Protein AF-A0A8T0HFS7-F1 (afdb_monomer_lite)

Secondary structure (DSSP, 8-state):
-------------------PPP---------------------------------------------PPPPP--------------------------TT-EEEEE-TTS-EEEEEEEEEETTTEEEEEETTS-EEEE-GGGEEEE-TT--S--GGGHHHHHHHHHHH--HHHHHHHHHHHHHHT--EEHHHHHHHHT-SSHHHHHHHHHHHHH-TTTEEEEE-STT-EEEEPPHHHHHHHHHHHHHHHHHHHHHHHHHHHHHHHHHS-GGGSPPGGGGGSSHHHHHHHHHHHHHHHTS---HHHHHHHHHHHHHTT----HHHHHHHHHHTTSS-TT--HHHHHTT---S--HHHHHHHHHHHHSPPP-GGGS--------------

Radius of gyration: 38.26 Å; chains: 1; bounding box: 89×78×138 Å

pLDDT: mean 74.81, std 26.59, range [25.39, 97.38]

Structure (mmCIF, N/CA/C/O backbone):
data_AF-A0A8T0HFS7-F1
#
_entry.id   AF-A0A8T0HFS7-F1
#
loop_
_atom_site.group_PDB
_atom_site.id
_atom_site.type_symbol
_atom_site.label_atom_id
_atom_site.label_alt_id
_atom_site.label_comp_id
_atom_site.label_asym_id
_atom_site.label_entity_id
_atom_site.label_seq_id
_atom_site.pdbx_PDB_ins_code
_atom_site.Cartn_x
_atom_site.Cartn_y
_atom_site.Cartn_z
_atom_site.occupancy
_atom_site.B_iso_or_equiv
_atom_site.auth_seq_id
_atom_site.auth_comp_id
_atom_site.auth_asym_id
_atom_site.auth_atom_id
_atom_site.pdbx_PDB_model_num
ATOM 1 N N . MET A 1 1 ? 55.815 36.347 40.666 1.00 41.88 1 MET A N 1
ATOM 2 C CA . MET A 1 1 ? 55.289 34.967 40.592 1.00 41.88 1 MET A CA 1
ATOM 3 C C . MET A 1 1 ? 53.894 35.017 39.979 1.00 41.88 1 MET A C 1
ATOM 5 O O . MET A 1 1 ? 52.922 35.093 40.711 1.00 41.88 1 MET A O 1
ATOM 9 N N . SER A 1 2 ? 53.799 35.035 38.648 1.00 31.12 2 SER A N 1
ATOM 10 C CA . SER A 1 2 ? 52.518 35.014 37.926 1.00 31.12 2 SER A CA 1
ATOM 11 C C . SER A 1 2 ? 52.603 33.951 36.844 1.00 31.12 2 SER A C 1
ATOM 13 O O . SER A 1 2 ? 53.534 33.951 36.042 1.00 31.12 2 SER A O 1
ATOM 15 N N . LYS A 1 3 ? 51.681 32.991 36.906 1.00 39.03 3 LYS A N 1
ATOM 16 C CA . LYS A 1 3 ? 51.671 31.776 36.092 1.00 39.03 3 LYS A CA 1
ATOM 17 C C . LYS A 1 3 ? 50.988 32.073 34.756 1.00 39.03 3 LYS A C 1
ATOM 19 O O . LYS A 1 3 ? 49.847 32.518 34.721 1.00 39.03 3 LYS A O 1
ATOM 24 N N . MET A 1 4 ? 51.728 31.827 33.684 1.00 32.09 4 MET A N 1
ATOM 25 C CA . MET A 1 4 ? 51.332 31.969 32.289 1.00 32.09 4 MET A CA 1
ATOM 26 C C . MET A 1 4 ? 50.552 30.717 31.867 1.00 32.09 4 MET A C 1
ATOM 28 O O . MET A 1 4 ? 51.024 29.597 32.058 1.00 32.09 4 MET A O 1
ATOM 32 N N . MET A 1 5 ? 49.342 30.907 31.343 1.00 31.33 5 MET A N 1
ATOM 33 C CA . MET A 1 5 ? 48.466 29.842 30.858 1.00 31.33 5 MET A CA 1
ATOM 34 C C . MET A 1 5 ? 48.664 29.733 29.340 1.00 31.33 5 MET A C 1
ATOM 36 O O . MET A 1 5 ? 48.272 30.630 28.599 1.00 31.33 5 MET A O 1
ATOM 40 N N . MET A 1 6 ? 49.324 28.666 28.883 1.00 38.03 6 MET A N 1
ATOM 41 C CA . MET A 1 6 ? 49.387 28.311 27.464 1.00 38.03 6 MET A CA 1
ATOM 42 C C . MET A 1 6 ? 48.258 27.338 27.132 1.00 38.03 6 MET A C 1
ATOM 44 O O . MET A 1 6 ? 48.111 26.294 27.763 1.00 38.03 6 MET A O 1
ATOM 48 N N . ILE A 1 7 ? 47.484 27.703 26.115 1.00 36.59 7 ILE A N 1
ATOM 49 C CA . ILE A 1 7 ? 46.553 26.839 25.396 1.00 36.59 7 ILE A CA 1
ATOM 50 C C . ILE A 1 7 ? 47.329 26.230 24.227 1.00 36.59 7 ILE A C 1
ATOM 52 O O . ILE A 1 7 ? 47.972 26.955 23.468 1.00 36.59 7 ILE A O 1
ATOM 56 N N . THR A 1 8 ? 47.235 24.917 24.028 1.00 34.94 8 THR A N 1
ATOM 57 C CA . THR A 1 8 ? 47.566 24.308 22.734 1.00 34.94 8 THR A CA 1
ATOM 58 C C . THR A 1 8 ? 46.649 23.125 22.441 1.00 34.94 8 THR A C 1
ATOM 60 O O . THR A 1 8 ? 46.293 22.343 23.318 1.00 34.94 8 THR A O 1
ATOM 63 N N . ARG A 1 9 ? 46.209 23.102 21.182 1.00 32.06 9 ARG A N 1
ATOM 64 C CA . ARG A 1 9 ? 45.253 22.209 20.518 1.00 32.06 9 ARG A CA 1
ATOM 65 C C . ARG A 1 9 ? 45.888 20.885 20.064 1.00 32.06 9 ARG A C 1
ATOM 67 O O . ARG A 1 9 ? 47.104 20.791 19.967 1.00 32.06 9 ARG A O 1
ATOM 74 N N . ALA A 1 10 ? 44.985 20.026 19.569 1.00 32.06 10 ALA A N 1
ATOM 75 C CA . ALA A 1 10 ? 45.139 18.878 18.657 1.00 32.06 10 ALA A CA 1
ATOM 76 C C . ALA A 1 10 ? 45.194 17.524 19.380 1.00 32.06 10 ALA A C 1
ATOM 78 O O . ALA A 1 10 ? 45.906 17.379 20.359 1.00 32.06 10 ALA A O 1
ATOM 79 N N . GLY A 1 11 ? 44.465 16.484 18.980 1.00 28.30 11 GLY A N 1
ATOM 80 C CA . GLY A 1 11 ? 43.656 16.225 17.787 1.00 28.30 11 GLY A CA 1
ATOM 81 C C . GLY A 1 11 ? 43.655 14.708 17.536 1.00 28.30 11 GLY A C 1
ATOM 82 O O . GLY A 1 11 ? 44.592 14.048 17.972 1.00 28.30 11 GLY A O 1
ATOM 83 N N . HIS A 1 12 ? 42.657 14.207 16.790 1.00 31.61 12 HIS A N 1
ATOM 84 C CA . HIS A 1 12 ? 42.556 12.839 16.231 1.00 31.61 12 HIS A CA 1
ATOM 85 C C . HIS A 1 12 ? 42.291 11.708 17.253 1.00 31.61 12 HIS A C 1
ATOM 87 O O . HIS A 1 12 ? 42.790 11.743 18.364 1.00 31.61 12 HIS A O 1
ATOM 93 N N . ASN A 1 13 ? 41.572 10.619 16.976 1.00 30.91 13 ASN A N 1
ATOM 94 C CA . ASN A 1 13 ? 40.630 10.187 15.938 1.00 30.91 13 ASN A CA 1
ATOM 95 C C . ASN A 1 13 ? 40.079 8.820 16.413 1.00 30.91 13 ASN A C 1
ATOM 97 O O . ASN A 1 13 ? 40.773 8.123 17.144 1.00 30.91 13 ASN A O 1
ATOM 101 N N . MET A 1 14 ? 38.927 8.410 15.870 1.00 29.58 14 MET A N 1
ATOM 102 C CA . MET A 1 14 ? 38.524 7.011 15.606 1.00 29.58 14 MET A CA 1
ATOM 103 C C . MET A 1 14 ? 38.353 6.030 16.786 1.00 29.58 14 MET A C 1
ATOM 105 O O . MET A 1 14 ? 39.319 5.598 17.399 1.00 29.58 14 MET A O 1
ATOM 109 N N . ALA A 1 15 ? 37.131 5.512 16.958 1.00 30.83 15 ALA A N 1
ATOM 110 C CA . ALA A 1 15 ? 36.836 4.095 16.684 1.00 30.83 15 ALA A CA 1
ATOM 111 C C . ALA A 1 15 ? 35.343 3.794 16.907 1.00 30.83 15 ALA A C 1
ATOM 113 O O . ALA A 1 15 ? 34.818 3.891 18.015 1.00 30.83 15 ALA A O 1
ATOM 114 N N . ALA A 1 16 ? 34.673 3.413 15.821 1.00 31.75 16 ALA A N 1
ATOM 115 C CA . ALA A 1 16 ? 33.330 2.860 15.816 1.00 31.75 16 ALA A CA 1
ATOM 116 C C . ALA A 1 16 ? 33.361 1.401 16.302 1.00 31.75 16 ALA A C 1
ATOM 118 O O . ALA A 1 16 ? 34.167 0.599 15.833 1.00 31.75 16 ALA A O 1
ATOM 119 N N . ALA A 1 17 ? 32.461 1.051 17.220 1.00 31.52 17 ALA A N 1
ATOM 120 C CA . ALA A 1 17 ? 32.261 -0.316 17.678 1.00 31.52 17 ALA A CA 1
ATOM 121 C C . ALA A 1 17 ? 31.287 -1.052 16.738 1.00 31.52 17 ALA A C 1
ATOM 123 O O . ALA A 1 17 ? 30.083 -0.805 16.752 1.00 31.52 17 ALA A O 1
ATOM 124 N N . CYS A 1 18 ? 31.821 -1.968 15.928 1.00 30.02 18 CYS A N 1
ATOM 125 C CA . CYS A 1 18 ? 31.069 -3.042 15.278 1.00 30.02 18 CYS A CA 1
ATOM 126 C C . CYS A 1 18 ? 31.014 -4.248 16.227 1.00 30.02 18 CYS A C 1
ATOM 128 O O . CYS A 1 18 ? 32.054 -4.792 16.591 1.00 30.02 18 CYS A O 1
ATOM 130 N N . LEU A 1 19 ? 29.813 -4.690 16.608 1.00 33.41 19 LEU A N 1
ATOM 131 C CA . LEU A 1 19 ? 29.600 -5.950 17.323 1.00 33.41 19 LEU A CA 1
ATOM 132 C C . LEU A 1 19 ? 29.190 -7.041 16.327 1.00 33.41 19 LEU A C 1
ATOM 134 O O . LEU A 1 19 ? 28.028 -7.145 15.942 1.00 33.41 19 LEU A O 1
ATOM 138 N N . LEU A 1 20 ? 30.162 -7.867 15.937 1.00 30.39 20 LEU A N 1
ATOM 139 C CA . LEU A 1 20 ? 29.952 -9.188 15.344 1.00 30.39 20 LEU A CA 1
ATOM 140 C C . LEU A 1 20 ? 29.848 -10.226 16.471 1.00 30.39 20 LEU A C 1
ATOM 142 O O . LEU A 1 20 ? 30.667 -10.236 17.390 1.00 30.39 20 LEU A O 1
ATOM 146 N N . ARG A 1 21 ? 28.853 -11.116 16.393 1.00 32.84 21 ARG A N 1
ATOM 147 C CA . ARG A 1 21 ? 28.798 -12.356 17.184 1.00 32.84 21 ARG A CA 1
ATOM 148 C C . ARG A 1 21 ? 29.393 -13.520 16.376 1.00 32.84 21 ARG A C 1
ATOM 150 O O . ARG A 1 21 ? 29.156 -13.568 15.170 1.00 32.84 21 ARG A O 1
ATOM 157 N N . PRO A 1 22 ? 30.100 -14.469 17.018 1.00 37.72 22 PRO A N 1
ATOM 158 C CA . PRO A 1 22 ? 30.689 -15.630 16.360 1.00 37.72 22 PRO A CA 1
ATOM 159 C C . PRO A 1 22 ? 29.775 -16.864 16.445 1.00 37.72 22 PRO A C 1
ATOM 161 O O . PRO A 1 22 ? 29.030 -17.033 17.411 1.00 37.72 22 PRO A O 1
ATOM 164 N N . VAL A 1 23 ? 29.901 -17.770 15.473 1.00 36.84 23 VAL A N 1
ATOM 165 C CA . VAL A 1 23 ? 29.532 -19.185 15.623 1.00 36.84 23 VAL A CA 1
ATOM 166 C C . VAL A 1 23 ? 30.742 -20.011 15.197 1.00 36.84 23 VAL A C 1
ATOM 168 O O . VAL A 1 23 ? 31.215 -19.899 14.068 1.00 36.84 23 VAL A O 1
ATOM 171 N N . CYS A 1 24 ? 31.270 -20.787 16.143 1.00 30.44 24 CYS A N 1
ATOM 172 C CA . CYS A 1 24 ? 32.396 -21.691 15.957 1.00 30.44 24 CYS A CA 1
ATOM 173 C C . CYS A 1 24 ? 31.986 -22.965 15.210 1.00 30.44 24 CYS A C 1
ATOM 175 O O . CYS A 1 24 ? 30.903 -23.510 15.419 1.00 30.44 24 CYS A O 1
ATOM 177 N N . ALA A 1 25 ? 32.921 -23.443 14.394 1.00 30.39 25 ALA A N 1
ATOM 178 C CA . ALA A 1 25 ? 32.944 -24.744 13.745 1.00 30.39 25 ALA A CA 1
ATOM 179 C C . ALA A 1 25 ? 33.712 -25.782 14.587 1.00 30.39 25 ALA A C 1
ATOM 181 O O . ALA A 1 25 ? 34.575 -25.408 15.377 1.00 30.39 25 ALA A O 1
ATOM 182 N N . LEU A 1 26 ? 33.422 -27.065 14.347 1.00 32.84 26 LEU A N 1
ATOM 183 C CA . LEU A 1 26 ? 34.237 -28.283 14.536 1.00 32.84 26 LEU A CA 1
ATOM 184 C C . LEU A 1 26 ? 33.360 -29.433 13.988 1.00 32.84 26 LEU A C 1
ATOM 186 O O . LEU A 1 26 ? 32.196 -29.503 14.357 1.00 32.84 26 LEU A O 1
ATOM 190 N N . GLY A 1 27 ? 33.752 -30.356 13.111 1.00 27.33 27 GLY A N 1
ATOM 191 C CA . GLY A 1 27 ? 35.015 -30.704 12.466 1.00 27.33 27 GLY A CA 1
ATOM 192 C C . GLY A 1 27 ? 34.963 -32.195 12.060 1.00 27.33 27 GLY A C 1
ATOM 193 O O . GLY A 1 27 ? 34.206 -32.952 12.660 1.00 27.33 27 GLY A O 1
ATOM 194 N N . ALA A 1 28 ? 35.811 -32.585 11.095 1.00 28.73 28 ALA A N 1
ATOM 195 C CA . ALA A 1 28 ? 36.288 -33.947 10.760 1.00 28.73 28 ALA A CA 1
ATOM 196 C C . ALA A 1 28 ? 35.754 -34.665 9.488 1.00 28.73 28 ALA A C 1
ATOM 198 O O . ALA A 1 28 ? 34.815 -35.452 9.501 1.00 28.73 28 ALA A O 1
ATOM 199 N N . CYS A 1 29 ? 36.466 -34.369 8.395 1.00 28.70 29 CYS A N 1
ATOM 200 C CA . CYS A 1 29 ? 37.101 -35.213 7.367 1.00 28.70 29 CYS A CA 1
ATOM 201 C C . CYS A 1 29 ? 36.909 -36.748 7.345 1.00 28.70 29 CYS A C 1
ATOM 203 O O . CYS A 1 29 ? 37.189 -37.411 8.335 1.00 28.70 29 CYS A O 1
ATOM 205 N N . PHE A 1 30 ? 36.715 -37.299 6.135 1.00 27.98 30 PHE A N 1
ATOM 206 C CA . PHE A 1 30 ? 37.470 -38.452 5.600 1.00 27.98 30 PHE A CA 1
ATOM 207 C C . PHE A 1 30 ? 37.582 -38.364 4.059 1.00 27.98 30 PHE A C 1
ATOM 209 O O . PHE A 1 30 ? 36.701 -37.828 3.389 1.00 27.98 30 PHE A O 1
ATOM 216 N N . HIS A 1 31 ? 38.715 -38.830 3.522 1.00 27.70 31 HIS A N 1
ATOM 217 C CA . HIS A 1 31 ? 39.214 -38.658 2.149 1.00 27.70 31 HIS A CA 1
ATOM 218 C C . HIS A 1 31 ? 39.007 -39.899 1.248 1.00 27.70 31 HIS A C 1
ATOM 220 O O . HIS A 1 31 ? 39.151 -41.020 1.724 1.00 27.70 31 HIS A O 1
ATOM 226 N N . HIS A 1 32 ? 38.873 -39.615 -0.063 1.00 28.05 32 HIS A N 1
ATOM 227 C CA . HIS A 1 32 ? 39.264 -40.375 -1.280 1.00 28.05 32 HIS A CA 1
ATOM 228 C C . HIS A 1 32 ? 38.555 -41.688 -1.705 1.00 28.05 32 HIS A C 1
ATOM 230 O O . HIS A 1 32 ? 38.039 -42.396 -0.850 1.00 28.05 32 HIS A O 1
ATOM 236 N N . PRO A 1 33 ? 38.621 -42.102 -3.005 1.00 39.34 33 PRO A N 1
ATOM 237 C CA . PRO A 1 33 ? 39.016 -41.400 -4.247 1.00 39.34 33 PRO A CA 1
ATOM 238 C C . PRO A 1 33 ? 38.028 -41.547 -5.445 1.00 39.34 33 PRO A C 1
ATOM 240 O O . PRO A 1 33 ? 37.032 -42.262 -5.406 1.00 39.34 33 PRO A O 1
ATOM 243 N N . VAL A 1 34 ? 38.367 -40.835 -6.527 1.00 32.78 34 VAL A N 1
ATOM 244 C CA . VAL A 1 34 ? 37.755 -40.775 -7.873 1.00 32.78 34 VAL A CA 1
ATOM 245 C C . VAL A 1 34 ? 37.950 -42.089 -8.658 1.00 32.78 34 VAL A C 1
ATOM 247 O O . VAL A 1 34 ? 38.977 -42.745 -8.481 1.00 32.78 34 VAL A O 1
ATOM 250 N N . PRO A 1 35 ? 37.059 -42.410 -9.618 1.00 33.84 35 PRO A N 1
ATOM 251 C CA . PRO A 1 35 ? 37.575 -42.668 -10.963 1.00 33.84 35 PRO A CA 1
ATOM 252 C C . PRO A 1 35 ? 36.801 -41.946 -12.078 1.00 33.84 35 PRO A C 1
ATOM 254 O O . PRO A 1 35 ? 35.593 -41.728 -12.039 1.00 33.84 35 PRO A O 1
ATOM 257 N N . VAL A 1 36 ? 37.580 -41.585 -13.092 1.00 32.19 36 VAL A N 1
ATOM 258 C CA . VAL A 1 36 ? 37.213 -40.988 -14.376 1.00 32.19 36 VAL A CA 1
ATOM 259 C C . VAL A 1 36 ? 36.510 -42.027 -15.252 1.00 32.19 36 VAL A C 1
ATOM 261 O O . VAL A 1 36 ? 37.031 -43.135 -15.371 1.00 32.19 36 VAL A O 1
ATOM 264 N N . SER A 1 37 ? 35.416 -41.661 -15.940 1.00 28.30 37 SER A N 1
ATOM 265 C CA . SER A 1 37 ? 35.254 -41.834 -17.405 1.00 28.30 37 SER A CA 1
ATOM 266 C C . SER A 1 37 ? 33.809 -41.715 -17.919 1.00 28.30 37 SER A C 1
ATOM 268 O O . SER A 1 37 ? 32.891 -42.312 -17.371 1.00 28.30 37 SER A O 1
ATOM 270 N N . ARG A 1 38 ? 33.722 -41.091 -19.108 1.00 28.59 38 ARG A N 1
ATOM 271 C CA . ARG A 1 38 ? 32.741 -41.244 -20.209 1.00 28.59 38 ARG A CA 1
ATOM 272 C C . ARG A 1 38 ? 31.437 -40.428 -20.193 1.00 28.59 38 ARG A C 1
ATOM 274 O O . ARG A 1 38 ? 30.407 -40.833 -19.675 1.00 28.59 38 ARG A O 1
ATOM 281 N N . LEU A 1 39 ? 31.516 -39.321 -20.943 1.00 31.23 39 LEU A N 1
ATOM 282 C CA . LEU A 1 39 ? 30.587 -38.899 -22.006 1.00 31.23 39 LEU A CA 1
ATOM 283 C C . LEU A 1 39 ? 29.568 -39.968 -22.439 1.00 31.23 39 LEU A C 1
ATOM 285 O O . LEU A 1 39 ? 29.992 -40.957 -23.029 1.00 31.23 39 LEU A O 1
ATOM 289 N N . VAL A 1 40 ? 28.268 -39.677 -22.294 1.00 30.33 40 VAL A N 1
ATOM 290 C CA . VAL A 1 40 ? 27.229 -39.895 -23.324 1.00 30.33 40 VAL A CA 1
ATOM 291 C C . VAL A 1 40 ? 26.113 -38.858 -23.123 1.00 30.33 40 VAL A C 1
ATOM 293 O O . VAL A 1 40 ? 25.692 -38.578 -22.003 1.00 30.33 40 VAL A O 1
ATOM 296 N N . ALA A 1 41 ? 25.672 -38.274 -24.235 1.00 28.45 41 ALA A N 1
ATOM 297 C CA . ALA A 1 41 ? 24.576 -37.325 -24.370 1.00 28.45 41 ALA A CA 1
ATOM 298 C C . ALA A 1 41 ? 23.245 -37.820 -23.769 1.00 28.45 41 ALA A C 1
ATOM 300 O O . ALA A 1 41 ? 22.935 -39.008 -23.816 1.00 28.45 41 ALA A O 1
ATOM 301 N N . SER A 1 42 ? 22.423 -36.892 -23.274 1.00 31.00 42 SER A N 1
ATOM 302 C CA . SER A 1 42 ? 21.009 -37.136 -22.958 1.00 31.00 42 SER A CA 1
ATOM 303 C C . SER A 1 42 ? 20.119 -36.163 -23.743 1.00 31.00 42 SER A C 1
ATOM 305 O O . SER A 1 42 ? 20.410 -34.964 -23.748 1.00 31.00 42 SER A O 1
ATOM 307 N N . PRO A 1 43 ? 19.066 -36.654 -24.422 1.00 34.56 43 PRO A N 1
ATOM 308 C CA . PRO A 1 43 ? 18.178 -35.848 -25.248 1.00 34.56 43 PRO A CA 1
ATOM 309 C C . PRO A 1 43 ? 16.932 -35.355 -24.491 1.00 34.56 43 PRO A C 1
ATOM 311 O O . PRO A 1 43 ? 16.464 -35.983 -23.546 1.00 34.56 43 PRO A O 1
ATOM 314 N N . LEU A 1 44 ? 16.414 -34.222 -24.978 1.00 32.72 44 LEU A N 1
ATOM 315 C CA . LEU A 1 44 ? 15.004 -33.827 -25.124 1.00 32.72 44 LEU A CA 1
ATOM 316 C C . LEU A 1 44 ? 13.945 -34.603 -24.319 1.00 32.72 44 LEU A C 1
ATOM 318 O O . LEU A 1 44 ? 13.654 -35.750 -24.645 1.00 32.72 44 LEU A O 1
ATOM 322 N N . LEU A 1 45 ? 13.209 -33.894 -23.453 1.00 30.34 45 LEU A N 1
ATOM 323 C CA . LEU A 1 45 ? 11.773 -34.132 -23.268 1.00 30.34 45 LEU A CA 1
ATOM 324 C C . LEU A 1 45 ? 10.993 -32.805 -23.115 1.00 30.34 45 LEU A C 1
ATOM 326 O O . LEU A 1 45 ? 11.501 -31.871 -22.491 1.00 30.34 45 LEU A O 1
ATOM 330 N N . PRO A 1 46 ? 9.778 -32.714 -23.693 1.00 32.50 46 PRO A N 1
ATOM 331 C CA . PRO A 1 46 ? 8.975 -31.499 -23.793 1.00 32.50 46 PRO A CA 1
ATOM 332 C C . PRO A 1 46 ? 7.998 -31.357 -22.617 1.00 32.50 46 PRO A C 1
ATOM 334 O O . PRO A 1 46 ? 7.449 -32.343 -22.124 1.00 32.50 46 PRO A O 1
ATOM 337 N N . TRP A 1 47 ? 7.706 -30.121 -22.211 1.00 30.55 47 TRP A N 1
ATOM 338 C CA . TRP A 1 47 ? 6.586 -29.831 -21.315 1.00 30.55 47 TRP A CA 1
ATOM 339 C C . TRP A 1 47 ? 5.323 -29.532 -22.124 1.00 30.55 47 TRP A C 1
ATOM 341 O O . TRP A 1 47 ? 5.181 -28.474 -22.733 1.00 30.55 47 TRP A O 1
ATOM 351 N N . PHE A 1 48 ? 4.418 -30.512 -22.127 1.00 29.08 48 PHE A N 1
ATOM 352 C CA . PHE A 1 48 ? 3.030 -30.362 -22.544 1.00 29.08 48 PHE A CA 1
ATOM 353 C C . PHE A 1 48 ? 2.252 -29.484 -21.559 1.00 29.08 48 PHE A C 1
ATOM 355 O O . PHE A 1 48 ? 2.467 -29.527 -20.348 1.00 29.08 48 PHE A O 1
ATOM 362 N N . GLY A 1 49 ? 1.332 -28.703 -22.122 1.00 27.23 49 GLY A N 1
ATOM 363 C CA . GLY A 1 49 ? 0.479 -27.758 -21.422 1.00 27.23 49 GLY A CA 1
ATOM 364 C C . GLY A 1 49 ? -0.570 -28.384 -20.504 1.00 27.23 49 GLY A C 1
ATOM 365 O O . GLY A 1 49 ? -1.073 -29.483 -20.728 1.00 27.23 49 GLY A O 1
ATOM 366 N N . ALA A 1 50 ? -0.958 -27.590 -19.510 1.00 28.89 50 ALA A N 1
ATOM 367 C CA . ALA A 1 50 ? -2.202 -27.737 -18.776 1.00 28.89 50 ALA A CA 1
ATOM 368 C C . ALA A 1 50 ? -3.010 -26.450 -18.966 1.00 28.89 50 ALA A C 1
ATOM 370 O O . ALA A 1 50 ? -2.690 -25.392 -18.428 1.00 28.89 50 ALA A O 1
ATOM 371 N N . SER A 1 51 ? -4.040 -26.571 -19.795 1.00 28.34 51 SER A N 1
ATOM 372 C CA . SER A 1 51 ? -5.094 -25.591 -20.002 1.00 28.34 51 SER A CA 1
ATOM 373 C C . SER A 1 51 ? -5.963 -25.513 -18.744 1.00 28.34 51 SER A C 1
ATOM 375 O O . SER A 1 51 ? -6.597 -26.502 -18.384 1.00 28.34 51 SER A O 1
ATOM 377 N N . PHE A 1 52 ? -6.028 -24.350 -18.096 1.00 28.45 52 PHE A N 1
ATOM 378 C CA . PHE A 1 52 ? -7.119 -24.016 -17.180 1.00 28.45 52 PHE A CA 1
ATOM 379 C C . PHE A 1 52 ? -7.911 -22.861 -17.779 1.00 28.45 52 PHE A C 1
ATOM 381 O O . PHE A 1 52 ? -7.457 -21.721 -17.838 1.00 28.45 52 PHE A O 1
ATOM 388 N N . ALA A 1 53 ? -9.101 -23.204 -18.261 1.00 28.73 53 ALA A N 1
ATOM 389 C CA . ALA A 1 53 ? -10.119 -22.266 -18.676 1.00 28.73 53 ALA A CA 1
ATOM 390 C C . ALA A 1 53 ? -10.803 -21.679 -17.434 1.00 28.73 53 ALA A C 1
ATOM 392 O O . ALA A 1 53 ? -11.405 -22.409 -16.648 1.00 28.73 53 ALA A O 1
ATOM 393 N N . THR A 1 54 ? -10.784 -20.358 -17.305 1.00 30.33 54 THR A N 1
ATOM 394 C CA . THR A 1 54 ? -11.759 -19.614 -16.503 1.00 30.33 54 THR A CA 1
ATOM 395 C C . THR A 1 54 ? -12.266 -18.461 -17.351 1.00 30.33 54 THR A C 1
ATOM 397 O O . THR A 1 54 ? -11.549 -17.514 -17.662 1.00 30.33 54 THR A O 1
ATOM 400 N N . GLY A 1 55 ? -13.514 -18.606 -17.801 1.00 25.39 55 GLY A N 1
ATOM 401 C CA . GLY A 1 55 ? -14.193 -17.652 -18.660 1.00 25.39 55 GLY A CA 1
ATOM 402 C C . GLY A 1 55 ? -14.442 -16.332 -17.943 1.00 25.39 55 GLY A C 1
ATOM 403 O O . GLY A 1 55 ? -15.147 -16.277 -16.937 1.00 25.39 55 GLY A O 1
ATOM 404 N N . VAL A 1 56 ? -13.905 -15.259 -18.512 1.00 27.84 56 VAL A N 1
ATOM 405 C CA . VAL A 1 56 ? -14.334 -13.894 -18.226 1.00 27.84 56 VAL A CA 1
ATOM 406 C C . VAL A 1 56 ? -15.554 -13.625 -19.102 1.00 27.84 56 VAL A C 1
ATOM 408 O O . VAL A 1 56 ? -15.450 -13.515 -20.322 1.00 27.84 56 VAL A O 1
ATOM 411 N N . ARG A 1 57 ? -16.738 -13.562 -18.484 1.00 27.56 57 ARG A N 1
ATOM 412 C CA . ARG A 1 57 ? -17.932 -13.011 -19.132 1.00 27.56 57 ARG A CA 1
ATOM 413 C C . ARG A 1 57 ? -17.751 -11.503 -19.263 1.00 27.56 57 ARG A C 1
ATOM 415 O O . ARG A 1 57 ? -17.756 -10.788 -18.266 1.00 27.56 57 ARG A O 1
ATOM 422 N N . ILE A 1 58 ? -17.619 -11.044 -20.501 1.00 28.67 58 ILE A N 1
ATOM 423 C CA . ILE A 1 58 ? -17.767 -9.642 -20.879 1.00 28.67 58 ILE A CA 1
ATOM 424 C C . ILE A 1 58 ? -19.262 -9.319 -20.792 1.00 28.67 58 ILE A C 1
ATOM 426 O O . ILE A 1 58 ? -20.067 -9.901 -21.517 1.00 28.67 58 ILE A O 1
ATOM 430 N N . ALA A 1 59 ? -19.636 -8.427 -19.876 1.00 28.61 59 ALA A N 1
ATOM 431 C CA . ALA A 1 59 ? -20.926 -7.758 -19.917 1.00 28.61 59 ALA A CA 1
ATOM 432 C C . ALA A 1 59 ? -20.745 -6.445 -20.684 1.00 28.61 59 ALA A C 1
ATOM 434 O O . ALA A 1 59 ? -20.159 -5.485 -20.190 1.00 28.61 59 ALA A O 1
ATOM 435 N N . GLU A 1 60 ? -21.229 -6.450 -21.917 1.00 29.78 60 GLU A N 1
ATOM 436 C CA . GLU A 1 60 ? -21.481 -5.273 -22.734 1.00 29.78 60 GLU A CA 1
ATOM 437 C C . GLU A 1 60 ? -22.755 -4.590 -22.210 1.00 29.78 60 GLU A C 1
ATOM 439 O O . GLU A 1 60 ? -23.802 -5.234 -22.128 1.00 29.78 60 GLU A O 1
ATOM 444 N N . VAL A 1 61 ? -22.700 -3.303 -21.843 1.00 28.81 61 VAL A N 1
ATOM 445 C CA . VAL A 1 61 ? -23.917 -2.493 -21.668 1.00 28.81 61 VAL A CA 1
ATOM 446 C C . VAL A 1 61 ? -23.738 -1.115 -22.289 1.00 28.81 61 VAL A C 1
ATOM 448 O O . VAL A 1 61 ? -22.836 -0.346 -21.964 1.00 28.81 61 VAL A O 1
ATOM 451 N N . ALA A 1 62 ? -24.672 -0.859 -23.196 1.00 29.08 62 ALA A N 1
ATOM 452 C CA . ALA A 1 62 ? -24.863 0.306 -24.026 1.00 29.08 62 ALA A CA 1
ATOM 453 C C . ALA A 1 62 ? -25.094 1.622 -23.266 1.00 29.08 62 ALA A C 1
ATOM 455 O O . ALA A 1 62 ? -25.697 1.690 -22.196 1.00 29.08 62 ALA A O 1
ATOM 456 N N . THR A 1 63 ? -24.706 2.698 -23.941 1.00 35.41 63 THR A N 1
ATOM 457 C CA . THR A 1 63 ? -24.990 4.101 -23.652 1.00 35.41 63 THR A CA 1
ATOM 458 C C . THR A 1 63 ? -26.495 4.367 -23.510 1.00 35.41 63 THR A C 1
ATOM 460 O O . THR A 1 63 ? -27.262 4.141 -24.449 1.00 35.41 63 THR A O 1
ATOM 463 N N . ARG A 1 64 ? -26.931 4.967 -22.391 1.00 30.83 64 ARG A N 1
ATOM 464 C CA . ARG A 1 64 ? -28.176 5.754 -22.329 1.00 30.83 64 ARG A CA 1
ATOM 465 C C . ARG A 1 64 ? -28.015 7.031 -21.506 1.00 30.83 64 ARG A C 1
ATOM 467 O O . ARG A 1 64 ? -27.246 7.120 -20.559 1.00 30.83 64 ARG A O 1
ATOM 474 N N . ARG A 1 65 ? -28.752 8.028 -21.987 1.00 28.80 65 ARG A N 1
ATOM 475 C CA . ARG A 1 65 ? -28.754 9.459 -21.687 1.00 28.80 65 ARG A CA 1
ATOM 476 C C . ARG A 1 65 ? -29.129 9.795 -20.236 1.00 28.80 65 ARG A C 1
ATOM 478 O O . ARG A 1 65 ? -30.096 9.258 -19.717 1.00 28.80 65 ARG A O 1
ATOM 485 N N . GLY A 1 66 ? -28.419 10.787 -19.695 1.00 34.41 66 GLY A N 1
ATOM 486 C CA . GLY A 1 66 ? -28.948 11.935 -18.949 1.00 34.41 66 GLY A CA 1
ATOM 487 C C . GLY A 1 66 ? -29.914 11.687 -17.791 1.00 34.41 66 GLY A C 1
ATOM 488 O O . GLY A 1 66 ? -31.121 11.703 -18.000 1.00 34.41 66 GLY A O 1
ATOM 489 N N . VAL A 1 67 ? -29.383 11.665 -16.566 1.00 29.67 67 VAL A N 1
ATOM 490 C CA . VAL A 1 67 ? -30.062 12.176 -15.363 1.00 29.67 67 VAL A CA 1
ATOM 491 C C . VAL A 1 67 ? -29.004 12.876 -14.504 1.00 29.67 67 VAL A C 1
ATOM 493 O O . VAL A 1 67 ? -27.926 12.333 -14.275 1.00 29.67 67 VAL A O 1
ATOM 496 N N . ALA A 1 68 ? -29.283 14.117 -14.103 1.00 30.39 68 ALA A N 1
ATOM 497 C CA . ALA A 1 68 ? -28.390 14.963 -13.313 1.00 30.39 68 ALA A CA 1
ATOM 498 C C . ALA A 1 68 ? -28.075 14.345 -11.934 1.00 30.39 68 ALA A C 1
ATOM 500 O O . ALA A 1 68 ? -28.964 13.731 -11.339 1.00 30.39 68 ALA A O 1
ATOM 501 N N . PRO A 1 69 ? -26.866 14.537 -11.374 1.00 33.25 69 PRO A N 1
ATOM 502 C CA . PRO A 1 69 ? -26.580 14.079 -10.021 1.00 33.25 69 PRO A CA 1
ATOM 503 C C . PRO A 1 69 ? -27.383 14.904 -9.007 1.00 33.25 69 PRO A C 1
ATOM 505 O O . PRO A 1 69 ? -27.266 16.131 -8.927 1.00 33.25 69 PRO A O 1
ATOM 508 N N . ALA A 1 70 ? -28.222 14.210 -8.238 1.00 32.72 70 ALA A N 1
ATOM 509 C CA . ALA A 1 70 ? -28.927 14.764 -7.096 1.00 32.72 70 ALA A CA 1
ATOM 510 C C . ALA A 1 70 ? -27.915 15.275 -6.057 1.00 32.72 70 ALA A C 1
ATOM 512 O O . ALA A 1 70 ? -26.963 14.584 -5.697 1.00 32.72 70 ALA A O 1
ATOM 513 N N . ARG A 1 71 ? -28.124 16.511 -5.592 1.00 33.47 71 ARG A N 1
ATOM 514 C CA . ARG A 1 71 ? -27.340 17.138 -4.519 1.00 33.47 71 ARG A CA 1
ATOM 515 C C . ARG A 1 71 ? -27.417 16.285 -3.242 1.00 33.47 71 ARG A C 1
ATOM 517 O O . ARG A 1 71 ? -28.518 15.845 -2.909 1.00 33.47 71 ARG A O 1
ATOM 524 N N . PRO A 1 72 ? -26.323 16.118 -2.479 1.00 32.66 72 PRO A N 1
ATOM 525 C CA . PRO A 1 72 ? -26.404 15.475 -1.177 1.00 32.66 72 PRO A CA 1
ATOM 526 C C . PRO A 1 72 ? -27.246 16.329 -0.218 1.00 32.66 72 PRO A C 1
ATOM 528 O O . PRO A 1 72 ? -27.059 17.545 -0.093 1.00 32.66 72 PRO A O 1
ATOM 531 N N . LEU A 1 73 ? -28.211 15.673 0.430 1.00 31.22 73 LEU A N 1
ATOM 532 C CA . LEU A 1 73 ? -29.039 16.236 1.490 1.00 31.22 73 LEU A CA 1
ATOM 533 C C . LEU A 1 73 ? -28.136 16.656 2.650 1.00 31.22 73 LEU A C 1
ATOM 535 O O . LEU A 1 73 ? -27.500 15.838 3.306 1.00 31.22 73 LEU A O 1
ATOM 539 N N . ARG A 1 74 ? -28.093 17.965 2.888 1.00 30.86 74 ARG A N 1
ATOM 540 C CA . ARG A 1 74 ? -27.401 18.596 4.008 1.00 30.86 74 ARG A CA 1
ATOM 541 C C . ARG A 1 74 ? -28.131 18.207 5.298 1.00 30.86 74 ARG A C 1
ATOM 543 O O . ARG A 1 74 ? -29.118 18.849 5.658 1.00 30.86 74 ARG A O 1
ATOM 550 N N . VAL A 1 75 ? -27.682 17.148 5.969 1.00 29.09 75 VAL A N 1
ATOM 551 C CA . VAL A 1 75 ? -28.176 16.792 7.304 1.00 29.09 75 VAL A CA 1
ATOM 552 C C . VAL A 1 75 ? -27.666 17.856 8.271 1.00 29.09 75 VAL A C 1
ATOM 554 O O . VAL A 1 75 ? -26.479 17.948 8.563 1.00 29.09 75 VAL A O 1
ATOM 557 N N . ARG A 1 76 ? -28.567 18.735 8.714 1.00 28.06 76 ARG A N 1
ATOM 558 C CA . ARG A 1 76 ? -28.295 19.666 9.811 1.00 28.06 76 ARG A CA 1
ATOM 559 C C . ARG A 1 76 ? -28.413 18.885 11.114 1.00 28.06 76 ARG A C 1
ATOM 561 O O . ARG A 1 76 ? -29.521 18.514 11.492 1.00 28.06 76 ARG A O 1
ATOM 568 N N . ILE A 1 77 ? -27.297 18.671 11.802 1.00 32.41 77 ILE A N 1
ATOM 569 C CA . ILE A 1 77 ? -27.312 18.203 13.189 1.00 32.41 77 ILE A CA 1
ATOM 570 C C . ILE A 1 77 ? -27.884 19.346 14.038 1.00 32.41 77 ILE A C 1
ATOM 572 O O . ILE A 1 77 ? -27.323 20.441 14.110 1.00 32.41 77 ILE A O 1
ATOM 576 N N . ALA A 1 78 ? -29.069 19.125 14.606 1.00 29.52 78 ALA A N 1
ATOM 577 C CA . ALA A 1 78 ? -29.721 20.083 15.484 1.00 29.52 78 ALA A CA 1
ATOM 578 C C . ALA A 1 78 ? -29.004 20.113 16.840 1.00 29.52 78 ALA A C 1
ATOM 580 O O . ALA A 1 78 ? -28.854 19.096 17.512 1.00 29.52 78 ALA A O 1
ATOM 581 N N . LYS A 1 79 ? -28.580 21.310 17.248 1.00 31.08 79 LYS A N 1
ATOM 582 C CA . LYS A 1 79 ? -27.974 21.593 18.549 1.00 31.08 79 LYS A CA 1
ATOM 583 C C . LYS A 1 79 ? -29.068 21.578 19.621 1.00 31.08 79 LYS A C 1
ATOM 585 O O . LYS A 1 79 ? -29.825 22.539 19.727 1.00 31.08 79 LYS A O 1
ATOM 590 N N . ALA A 1 80 ? -29.155 20.508 20.407 1.00 29.12 80 ALA A N 1
ATOM 591 C CA . ALA A 1 80 ? -30.001 20.458 21.597 1.00 29.12 80 ALA A CA 1
ATOM 592 C C . ALA A 1 80 ? -29.131 20.580 22.856 1.00 29.12 80 ALA A C 1
ATOM 594 O O . ALA A 1 80 ? -28.382 19.673 23.207 1.00 29.12 80 ALA A O 1
ATOM 595 N N . VAL A 1 81 ? -29.237 21.728 23.528 1.00 29.12 81 VAL A N 1
ATOM 596 C CA . VAL A 1 81 ? -28.766 21.951 24.899 1.00 29.12 81 VAL A CA 1
ATOM 597 C C . VAL A 1 81 ? -30.006 22.155 25.757 1.00 29.12 81 VAL A C 1
ATOM 599 O O . VAL A 1 81 ? -30.734 23.115 25.524 1.00 29.12 81 VAL A O 1
ATOM 602 N N . THR A 1 82 ? -30.244 21.276 26.732 1.00 27.02 82 THR A N 1
ATOM 603 C CA . THR A 1 82 ? -30.463 21.621 28.155 1.00 27.02 82 THR A CA 1
ATOM 604 C C . THR A 1 82 ? -30.715 20.361 28.996 1.00 27.02 82 THR A C 1
ATOM 606 O O . THR A 1 82 ? -31.666 19.622 28.778 1.00 27.02 82 THR A O 1
ATOM 609 N N . THR A 1 83 ? -29.784 20.133 29.929 1.00 26.95 83 THR A N 1
ATOM 610 C CA . THR A 1 83 ? -29.961 19.718 31.336 1.00 26.95 83 THR A CA 1
ATOM 611 C C . THR A 1 83 ? -31.175 18.871 31.730 1.00 26.95 83 THR A C 1
ATOM 613 O O . THR A 1 83 ? -32.297 19.364 31.733 1.00 26.95 83 THR A O 1
ATOM 616 N N . ASN A 1 84 ? -30.896 17.675 32.265 1.00 29.11 84 ASN A N 1
ATOM 617 C CA . ASN A 1 84 ? -31.297 17.303 33.626 1.00 29.11 84 ASN A CA 1
ATOM 618 C C . ASN A 1 84 ? -30.327 16.265 34.207 1.00 29.11 84 ASN A C 1
ATOM 620 O O . ASN A 1 84 ? -29.971 15.280 33.562 1.00 29.11 84 ASN A O 1
ATOM 624 N N . GLU A 1 85 ? -29.884 16.545 35.429 1.00 33.50 85 GLU A N 1
ATOM 625 C CA . GLU A 1 85 ? -29.043 15.698 36.262 1.00 33.50 85 GLU A CA 1
ATOM 626 C C . GLU A 1 85 ? -29.788 14.413 36.644 1.00 33.50 85 GLU A C 1
ATOM 628 O O . GLU A 1 85 ? -30.862 14.448 37.240 1.00 33.50 85 GLU A O 1
ATOM 633 N N . ALA A 1 86 ? -29.179 13.269 36.349 1.00 26.55 86 ALA A N 1
ATOM 634 C CA . ALA A 1 86 ? -29.424 12.024 37.060 1.00 26.55 86 ALA A CA 1
ATOM 635 C C . ALA A 1 86 ? -28.111 11.242 37.082 1.00 26.55 86 ALA A C 1
ATOM 637 O O . ALA A 1 86 ? -27.773 10.484 36.172 1.00 26.55 86 ALA A O 1
ATOM 638 N N . THR A 1 87 ? -27.341 11.493 38.136 1.00 33.47 87 THR A N 1
ATOM 639 C CA . THR A 1 87 ? -26.127 10.779 38.512 1.00 33.47 87 THR A CA 1
ATOM 640 C C . THR A 1 87 ? -26.408 9.281 38.586 1.00 33.47 87 THR A C 1
ATOM 642 O O . THR A 1 87 ? -26.878 8.766 39.596 1.00 33.47 87 THR A O 1
ATOM 645 N N . THR A 1 88 ? -26.086 8.559 37.518 1.00 27.97 88 THR A N 1
ATOM 646 C CA . THR A 1 88 ? -25.873 7.115 37.563 1.00 27.97 88 THR A CA 1
ATOM 647 C C . THR A 1 88 ? -24.465 6.852 37.062 1.00 27.97 88 THR A C 1
ATOM 649 O O . THR A 1 88 ? -24.148 6.955 35.880 1.00 27.97 88 THR A O 1
ATOM 652 N N . ASN A 1 89 ? -23.586 6.570 38.022 1.00 26.83 89 ASN A N 1
ATOM 653 C CA . ASN A 1 89 ? -22.244 6.059 37.796 1.00 26.83 89 ASN A CA 1
ATOM 654 C C . ASN A 1 89 ? -22.326 4.742 37.007 1.00 26.83 89 ASN A C 1
ATOM 656 O O . ASN A 1 89 ? -22.332 3.665 37.599 1.00 26.83 89 ASN 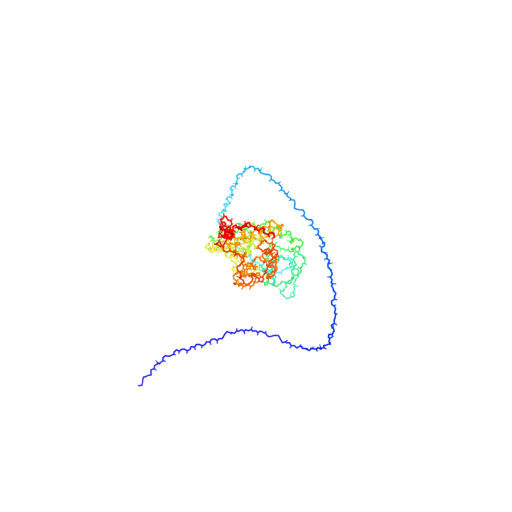A O 1
ATOM 660 N N . SER A 1 90 ? -22.346 4.806 35.676 1.00 29.89 90 SER A N 1
ATOM 661 C CA . SER A 1 90 ? -21.925 3.682 34.845 1.00 29.89 90 SER A CA 1
ATOM 662 C C . SER A 1 90 ? -20.418 3.801 34.645 1.00 29.89 90 SER A C 1
ATOM 664 O O . SER A 1 90 ? -19.909 4.374 33.685 1.00 29.89 90 SER A O 1
ATOM 666 N N . LYS A 1 91 ? -19.669 3.276 35.619 1.00 32.12 91 LYS A N 1
ATOM 667 C CA . LYS A 1 91 ? -18.274 2.903 35.388 1.00 32.12 91 LYS A CA 1
ATOM 668 C C . LYS A 1 91 ? -18.283 1.907 34.230 1.00 32.12 91 LYS A C 1
ATOM 670 O O . LYS A 1 91 ? -18.655 0.754 34.428 1.00 32.12 91 LYS A O 1
ATOM 675 N N . GLN A 1 92 ? -17.921 2.365 33.033 1.00 32.53 92 GLN A N 1
ATOM 676 C CA . GLN A 1 92 ? -17.566 1.499 31.916 1.00 32.53 92 GLN A CA 1
ATOM 677 C C . GLN A 1 92 ? -16.502 0.528 32.430 1.00 32.53 92 GLN A C 1
ATOM 679 O O . GLN A 1 92 ? -15.391 0.927 32.776 1.00 32.53 92 GLN A O 1
ATOM 684 N N . SER A 1 93 ? -16.889 -0.731 32.604 1.00 34.78 93 SER A N 1
ATOM 685 C CA . SER A 1 93 ? -16.018 -1.777 33.113 1.00 34.78 93 SER A CA 1
ATOM 686 C C . SER A 1 93 ? -14.869 -1.981 32.134 1.00 34.78 93 SER A C 1
ATOM 688 O O . SER A 1 93 ? -15.110 -2.343 30.981 1.00 34.78 93 SER A O 1
ATOM 690 N N . GLU A 1 94 ? -13.636 -1.778 32.600 1.00 43.06 94 GLU A N 1
ATOM 691 C CA . GLU A 1 94 ? -12.439 -2.342 31.978 1.00 43.06 94 GLU A CA 1
ATOM 692 C C . GLU A 1 94 ? -12.741 -3.786 31.559 1.00 43.06 94 GLU A C 1
ATOM 694 O O . GLU A 1 94 ? -13.133 -4.611 32.387 1.00 43.06 94 GLU A O 1
ATOM 699 N N . GLY A 1 95 ? -12.647 -4.056 30.255 1.00 54.84 95 GLY A N 1
ATOM 700 C CA . GLY A 1 95 ? -13.078 -5.310 29.648 1.00 54.84 95 GLY A CA 1
ATOM 701 C C . GLY A 1 95 ? -12.356 -6.507 30.254 1.00 54.84 95 GLY A C 1
ATOM 702 O O . GLY A 1 95 ? -11.229 -6.830 29.882 1.00 54.84 95 GLY A O 1
ATOM 703 N N . VAL A 1 96 ? -13.013 -7.190 31.189 1.00 66.94 96 VAL A N 1
ATOM 704 C CA . VAL A 1 96 ? -12.554 -8.481 31.694 1.00 66.94 96 VAL A CA 1
ATOM 705 C C . VAL A 1 96 ? -12.700 -9.472 30.546 1.00 66.94 96 VAL A C 1
ATOM 707 O O . VAL A 1 96 ? -13.816 -9.776 30.132 1.00 66.94 96 VAL A O 1
ATOM 710 N N . LEU A 1 97 ? -11.577 -9.971 30.026 1.00 80.56 97 LEU A N 1
ATOM 711 C CA . LEU A 1 97 ? -11.584 -11.041 29.032 1.00 80.56 97 LEU A CA 1
ATOM 712 C C . LEU A 1 97 ? -12.346 -12.244 29.603 1.00 80.56 97 LEU A C 1
ATOM 714 O O . LEU A 1 97 ? -12.045 -12.731 30.694 1.00 80.56 97 LEU A O 1
ATOM 718 N N . ARG A 1 98 ? -13.363 -12.691 28.871 1.00 86.44 98 ARG A N 1
ATOM 719 C CA . ARG A 1 98 ? -14.215 -13.833 29.210 1.00 86.44 98 ARG A CA 1
ATOM 720 C C . ARG A 1 98 ? -14.428 -14.675 27.960 1.00 86.44 98 ARG A C 1
ATOM 722 O O . ARG A 1 98 ? -14.253 -14.200 26.839 1.00 86.44 98 ARG A O 1
ATOM 729 N N . LYS A 1 99 ? -14.802 -15.938 28.159 1.00 88.50 99 LYS A N 1
ATOM 730 C CA . LYS A 1 99 ? -15.229 -16.812 27.062 1.00 88.50 99 LYS A CA 1
ATOM 731 C C . LYS A 1 99 ? -16.388 -16.157 26.299 1.00 88.50 99 LYS A C 1
ATOM 733 O O . LYS A 1 99 ? -17.245 -15.549 26.924 1.00 88.50 99 LYS A O 1
ATOM 738 N N . GLY A 1 100 ? -16.386 -16.280 24.974 1.00 89.00 100 GLY A N 1
ATOM 739 C CA . GLY A 1 100 ? -17.439 -15.759 24.101 1.00 89.00 100 GLY A CA 1
ATOM 740 C C . GLY A 1 100 ? -17.244 -14.313 23.637 1.00 89.00 100 GLY A C 1
ATOM 741 O O . GLY A 1 100 ? -17.970 -13.866 22.756 1.00 89.00 100 GLY A O 1
ATOM 742 N N . VAL A 1 101 ? -16.256 -13.587 24.170 1.00 92.38 101 VAL A N 1
ATOM 743 C CA . VAL A 1 101 ? -15.967 -12.205 23.756 1.00 92.38 101 VAL A CA 1
ATOM 744 C C . VAL A 1 101 ? -15.319 -12.177 22.370 1.00 92.38 101 VAL A C 1
ATOM 746 O O . VAL A 1 101 ? -14.364 -12.918 22.112 1.00 92.38 101 VAL A O 1
ATOM 749 N N . LEU A 1 102 ? -15.814 -11.289 21.505 1.00 94.31 102 LEU A N 1
ATOM 750 C CA . LEU A 1 102 ? -15.242 -10.982 20.194 1.00 94.31 102 LEU A CA 1
ATOM 751 C C . LEU A 1 102 ? -14.180 -9.881 20.324 1.00 94.31 102 LEU A C 1
ATOM 753 O O . LEU A 1 102 ? -14.448 -8.808 20.869 1.00 94.31 102 LEU A O 1
ATOM 757 N N . LEU A 1 103 ? -12.971 -10.131 19.824 1.00 94.19 103 LEU A N 1
ATOM 758 C CA . LEU A 1 103 ? -11.873 -9.169 19.900 1.00 94.19 103 LEU A CA 1
ATOM 759 C C . LEU A 1 103 ? -10.920 -9.247 18.710 1.00 94.19 103 LEU A C 1
ATOM 761 O O . LEU A 1 103 ? -10.819 -10.266 18.028 1.00 94.19 103 LEU A O 1
ATOM 765 N N . GLU A 1 104 ? -10.190 -8.162 18.493 1.00 94.38 104 GLU A N 1
ATOM 766 C CA . GLU A 1 104 ? -9.076 -8.086 17.559 1.00 94.38 104 GLU A CA 1
ATOM 767 C C . GLU A 1 104 ? -7.751 -8.169 18.319 1.00 94.38 104 GLU A C 1
ATOM 769 O O . GLU A 1 104 ? -7.568 -7.546 19.371 1.00 94.38 104 GLU A O 1
ATOM 774 N N . PHE A 1 105 ? -6.808 -8.938 17.783 1.00 93.38 105 PHE A N 1
ATOM 775 C CA . PHE A 1 105 ? -5.456 -9.033 18.316 1.00 93.38 105 PHE A CA 1
ATOM 776 C C . PHE A 1 105 ? -4.404 -9.023 17.209 1.00 93.38 105 PHE A C 1
ATOM 778 O O . PHE A 1 105 ? -4.628 -9.453 16.077 1.00 93.38 105 PHE A O 1
ATOM 785 N N . SER A 1 106 ? -3.218 -8.538 17.559 1.00 92.75 106 SER A N 1
ATOM 786 C CA . SER A 1 106 ? -2.044 -8.522 16.693 1.00 92.75 106 SER A CA 1
ATOM 787 C C . SER A 1 106 ? -1.242 -9.819 16.817 1.00 92.75 106 SER A C 1
ATOM 789 O O . SER A 1 106 ? -0.902 -10.278 17.911 1.00 92.75 106 SER A O 1
ATOM 791 N N . LYS A 1 107 ? -0.909 -10.413 15.671 1.00 90.44 107 LYS A N 1
ATOM 792 C CA . LYS A 1 107 ? 0.057 -11.512 15.572 1.00 90.44 107 LYS A CA 1
ATOM 793 C C . LYS A 1 107 ? 1.481 -10.968 15.612 1.00 90.44 107 LYS A C 1
ATOM 795 O O . LYS A 1 107 ? 1.729 -9.820 15.250 1.00 90.44 107 LYS A O 1
ATOM 800 N N . GLU A 1 108 ? 2.441 -11.826 15.953 1.00 85.12 108 GLU A N 1
ATOM 801 C CA . GLU A 1 108 ? 3.875 -11.490 15.890 1.00 85.12 108 GLU A CA 1
ATOM 802 C C . GLU A 1 108 ? 4.321 -11.094 14.473 1.00 85.12 108 GLU A C 1
ATOM 804 O O . GLU A 1 108 ? 5.243 -10.304 14.309 1.00 85.12 108 GLU A O 1
ATOM 809 N N . SER A 1 109 ? 3.602 -11.552 13.441 1.00 84.75 109 SER A N 1
ATOM 810 C CA . SER A 1 109 ? 3.805 -11.131 12.052 1.00 84.75 109 SER A CA 1
ATOM 811 C 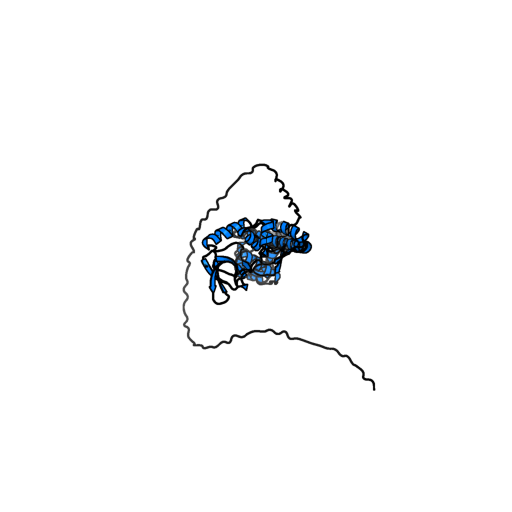C . SER A 1 109 ? 3.329 -9.700 11.746 1.00 84.75 109 SER A C 1
ATOM 813 O O . SER A 1 109 ? 3.352 -9.300 10.586 1.00 84.75 109 SER A O 1
ATOM 815 N N . GLY A 1 110 ? 2.780 -8.973 12.725 1.00 83.56 110 GLY A N 1
ATOM 816 C CA . GLY A 1 110 ? 2.198 -7.637 12.553 1.00 83.56 110 GLY A CA 1
ATOM 817 C C . GLY A 1 110 ? 0.803 -7.609 11.915 1.00 83.56 110 GLY A C 1
ATOM 818 O O . GLY A 1 110 ? 0.270 -6.532 11.672 1.00 83.56 110 GLY A O 1
ATOM 819 N N . LYS A 1 111 ? 0.192 -8.770 11.642 1.00 88.62 111 LYS A N 1
ATOM 820 C CA . LYS A 1 111 ? -1.172 -8.855 11.094 1.00 88.62 111 LYS A CA 1
ATOM 821 C C . LYS A 1 111 ? -2.202 -8.809 12.220 1.00 88.62 111 LYS A C 1
ATOM 823 O O . LYS A 1 111 ? -2.022 -9.494 13.226 1.00 88.62 111 LYS A O 1
ATOM 828 N N . TYR A 1 112 ? -3.283 -8.065 12.022 1.00 91.75 112 TYR A N 1
ATOM 829 C CA . TYR A 1 112 ? -4.434 -8.051 12.925 1.00 91.75 112 TYR A CA 1
ATOM 830 C C . TYR A 1 112 ? -5.414 -9.156 12.547 1.00 91.75 112 TYR A C 1
ATOM 832 O O . TYR A 1 112 ? -5.627 -9.423 11.363 1.00 91.75 112 TYR A O 1
ATOM 840 N N . VAL A 1 113 ? -5.964 -9.832 13.550 1.00 93.31 113 VAL A N 1
ATOM 841 C CA . VAL A 1 113 ? -6.914 -10.929 13.371 1.00 93.31 113 VAL A CA 1
ATOM 842 C C . VAL A 1 113 ? -8.067 -10.755 14.343 1.00 93.31 113 VAL A C 1
ATOM 844 O O . VAL A 1 113 ? -7.852 -10.531 15.534 1.00 93.31 113 VAL A O 1
ATOM 847 N N . LEU A 1 114 ? -9.283 -10.881 13.817 1.00 94.69 114 LEU A N 1
ATOM 848 C CA . LEU A 1 114 ? -10.508 -10.936 14.599 1.00 94.69 114 LEU A CA 1
ATOM 849 C C . LEU A 1 114 ? -10.738 -12.379 15.073 1.00 94.69 114 LEU A C 1
ATOM 851 O O . LEU A 1 114 ? -10.604 -13.329 14.298 1.00 94.69 114 LEU A O 1
ATOM 855 N N . GLY A 1 115 ? -11.068 -12.556 16.348 1.00 94.62 115 GLY A N 1
ATOM 856 C CA . GLY A 1 115 ? -11.287 -13.874 16.930 1.00 94.62 115 GLY A CA 1
ATOM 857 C C . GLY A 1 115 ? -12.161 -13.852 18.176 1.00 94.62 115 GLY A C 1
ATOM 858 O O . GLY A 1 115 ? -12.371 -12.815 18.803 1.00 94.62 115 GLY A O 1
ATOM 859 N N . VAL A 1 116 ? -12.663 -15.031 18.538 1.00 95.06 116 VAL A N 1
ATOM 860 C CA . VAL A 1 116 ? -13.515 -15.233 19.719 1.00 95.06 116 VAL A CA 1
ATOM 861 C C . VAL A 1 116 ? -12.731 -15.931 20.812 1.00 95.06 116 VAL A C 1
ATOM 863 O O . VAL A 1 116 ? -12.128 -16.981 20.573 1.00 95.06 116 VAL A O 1
ATOM 866 N N . ILE A 1 117 ? -12.788 -15.398 22.028 1.00 94.25 117 ILE A N 1
ATOM 867 C CA . ILE A 1 117 ? -12.145 -16.002 23.195 1.00 94.25 117 ILE A CA 1
ATOM 868 C C . ILE A 1 117 ? -12.842 -17.307 23.591 1.00 94.25 117 ILE A C 1
ATOM 870 O O . ILE A 1 117 ? -14.050 -17.349 23.812 1.00 94.25 117 ILE A O 1
ATOM 874 N N . GLN A 1 118 ? -12.064 -18.377 23.738 1.00 93.19 118 GLN A N 1
ATOM 875 C CA . GLN A 1 118 ? -12.557 -19.709 24.094 1.00 93.19 118 GLN A CA 1
ATOM 876 C C . GLN A 1 118 ? -12.287 -20.070 25.551 1.00 93.19 118 GLN A C 1
ATOM 878 O O . GLN A 1 118 ? -13.195 -20.458 26.285 1.00 93.19 118 GLN A O 1
ATOM 883 N N . LYS A 1 119 ? -11.023 -19.994 25.973 1.00 91.50 119 LYS A N 1
ATOM 884 C CA . LYS A 1 119 ? -10.590 -20.433 27.305 1.00 91.50 119 LYS A CA 1
ATOM 885 C C . LYS A 1 119 ? -9.310 -19.719 27.739 1.00 91.50 119 LYS A C 1
ATOM 887 O O . LYS A 1 119 ? -8.536 -19.322 26.868 1.00 91.50 119 LYS A O 1
ATOM 892 N N . PRO A 1 120 ? -9.059 -19.575 29.049 1.00 90.69 120 PRO A N 1
ATOM 893 C CA . PRO A 1 120 ? -7.773 -19.093 29.531 1.00 90.69 120 PRO A CA 1
ATOM 894 C C . PRO A 1 120 ? -6.669 -20.121 29.245 1.00 90.69 120 PRO A C 1
ATOM 896 O O . PRO A 1 120 ? -6.891 -21.333 29.287 1.00 90.69 120 PRO A O 1
ATOM 899 N N . GLU A 1 121 ? -5.468 -19.622 28.974 1.00 88.88 121 GLU A N 1
ATOM 900 C CA . GLU A 1 121 ? -4.241 -20.397 28.822 1.00 88.88 121 GLU A CA 1
ATOM 901 C C . GLU A 1 121 ? -3.233 -19.959 29.892 1.00 88.88 121 GLU A C 1
ATOM 903 O O . GLU A 1 121 ? -2.597 -18.903 29.824 1.00 88.88 121 GLU A O 1
ATOM 908 N N . GLY A 1 122 ? -3.110 -20.771 30.941 1.00 85.06 122 GLY A N 1
ATOM 909 C CA . GLY A 1 122 ? -2.286 -20.436 32.098 1.00 85.06 122 GLY A CA 1
ATOM 910 C C . GLY A 1 122 ? -2.843 -19.248 32.891 1.00 85.06 122 GLY A C 1
ATOM 911 O O . GLY A 1 122 ? -4.049 -19.121 33.079 1.00 85.06 122 GLY A O 1
ATOM 912 N N . LYS A 1 123 ? -1.953 -18.392 33.413 1.00 79.50 123 LYS A N 1
ATOM 913 C CA . LYS A 1 123 ? -2.331 -17.312 34.349 1.00 79.50 123 LYS A CA 1
ATOM 914 C C . LYS A 1 123 ? -2.799 -16.017 33.681 1.00 79.50 123 LYS A C 1
ATOM 916 O O . LYS A 1 123 ? -3.516 -15.251 34.312 1.00 79.50 123 LYS A O 1
ATOM 921 N N . LYS A 1 124 ? -2.317 -15.715 32.472 1.00 83.88 124 LYS A N 1
ATOM 922 C CA . LYS A 1 124 ? -2.500 -14.395 31.835 1.00 83.88 124 LYS A CA 1
ATOM 923 C C . LYS A 1 124 ? -2.941 -14.457 30.377 1.00 83.88 124 LYS A C 1
ATOM 925 O O . LYS A 1 124 ? -3.466 -13.462 29.890 1.00 83.88 124 LYS A O 1
ATOM 930 N N . ASN A 1 125 ? -2.709 -15.570 29.688 1.00 90.31 125 ASN A N 1
ATOM 931 C CA . ASN A 1 125 ? -2.987 -15.672 28.261 1.00 90.31 125 ASN A CA 1
ATOM 932 C C . ASN A 1 125 ? -4.381 -16.256 28.043 1.00 90.31 125 ASN A C 1
ATOM 934 O O . ASN A 1 125 ? -4.966 -16.870 28.937 1.00 90.31 125 ASN A O 1
ATOM 938 N N . TRP A 1 126 ? -4.899 -16.068 26.838 1.00 93.50 126 TRP A N 1
ATOM 939 C CA . TRP A 1 126 ? -6.188 -16.587 26.411 1.00 93.50 126 TRP A CA 1
ATOM 940 C C . TRP A 1 126 ? -6.048 -17.290 25.075 1.00 93.50 126 TRP A C 1
ATOM 942 O O . TRP A 1 126 ? -5.272 -16.861 24.231 1.00 93.50 126 TRP A O 1
ATOM 952 N N . ILE A 1 127 ? -6.832 -18.339 24.860 1.00 93.69 127 ILE A N 1
ATOM 953 C CA . ILE A 1 127 ? -6.996 -18.915 23.534 1.00 93.69 127 ILE A CA 1
ATOM 954 C C . ILE A 1 127 ? -8.148 -18.214 22.829 1.00 93.69 127 ILE A C 1
ATOM 956 O O . ILE A 1 127 ? -9.279 -18.250 23.323 1.00 93.69 127 ILE A O 1
ATOM 960 N N . ALA A 1 128 ? -7.867 -17.638 21.664 1.00 94.56 128 ALA A N 1
ATOM 961 C CA . ALA A 1 128 ? -8.867 -17.127 20.734 1.00 94.56 128 ALA A CA 1
ATOM 962 C C . ALA A 1 128 ? -8.921 -17.995 19.471 1.00 94.56 128 ALA A C 1
ATOM 964 O O . ALA A 1 128 ? -7.894 -18.502 19.024 1.00 94.56 128 ALA A O 1
ATOM 965 N N . THR A 1 129 ? -10.104 -18.151 18.883 1.00 95.25 129 THR A N 1
ATOM 966 C CA . THR A 1 129 ? -10.288 -18.859 17.609 1.00 95.25 129 THR A CA 1
ATOM 967 C C . THR A 1 129 ? -10.657 -17.875 16.505 1.00 95.25 129 THR A C 1
ATOM 969 O O . THR A 1 129 ? -11.536 -17.038 16.710 1.00 95.25 129 THR A O 1
ATOM 972 N N . ASP A 1 130 ? -9.975 -17.960 15.361 1.00 93.81 130 ASP A N 1
ATOM 973 C CA . ASP A 1 130 ? -10.224 -17.109 14.188 1.00 93.81 130 ASP A CA 1
ATOM 974 C C . ASP A 1 130 ? -11.330 -17.657 13.263 1.00 93.81 130 ASP A C 1
ATOM 976 O O . ASP A 1 130 ? -11.874 -18.741 13.484 1.00 93.81 130 ASP A O 1
ATOM 980 N N . GLN A 1 131 ? -11.654 -16.911 12.199 1.00 89.94 131 GLN A N 1
ATOM 981 C CA . GLN A 1 131 ? -12.647 -17.294 11.179 1.00 89.94 131 GLN A CA 1
ATOM 982 C C . GLN A 1 131 ? -12.367 -18.625 10.462 1.00 89.94 131 GLN A C 1
ATOM 984 O O . GLN A 1 131 ? -13.277 -19.204 9.878 1.00 89.94 131 GLN A O 1
ATOM 989 N N . PHE A 1 132 ? -11.122 -19.104 10.475 1.00 89.62 132 PHE A N 1
ATOM 990 C CA . PHE A 1 132 ? -10.721 -20.357 9.835 1.00 89.62 132 PHE A CA 1
ATOM 991 C C . PHE A 1 132 ? -10.678 -21.520 10.835 1.00 89.62 132 PHE A C 1
ATOM 993 O O . PHE A 1 132 ? -10.279 -22.625 10.477 1.00 89.62 132 PHE A O 1
ATOM 1000 N N . GLY A 1 133 ? -11.066 -21.284 12.093 1.00 89.00 133 GLY A N 1
ATOM 1001 C CA . GLY A 1 133 ? -11.014 -22.279 13.158 1.00 89.00 133 GLY A CA 1
ATOM 1002 C C . GLY A 1 133 ? -9.630 -22.450 13.787 1.00 89.00 133 GLY A C 1
ATOM 1003 O O . GLY A 1 133 ? -9.465 -23.319 14.644 1.00 89.00 133 GLY A O 1
ATOM 1004 N N . ASN A 1 134 ? -8.634 -21.633 13.427 1.00 92.62 134 ASN A N 1
ATOM 1005 C CA . ASN A 1 134 ? -7.310 -21.743 14.034 1.00 92.62 134 ASN A CA 1
ATOM 1006 C C . ASN A 1 134 ? -7.321 -21.148 15.441 1.00 92.62 134 ASN A C 1
ATOM 1008 O O . ASN A 1 134 ? -7.848 -20.057 15.670 1.00 92.62 134 ASN A O 1
ATOM 1012 N N . MET A 1 135 ? -6.687 -21.853 16.373 1.00 93.88 135 MET A N 1
ATOM 1013 C CA . MET A 1 135 ? -6.536 -21.423 17.760 1.00 93.88 135 MET A CA 1
ATOM 1014 C C . MET A 1 135 ? -5.233 -20.637 17.925 1.00 93.88 135 MET A C 1
ATOM 1016 O O . MET A 1 135 ? -4.169 -21.098 17.518 1.00 93.88 135 MET A O 1
ATOM 1020 N N . HIS A 1 136 ? -5.313 -19.468 18.555 1.00 93.69 136 HIS A N 1
ATOM 1021 C CA . HIS A 1 136 ? -4.182 -18.577 18.811 1.00 93.69 136 HIS A CA 1
ATOM 1022 C C . HIS A 1 136 ? -4.052 -18.310 20.308 1.00 93.69 136 HIS A C 1
ATOM 1024 O O . HIS A 1 136 ? -5.043 -17.995 20.967 1.00 93.69 136 HIS A O 1
ATOM 1030 N N . SER A 1 137 ? -2.828 -18.400 20.830 1.00 93.50 137 SER A N 1
ATOM 1031 C CA . SER A 1 137 ? -2.493 -17.891 22.163 1.00 93.50 137 SER A CA 1
ATOM 1032 C C . SER A 1 137 ? -2.372 -16.372 22.101 1.00 93.50 137 SER A C 1
ATOM 1034 O O . SER A 1 137 ? -1.542 -15.839 21.364 1.00 93.50 137 SER A O 1
ATOM 1036 N N . VAL A 1 138 ? -3.210 -15.674 22.859 1.00 92.44 138 VAL A N 1
ATOM 1037 C CA . VAL A 1 138 ? -3.311 -14.216 22.883 1.00 92.44 138 VAL A CA 1
ATOM 1038 C C . VAL A 1 138 ? -2.888 -13.708 24.254 1.00 92.44 138 VAL A C 1
ATOM 1040 O O . VAL A 1 138 ? -3.513 -13.989 25.281 1.00 92.44 138 VAL A O 1
ATOM 1043 N N . LYS A 1 139 ? -1.809 -12.927 24.275 1.00 90.62 139 LYS A N 1
ATOM 1044 C CA . LYS A 1 139 ? -1.383 -12.163 25.450 1.00 90.62 139 LYS A CA 1
ATOM 1045 C C . LYS A 1 139 ? -2.270 -10.919 25.581 1.00 90.62 139 LYS A C 1
ATOM 1047 O O . LYS A 1 139 ? -2.592 -10.315 24.561 1.00 90.62 139 LYS A O 1
ATOM 1052 N N . PRO A 1 140 ? -2.571 -10.432 26.797 1.00 87.38 140 PRO A N 1
ATOM 1053 C CA . PRO A 1 140 ? -3.383 -9.223 26.976 1.00 87.38 140 PRO A CA 1
ATOM 1054 C C . PRO A 1 140 ? -2.855 -7.997 26.215 1.00 87.38 140 PRO A C 1
ATOM 1056 O O . PRO A 1 140 ? -3.633 -7.190 25.732 1.00 87.38 140 PRO A O 1
ATOM 1059 N N . GLN A 1 141 ? -1.532 -7.889 26.051 1.00 87.81 141 GLN A N 1
ATOM 1060 C CA . GLN A 1 141 ? -0.877 -6.803 25.309 1.00 87.81 141 GLN A CA 1
ATOM 1061 C C . GLN A 1 141 ? -1.052 -6.888 23.784 1.00 87.81 141 GLN A C 1
ATOM 1063 O O . GLN A 1 141 ? -0.819 -5.901 23.096 1.00 87.81 141 GLN A O 1
ATOM 1068 N N . GLN A 1 142 ? -1.405 -8.061 23.248 1.00 90.56 142 GLN A N 1
ATOM 1069 C CA . GLN A 1 142 ? -1.632 -8.248 21.813 1.00 90.56 142 GLN A CA 1
ATOM 1070 C C . GLN A 1 142 ? -3.029 -7.807 21.388 1.00 90.56 142 GLN A C 1
ATOM 1072 O O . GLN A 1 142 ? -3.230 -7.558 20.201 1.00 90.56 142 GLN A O 1
ATOM 1077 N N . VAL A 1 143 ? -3.975 -7.719 22.326 1.00 91.12 143 VAL A N 1
ATOM 1078 C CA . VAL A 1 143 ? -5.350 -7.304 22.047 1.00 91.12 143 VAL A CA 1
ATOM 1079 C C . VAL A 1 143 ? -5.365 -5.820 21.699 1.00 91.12 143 VAL A C 1
ATOM 1081 O O . VAL A 1 143 ? -4.893 -4.982 22.467 1.00 91.12 143 VAL A O 1
ATOM 1084 N N . THR A 1 144 ? -5.907 -5.507 20.530 1.00 90.94 144 THR A N 1
ATOM 1085 C CA . THR A 1 144 ? -6.008 -4.142 20.008 1.00 90.94 144 THR A CA 1
ATOM 1086 C C . THR A 1 144 ? -7.382 -3.542 20.229 1.00 90.94 144 THR A C 1
ATOM 1088 O O . THR A 1 144 ? -7.478 -2.334 20.409 1.00 90.94 144 THR A O 1
ATOM 1091 N N . PHE A 1 145 ? -8.430 -4.367 20.241 1.00 93.06 145 PHE A N 1
ATOM 1092 C CA . PHE A 1 145 ? -9.802 -3.908 20.418 1.00 93.06 145 PHE A CA 1
ATOM 1093 C C . PHE A 1 145 ? -10.697 -5.035 20.918 1.00 93.06 145 PHE A C 1
ATOM 1095 O O . PHE A 1 145 ? -10.582 -6.168 20.457 1.00 93.06 145 PHE A O 1
ATOM 1102 N N . ILE A 1 146 ? -11.602 -4.728 21.843 1.00 93.38 146 ILE A N 1
ATOM 1103 C CA . ILE A 1 146 ? -12.671 -5.636 22.271 1.00 93.38 146 ILE A CA 1
ATOM 1104 C C . ILE A 1 146 ? -13.969 -5.058 21.732 1.00 93.38 146 ILE A C 1
ATOM 1106 O O . ILE A 1 146 ? -14.260 -3.902 22.024 1.00 93.38 146 ILE A O 1
ATOM 1110 N N . VAL A 1 147 ? -14.735 -5.844 20.973 1.00 93.25 147 VAL A N 1
ATOM 1111 C CA . VAL A 1 147 ? -15.990 -5.378 20.371 1.00 93.25 147 VAL A CA 1
ATOM 1112 C C . VAL A 1 147 ? -17.056 -5.255 21.467 1.00 93.25 147 VAL A C 1
ATOM 1114 O O . VAL A 1 147 ? -17.457 -6.274 22.035 1.00 93.25 147 VAL A O 1
ATOM 1117 N N . PRO A 1 148 ? -17.528 -4.038 21.795 1.00 91.25 148 PRO A N 1
ATOM 1118 C CA . PRO A 1 148 ? -18.517 -3.862 22.854 1.00 91.25 148 PRO A CA 1
ATOM 1119 C C . PRO A 1 148 ? -19.888 -4.422 22.466 1.00 91.25 148 PRO A C 1
ATOM 1121 O O . PRO A 1 148 ? -20.259 -4.422 21.295 1.00 91.25 148 PRO A O 1
ATOM 1124 N N . GLY A 1 149 ? -20.663 -4.854 23.464 1.00 85.56 149 GLY A N 1
ATOM 1125 C CA . GLY A 1 149 ? -22.045 -5.315 23.269 1.00 85.56 149 GLY A CA 1
ATOM 1126 C C . GLY A 1 149 ? -22.179 -6.720 22.678 1.00 85.56 149 GLY A C 1
ATOM 1127 O O . GLY A 1 149 ? -23.285 -7.125 22.331 1.00 85.56 149 GLY A O 1
ATOM 1128 N N . VAL A 1 150 ? -21.075 -7.466 22.570 1.00 85.69 150 VAL A N 1
ATOM 1129 C CA . VAL A 1 150 ? -21.065 -8.844 22.077 1.00 85.69 150 VAL A CA 1
ATOM 1130 C C . VAL A 1 150 ? -20.608 -9.789 23.180 1.00 85.69 150 VAL A C 1
ATOM 1132 O O . VAL A 1 150 ? -19.450 -9.768 23.599 1.00 85.69 150 VAL A O 1
ATOM 1135 N N . GLU A 1 151 ? -21.517 -10.661 23.600 1.00 84.62 151 GLU A N 1
ATOM 1136 C CA . GLU A 1 151 ? -21.241 -11.779 24.500 1.00 84.62 151 GLU A CA 1
ATOM 1137 C C . GLU A 1 151 ? -21.616 -13.089 23.793 1.00 84.62 151 GLU A C 1
ATOM 1139 O O . GLU A 1 151 ? -22.497 -13.107 22.933 1.00 84.62 151 GLU A O 1
ATOM 1144 N N . ASP A 1 152 ? -20.911 -14.177 24.112 1.00 86.62 152 ASP A N 1
ATOM 1145 C CA . ASP A 1 152 ? -21.156 -15.516 23.551 1.00 86.62 152 ASP A CA 1
ATOM 1146 C C . ASP A 1 152 ? -21.189 -15.595 22.009 1.00 86.62 152 ASP A C 1
ATOM 1148 O O . ASP A 1 152 ? -21.981 -16.330 21.411 1.00 86.62 152 ASP A O 1
ATOM 1152 N N . PHE A 1 153 ? -20.284 -14.870 21.342 1.00 91.44 153 PHE A N 1
ATOM 1153 C CA . PHE A 1 153 ? -20.205 -14.849 19.883 1.00 91.44 153 PHE A CA 1
ATOM 1154 C C . PHE A 1 153 ? -19.856 -16.224 19.303 1.00 91.44 153 PHE A C 1
ATOM 1156 O O . PHE A 1 153 ? -18.944 -16.916 19.766 1.00 91.44 153 PHE A O 1
ATOM 1163 N N . LYS A 1 154 ? -20.544 -16.618 18.229 1.00 91.06 154 LYS A N 1
ATOM 1164 C CA . LYS A 1 154 ? -20.277 -17.884 17.541 1.00 91.06 154 LYS A CA 1
ATOM 1165 C C . LYS A 1 154 ? -19.225 -17.685 16.460 1.00 91.06 154 LYS A C 1
ATOM 1167 O O . LYS A 1 154 ? -19.342 -16.809 15.611 1.00 91.06 154 LYS A O 1
ATOM 1172 N N . ILE A 1 155 ? -18.235 -18.576 16.425 1.00 91.06 155 ILE A N 1
ATOM 1173 C CA . ILE A 1 155 ? -17.164 -18.553 15.412 1.00 91.06 155 ILE A CA 1
ATOM 1174 C C . ILE A 1 155 ? -17.740 -18.646 13.986 1.00 91.06 155 ILE A C 1
ATOM 1176 O O . ILE A 1 155 ? -17.214 -18.026 13.069 1.00 91.06 155 ILE A O 1
ATOM 1180 N N . ALA A 1 156 ? -18.845 -19.379 13.799 1.00 91.19 156 ALA A N 1
ATOM 1181 C CA . ALA A 1 156 ? -19.501 -19.522 12.497 1.00 91.19 156 ALA A CA 1
ATOM 1182 C C . ALA A 1 156 ? -19.969 -18.178 11.903 1.00 91.19 156 ALA A C 1
ATOM 1184 O O . ALA A 1 156 ? -19.956 -18.008 10.685 1.00 91.19 156 ALA A O 1
ATOM 1185 N N . ASP A 1 157 ? -20.309 -17.208 12.755 1.00 92.88 157 ASP A N 1
ATOM 1186 C CA . ASP A 1 157 ? -20.862 -15.919 12.335 1.00 92.88 157 ASP A CA 1
ATOM 1187 C C . ASP A 1 157 ? -19.766 -14.890 12.005 1.00 92.88 157 ASP A C 1
ATOM 1189 O O . ASP A 1 157 ? -20.058 -13.824 11.461 1.00 92.88 157 ASP A O 1
ATOM 1193 N N . LEU A 1 158 ? -18.493 -15.209 12.274 1.00 92.88 158 LEU A N 1
ATOM 1194 C CA . LEU A 1 158 ? -17.360 -14.284 12.150 1.00 92.88 158 LEU A CA 1
ATOM 1195 C C . LEU A 1 158 ? -17.163 -13.798 10.710 1.00 92.88 158 LEU A C 1
ATOM 1197 O O . LEU A 1 158 ? -16.962 -12.611 10.487 1.00 92.88 158 LEU A O 1
ATOM 1201 N N . SER A 1 159 ? -17.325 -14.688 9.728 1.00 91.44 159 SER A N 1
ATOM 1202 C CA . SER A 1 159 ? -17.268 -14.327 8.304 1.00 91.44 159 SER A CA 1
ATOM 1203 C C . SER A 1 159 ? -18.373 -13.339 7.914 1.00 91.44 159 SER A C 1
ATOM 1205 O O . SER A 1 159 ? -18.113 -12.331 7.261 1.00 91.44 159 SER A O 1
ATOM 1207 N N . THR A 1 160 ? -19.607 -13.585 8.364 1.00 93.69 160 THR A N 1
ATOM 1208 C CA . THR A 1 160 ? -20.740 -12.691 8.093 1.00 93.69 160 THR A CA 1
ATOM 1209 C C . THR A 1 160 ? -20.568 -11.336 8.771 1.00 93.69 160 THR A C 1
ATOM 1211 O O . THR A 1 160 ? -20.934 -10.315 8.194 1.00 93.69 160 THR A O 1
ATOM 1214 N N . PHE A 1 161 ? -19.976 -11.317 9.966 1.00 94.50 161 PHE A N 1
ATOM 1215 C CA . PHE A 1 161 ? -19.659 -10.099 10.696 1.00 94.50 161 PHE A CA 1
ATOM 1216 C C . PHE A 1 161 ? -18.603 -9.272 9.958 1.00 94.50 161 PHE A C 1
ATOM 1218 O O . PHE A 1 161 ? -18.852 -8.105 9.674 1.00 94.50 161 PHE A O 1
ATOM 1225 N N . THR A 1 162 ? -17.477 -9.876 9.565 1.00 92.62 162 THR A N 1
ATOM 1226 C CA . THR A 1 162 ? -16.418 -9.184 8.813 1.00 92.62 162 THR A CA 1
ATOM 1227 C C . THR A 1 162 ? -16.929 -8.634 7.483 1.00 92.62 162 THR A C 1
ATOM 1229 O O . THR A 1 162 ? -16.668 -7.477 7.175 1.00 92.62 162 THR A O 1
ATOM 1232 N N . ASN A 1 163 ? -17.733 -9.400 6.742 1.00 93.31 163 ASN A N 1
ATOM 1233 C CA . ASN A 1 163 ? -18.305 -8.921 5.482 1.00 93.31 163 ASN A CA 1
ATOM 1234 C C . ASN A 1 163 ? -19.220 -7.702 5.691 1.00 93.31 163 ASN A C 1
ATOM 1236 O O . ASN A 1 163 ? -19.162 -6.752 4.917 1.00 93.31 163 ASN A O 1
ATOM 1240 N N . LYS A 1 164 ? -20.047 -7.696 6.747 1.00 94.12 164 LYS A N 1
ATOM 1241 C CA . LYS A 1 164 ? -20.893 -6.534 7.078 1.00 94.12 164 LYS A CA 1
ATOM 1242 C C . LYS A 1 164 ? -20.061 -5.306 7.447 1.00 94.12 164 LYS A C 1
ATOM 1244 O O . LYS A 1 164 ? -20.406 -4.195 7.058 1.00 94.12 164 LYS A O 1
ATOM 1249 N N . VAL A 1 165 ? -18.963 -5.507 8.171 1.00 93.56 165 VAL A N 1
ATOM 1250 C CA . VAL A 1 165 ? -18.024 -4.436 8.529 1.00 93.56 165 VAL A CA 1
ATOM 1251 C C . VAL A 1 165 ? -17.406 -3.836 7.266 1.00 93.56 165 VAL A C 1
ATOM 1253 O O . VAL A 1 165 ? -17.452 -2.626 7.090 1.00 93.56 165 VAL A O 1
ATOM 1256 N N . GLU A 1 166 ? -16.921 -4.671 6.343 1.00 91.31 166 GLU A N 1
ATOM 1257 C CA . GLU A 1 166 ? -16.346 -4.218 5.068 1.00 91.31 166 GLU A CA 1
ATOM 1258 C C . GLU A 1 166 ? -17.345 -3.431 4.212 1.00 91.31 166 GLU A C 1
ATOM 1260 O O . GLU A 1 166 ? -16.959 -2.462 3.567 1.00 91.31 166 GLU A O 1
ATOM 1265 N N . THR A 1 167 ? -18.634 -3.787 4.234 1.00 91.62 167 THR A N 1
ATOM 1266 C CA . THR A 1 167 ? -19.662 -3.019 3.507 1.00 91.62 167 THR A CA 1
ATOM 1267 C C . THR A 1 167 ? -19.962 -1.645 4.106 1.00 91.62 167 THR A C 1
ATOM 1269 O O . THR A 1 167 ? -20.519 -0.803 3.407 1.00 91.62 167 THR A O 1
ATOM 1272 N N . LEU A 1 168 ? -19.628 -1.419 5.381 1.00 89.44 168 LEU A N 1
ATOM 1273 C CA . LEU A 1 168 ? -19.842 -0.142 6.067 1.00 89.44 168 LEU A CA 1
ATOM 1274 C C . LEU A 1 168 ? -18.614 0.772 6.032 1.00 89.44 168 LEU A C 1
ATOM 1276 O O . LEU A 1 168 ? -18.751 1.959 6.302 1.00 89.44 168 LEU A O 1
ATOM 1280 N N . GLU A 1 169 ? -17.423 0.251 5.734 1.00 84.75 169 GLU A N 1
ATOM 1281 C CA . GLU A 1 169 ? -16.188 1.038 5.740 1.00 84.75 169 GLU A CA 1
ATOM 1282 C C . GLU A 1 169 ? -16.188 2.099 4.624 1.00 84.75 169 GLU A C 1
ATOM 1284 O O . GLU A 1 169 ? -15.833 1.825 3.480 1.00 84.75 169 GLU A O 1
ATOM 1289 N N . ASP A 1 170 ? -16.549 3.338 4.974 1.00 84.69 170 ASP A N 1
ATOM 1290 C CA . ASP A 1 170 ? -16.498 4.496 4.079 1.00 84.69 170 ASP A CA 1
ATOM 1291 C C . ASP A 1 170 ? -15.489 5.540 4.583 1.00 84.69 170 ASP A C 1
ATOM 1293 O O . ASP A 1 170 ? -15.676 6.207 5.604 1.00 84.69 170 ASP A O 1
ATOM 1297 N N . SER A 1 171 ? -14.403 5.709 3.824 1.00 84.38 171 SER A N 1
ATOM 1298 C CA . SER A 1 171 ? -13.334 6.677 4.094 1.00 84.38 171 SER A CA 1
ATOM 1299 C C . SER A 1 171 ? -13.814 8.130 4.110 1.00 84.38 171 SER A C 1
ATOM 1301 O O . SER A 1 171 ? -13.187 8.969 4.754 1.00 84.38 171 SER A O 1
ATOM 1303 N N . SER A 1 172 ? -14.896 8.451 3.392 1.00 87.44 172 SER A N 1
ATOM 1304 C CA . SER A 1 172 ? -15.399 9.824 3.287 1.00 87.44 172 SER A CA 1
ATOM 1305 C C . SER A 1 172 ? -16.020 10.314 4.596 1.00 87.44 172 SER A C 1
ATOM 1307 O O . SER A 1 172 ? -15.865 11.481 4.955 1.00 87.44 172 SER A O 1
ATOM 1309 N N . LEU A 1 173 ? -16.631 9.411 5.372 1.00 89.31 173 LEU A N 1
ATOM 1310 C CA . LEU A 1 173 ? -17.228 9.723 6.674 1.00 89.31 173 LEU A CA 1
ATOM 1311 C C . LEU A 1 173 ? -16.184 10.141 7.714 1.00 89.31 173 LEU A C 1
ATOM 1313 O O . LEU A 1 173 ? -16.488 10.914 8.624 1.00 89.31 173 LEU A O 1
ATOM 1317 N N . LEU A 1 174 ? -14.946 9.664 7.562 1.00 92.06 174 LEU A N 1
ATOM 1318 C CA . LEU A 1 174 ? -13.855 9.973 8.478 1.00 92.06 174 LEU A CA 1
ATOM 1319 C C . LEU A 1 174 ? -13.424 11.444 8.394 1.00 92.06 174 LEU A C 1
ATOM 1321 O O . LEU A 1 174 ? -13.058 12.024 9.414 1.00 92.06 174 LEU A O 1
ATOM 1325 N N . GLU A 1 175 ? -13.492 12.051 7.205 1.00 93.06 175 GLU A N 1
ATOM 1326 C CA . GLU A 1 175 ? -13.180 13.471 7.004 1.00 93.06 175 GLU A CA 1
ATOM 1327 C C . GLU A 1 175 ? -14.202 14.367 7.709 1.00 93.06 175 GLU A C 1
ATOM 1329 O O . GLU A 1 175 ? -13.816 15.248 8.472 1.00 93.06 175 GLU A O 1
ATOM 1334 N N . PHE A 1 176 ? -15.497 14.080 7.546 1.00 92.38 176 PHE A N 1
ATOM 1335 C CA . PHE A 1 176 ? -16.563 14.837 8.210 1.00 92.38 176 PHE A CA 1
ATOM 1336 C C . PHE A 1 176 ? -16.479 14.747 9.736 1.00 92.38 176 PHE A C 1
ATOM 1338 O O . PHE A 1 176 ? -16.576 15.758 10.430 1.00 92.38 176 PHE A O 1
ATOM 1345 N N . ALA A 1 177 ? -16.256 13.543 10.272 1.00 94.38 177 ALA A N 1
ATOM 1346 C CA . ALA A 1 177 ? -16.101 13.364 11.712 1.00 94.38 177 ALA A CA 1
ATOM 1347 C C . ALA A 1 177 ? -14.857 14.085 12.250 1.00 94.38 177 ALA A C 1
ATOM 1349 O O . ALA A 1 177 ? -14.876 14.625 13.356 1.00 94.38 177 ALA A O 1
ATOM 1350 N N . TRP A 1 178 ? -13.773 14.109 11.472 1.00 96.38 178 TRP A N 1
ATOM 1351 C CA . TRP A 1 178 ? -12.571 14.852 11.822 1.00 96.38 178 TRP A CA 1
ATOM 1352 C C . TRP A 1 178 ? -12.830 16.361 11.904 1.00 96.38 178 TRP A C 1
ATOM 1354 O O . TRP A 1 178 ? -12.441 16.967 12.902 1.00 96.38 178 TRP A O 1
ATOM 1364 N N . GLU A 1 179 ? -13.523 16.956 10.930 1.00 94.88 179 GLU A N 1
ATOM 1365 C CA . GLU A 1 179 ? -13.880 18.384 10.951 1.00 94.88 179 GLU A CA 1
ATOM 1366 C C . GLU A 1 179 ? -14.671 18.753 12.217 1.00 94.88 179 GLU A C 1
ATOM 1368 O O . GLU A 1 179 ? -14.296 19.680 12.939 1.00 94.88 179 GLU A O 1
ATOM 1373 N N . GLU A 1 180 ? -15.704 17.971 12.547 1.00 95.19 180 GLU A N 1
ATOM 1374 C CA . GLU A 1 180 ? -16.538 18.203 13.733 1.00 95.19 180 GLU A CA 1
ATOM 1375 C C . GLU A 1 180 ? -15.734 18.094 15.043 1.00 95.19 180 GLU A C 1
ATOM 1377 O O . GLU A 1 180 ? -15.873 18.922 15.949 1.00 95.19 180 GLU A O 1
ATOM 1382 N N . LEU A 1 181 ? -14.841 17.104 15.149 1.00 96.12 181 LEU A N 1
ATOM 1383 C CA . LEU A 1 181 ? -14.030 16.880 16.351 1.00 96.12 181 LEU A CA 1
ATOM 1384 C C . LEU A 1 181 ? -12.912 17.915 16.527 1.00 96.12 181 LEU A C 1
ATOM 1386 O O . LEU A 1 181 ? -12.569 18.251 17.666 1.00 96.12 181 LEU A O 1
ATOM 1390 N N . VAL A 1 182 ? -12.368 18.454 15.430 1.00 96.31 182 VAL A N 1
ATOM 1391 C CA . VAL A 1 182 ? -11.426 19.584 15.473 1.00 96.31 182 VAL A CA 1
ATOM 1392 C C . VAL A 1 182 ? -12.120 20.831 16.015 1.00 96.31 182 VAL A C 1
ATOM 1394 O O . VAL A 1 182 ? -11.579 21.481 16.914 1.00 96.31 182 VAL A O 1
ATOM 1397 N N . GLU A 1 183 ? -13.320 21.150 15.523 1.00 94.19 183 GLU A N 1
ATOM 1398 C CA . GLU A 1 183 ? -14.105 22.293 16.008 1.00 94.19 183 GLU A CA 1
ATOM 1399 C C . GLU A 1 183 ? -14.476 22.140 17.488 1.00 94.19 183 GLU A C 1
ATOM 1401 O O . GLU A 1 183 ? -14.340 23.084 18.274 1.00 94.19 183 GLU A O 1
ATOM 1406 N N . ALA A 1 184 ? -14.878 20.931 17.890 1.00 94.69 184 ALA A N 1
ATOM 1407 C CA . ALA A 1 184 ? -15.220 20.604 19.270 1.00 94.69 184 ALA A CA 1
ATOM 1408 C C . ALA A 1 184 ? -14.000 20.478 20.203 1.00 94.69 184 ALA A C 1
ATOM 1410 O O . ALA A 1 184 ? -14.177 20.432 21.422 1.00 94.69 184 ALA A O 1
ATOM 1411 N N . LYS A 1 185 ? -12.773 20.421 19.660 1.00 93.19 185 LYS A N 1
ATOM 1412 C CA . LYS A 1 185 ? -11.520 20.142 20.390 1.00 93.19 185 LYS A CA 1
ATOM 1413 C C . LYS A 1 185 ? -11.618 18.889 21.264 1.00 93.19 185 LYS A C 1
ATOM 1415 O O . LYS A 1 185 ? -11.206 18.899 22.427 1.00 93.19 185 LYS A O 1
ATOM 1420 N N . LYS A 1 186 ? -12.198 17.822 20.711 1.00 95.44 186 LYS A N 1
ATOM 1421 C CA . LYS A 1 186 ? -12.512 16.596 21.446 1.00 95.44 186 LYS A CA 1
ATOM 1422 C C . LYS A 1 186 ? -11.743 15.401 20.879 1.00 95.44 186 LYS A C 1
ATOM 1424 O O . LYS A 1 186 ? -11.727 15.182 19.671 1.00 95.44 186 LYS A O 1
ATOM 1429 N N . ASP A 1 187 ? -11.142 14.617 21.770 1.00 95.38 187 ASP A N 1
ATOM 1430 C CA . ASP A 1 187 ? -10.601 13.295 21.442 1.00 95.38 187 ASP A CA 1
ATOM 1431 C C . ASP A 1 187 ? -11.752 12.288 21.258 1.00 95.38 187 ASP A C 1
ATOM 1433 O O . ASP A 1 187 ? -12.835 12.452 21.826 1.00 95.38 187 ASP A O 1
ATOM 1437 N N . VAL A 1 188 ? -11.518 11.224 20.490 1.00 96.00 188 VAL A N 1
ATOM 1438 C CA . VAL A 1 188 ? -12.547 10.231 20.158 1.00 96.00 188 VAL A CA 1
ATOM 1439 C C . VAL A 1 188 ? -12.029 8.804 20.337 1.00 96.00 188 VAL A C 1
ATOM 1441 O O . VAL A 1 188 ? -10.848 8.521 20.138 1.00 96.00 188 VAL A O 1
ATOM 1444 N N . ASN A 1 189 ? -12.911 7.883 20.721 1.00 95.12 189 ASN A N 1
ATOM 1445 C CA . ASN A 1 189 ? -12.659 6.440 20.676 1.00 95.12 189 ASN A CA 1
ATOM 1446 C C . ASN A 1 189 ? -13.501 5.794 19.558 1.00 95.12 189 ASN A C 1
ATOM 1448 O O . ASN A 1 189 ? -14.399 6.423 19.001 1.00 95.12 189 ASN A O 1
ATOM 1452 N N . ALA A 1 190 ? -13.236 4.530 19.227 1.00 94.44 190 ALA A N 1
ATOM 1453 C CA . ALA A 1 190 ? -13.947 3.847 18.142 1.00 94.44 190 ALA A CA 1
ATOM 1454 C C . ALA A 1 190 ? -15.477 3.797 18.339 1.00 94.44 190 ALA A C 1
ATOM 1456 O O . ALA A 1 190 ? -16.225 3.917 17.374 1.00 94.44 190 ALA A O 1
ATOM 1457 N N . VAL A 1 191 ? -15.948 3.667 19.582 1.00 95.00 191 VAL A N 1
ATOM 1458 C CA . VAL A 1 191 ? -17.382 3.608 19.911 1.00 95.00 191 VAL A CA 1
ATOM 1459 C C . VAL A 1 191 ? -18.058 4.955 19.668 1.00 95.00 191 VAL A C 1
ATOM 1461 O O . VAL A 1 191 ? -19.129 5.019 19.075 1.00 95.00 191 VAL A O 1
ATOM 1464 N N . GLU A 1 192 ? -17.434 6.041 20.112 1.00 95.25 192 GLU A N 1
ATOM 1465 C CA . GLU A 1 192 ? -17.928 7.402 19.914 1.00 95.25 192 GLU A CA 1
ATOM 1466 C C . GLU A 1 192 ? -17.935 7.778 18.434 1.00 95.25 192 GLU A C 1
ATOM 1468 O O . GLU A 1 192 ? -18.937 8.300 17.952 1.00 95.25 192 GLU A O 1
ATOM 1473 N N . LEU A 1 193 ? -16.869 7.441 17.700 1.00 94.88 193 LEU A N 1
ATOM 1474 C CA . LEU A 1 193 ? -16.806 7.680 16.260 1.00 94.88 193 LEU A CA 1
ATOM 1475 C C . LEU A 1 193 ? -17.895 6.897 15.518 1.00 94.88 193 LEU A C 1
ATOM 1477 O O . LEU A 1 193 ? -18.573 7.447 14.656 1.00 94.88 193 LEU A O 1
ATOM 1481 N N . ALA A 1 194 ? -18.107 5.630 15.873 1.00 95.44 194 ALA A N 1
ATOM 1482 C CA . ALA A 1 194 ? -19.154 4.817 15.272 1.00 95.44 194 ALA A CA 1
ATOM 1483 C C . ALA A 1 194 ? -20.545 5.423 15.465 1.00 95.44 194 ALA A C 1
ATOM 1485 O O . ALA A 1 194 ? -21.303 5.496 14.503 1.00 95.44 194 ALA A O 1
ATOM 1486 N N . LYS A 1 195 ? -20.856 5.930 16.664 1.00 94.94 195 LYS A N 1
ATOM 1487 C CA . LYS A 1 195 ? -22.135 6.604 16.935 1.00 94.94 195 LYS A CA 1
ATOM 1488 C C . LYS A 1 195 ? -22.324 7.871 16.101 1.00 94.94 195 LYS A C 1
ATOM 1490 O O . LYS A 1 195 ? -23.459 8.203 15.777 1.00 94.94 195 LYS A O 1
ATOM 1495 N N . MET A 1 196 ? -21.236 8.563 15.759 1.00 93.25 196 MET A N 1
ATOM 1496 C CA . MET A 1 196 ? -21.268 9.744 14.892 1.00 93.25 196 MET A CA 1
ATOM 1497 C C . MET A 1 196 ? -21.433 9.375 13.410 1.00 93.25 196 MET A C 1
ATOM 1499 O O . MET A 1 196 ? -22.191 10.035 12.705 1.00 93.25 196 MET A O 1
ATOM 1503 N N . CYS A 1 197 ? -20.741 8.336 12.932 1.00 92.19 197 CYS A N 1
ATOM 1504 C CA . CYS A 1 197 ? -20.667 8.014 11.501 1.00 92.19 197 CYS A CA 1
ATOM 1505 C C . CYS A 1 197 ? -21.708 6.990 11.024 1.00 92.19 197 CYS A C 1
ATOM 1507 O O . CYS A 1 197 ? -22.204 7.101 9.907 1.00 92.19 197 CYS A O 1
ATOM 1509 N N . TYR A 1 198 ? -22.007 5.979 11.839 1.00 92.00 198 TYR A N 1
ATOM 1510 C CA . TYR A 1 198 ? -22.733 4.775 11.420 1.00 92.00 198 TYR A CA 1
ATOM 1511 C C . TYR A 1 198 ? -23.981 4.516 12.262 1.00 92.00 198 TYR A C 1
ATOM 1513 O O . TYR A 1 198 ? -25.058 4.273 11.721 1.00 92.00 198 TYR A O 1
ATOM 1521 N N . GLY A 1 199 ? -23.837 4.555 13.586 1.00 92.06 199 GLY A N 1
ATOM 1522 C CA . GLY A 1 199 ? -24.879 4.177 14.529 1.00 92.06 199 GLY A CA 1
ATOM 1523 C C . GLY A 1 199 ? -24.329 3.504 15.782 1.00 92.06 199 GLY A C 1
ATOM 1524 O O . GLY A 1 199 ? -23.136 3.552 16.083 1.00 92.06 199 GLY A O 1
ATOM 1525 N N . ASP A 1 200 ? -25.234 2.892 16.539 1.00 93.81 200 ASP A N 1
ATOM 1526 C CA . ASP A 1 200 ? -24.944 2.345 17.861 1.00 93.81 200 ASP A CA 1
ATOM 1527 C C . ASP A 1 200 ? -25.029 0.812 17.860 1.00 93.81 200 ASP A C 1
ATOM 1529 O O . ASP A 1 200 ? -26.070 0.240 18.184 1.00 93.81 200 ASP A O 1
ATOM 1533 N N . GLY A 1 201 ? -23.945 0.140 17.463 1.00 93.88 201 GLY A N 1
ATOM 1534 C CA . GLY A 1 201 ? -23.914 -1.318 17.372 1.00 93.88 201 GLY A CA 1
ATOM 1535 C C . GLY A 1 201 ? -22.513 -1.914 17.188 1.00 93.88 201 GLY A C 1
ATOM 1536 O O . GLY A 1 201 ? -21.554 -1.209 16.873 1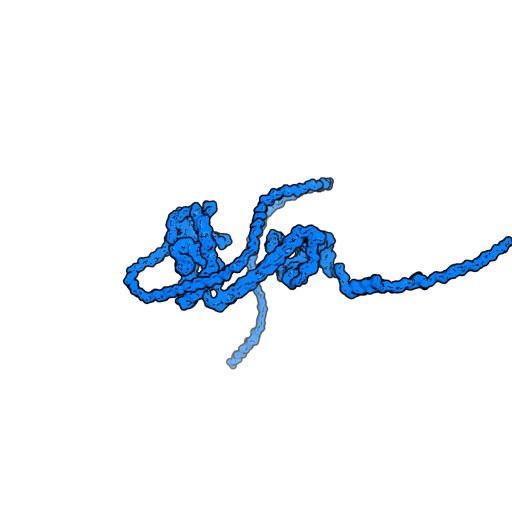.00 93.88 201 GLY A O 1
ATOM 1537 N N . PRO A 1 202 ? -22.358 -3.231 17.413 1.00 94.06 202 PRO A N 1
ATOM 1538 C CA . PRO A 1 202 ? -21.050 -3.883 17.449 1.00 94.06 202 PRO A CA 1
ATOM 1539 C C . PRO A 1 202 ? -20.337 -3.913 16.093 1.00 94.06 202 PRO A C 1
ATOM 1541 O O . PRO A 1 202 ? -19.107 -3.888 16.043 1.00 94.06 202 PRO A O 1
ATOM 1544 N N . ILE A 1 203 ? -21.099 -3.958 14.998 1.00 94.69 203 ILE A N 1
ATOM 1545 C CA . ILE A 1 203 ? -20.558 -3.938 13.634 1.00 94.69 203 ILE A CA 1
ATOM 1546 C C . ILE A 1 203 ? -19.986 -2.545 13.355 1.00 94.69 203 ILE A C 1
ATOM 1548 O O . ILE A 1 203 ? -18.847 -2.414 12.915 1.00 94.69 203 ILE A O 1
ATOM 1552 N N . GLU A 1 204 ? -20.755 -1.513 13.691 1.00 95.50 204 GLU A N 1
ATOM 1553 C CA . GLU A 1 204 ? -20.427 -0.101 13.543 1.00 95.50 204 GLU A CA 1
ATOM 1554 C C . GLU A 1 204 ? -19.190 0.266 14.372 1.00 95.50 204 GLU A C 1
ATOM 1556 O O . GLU A 1 204 ? -18.269 0.912 13.871 1.00 95.50 204 GLU A O 1
ATOM 1561 N N . TYR A 1 205 ? -19.124 -0.204 15.623 1.00 95.12 205 TYR A N 1
ATOM 1562 C CA . TYR A 1 205 ? -17.972 -0.004 16.506 1.00 95.12 205 TYR A CA 1
ATOM 1563 C C . TYR A 1 205 ? -16.688 -0.584 15.912 1.00 95.12 205 TYR A C 1
ATOM 1565 O O . TYR A 1 205 ? -15.640 0.064 15.935 1.00 95.12 205 TYR A O 1
ATOM 1573 N N . TYR A 1 206 ? -16.759 -1.808 15.382 1.00 95.00 206 TYR A N 1
ATOM 1574 C CA . TYR A 1 206 ? -15.589 -2.451 14.797 1.00 95.00 206 TYR A CA 1
ATOM 1575 C C . TYR A 1 206 ? -15.191 -1.817 13.456 1.00 95.00 206 TYR A C 1
ATOM 1577 O O . TYR A 1 206 ? -13.999 -1.636 13.211 1.00 95.00 206 TYR A O 1
ATOM 1585 N N . ALA A 1 207 ? -16.155 -1.392 12.631 1.00 94.56 207 ALA A N 1
ATOM 1586 C CA . ALA A 1 207 ? -15.889 -0.640 11.401 1.00 94.56 207 ALA A CA 1
ATOM 1587 C C . ALA A 1 207 ? -15.144 0.673 11.686 1.00 94.56 207 ALA A C 1
ATOM 1589 O O . ALA A 1 207 ? -14.117 0.964 11.070 1.00 94.56 207 ALA A O 1
ATOM 1590 N N . ALA A 1 208 ? -15.599 1.435 12.684 1.00 95.00 208 ALA A N 1
ATOM 1591 C CA . ALA A 1 208 ? -14.930 2.661 13.110 1.00 95.00 208 ALA A CA 1
ATOM 1592 C C . ALA A 1 208 ? -13.508 2.399 13.639 1.00 95.00 208 ALA A C 1
ATOM 1594 O O . ALA A 1 208 ? -12.578 3.134 13.299 1.00 95.00 208 ALA A O 1
ATOM 1595 N N . HIS A 1 209 ? -13.311 1.330 14.421 1.00 93.88 209 HIS A N 1
ATOM 1596 C CA . HIS A 1 209 ? -11.981 0.914 14.884 1.00 93.88 209 HIS A CA 1
ATOM 1597 C C . HIS A 1 209 ? -11.039 0.595 13.715 1.00 93.88 209 HIS A C 1
ATOM 1599 O O . HIS A 1 209 ? -9.913 1.099 13.668 1.00 93.88 209 HIS A O 1
ATOM 1605 N N . ARG A 1 210 ? -11.500 -0.191 12.733 1.00 92.75 210 ARG A N 1
ATOM 1606 C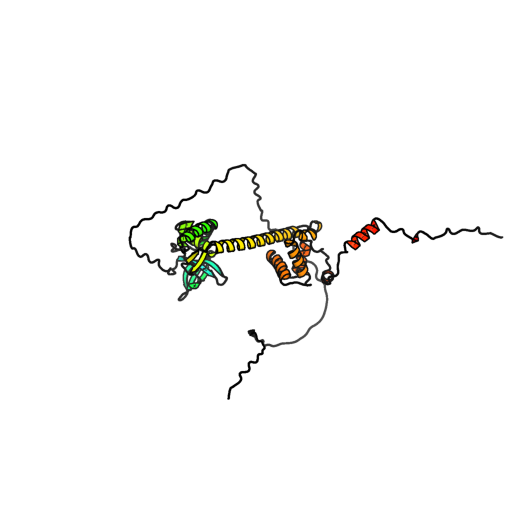 CA . ARG A 1 210 ? -10.701 -0.540 11.547 1.00 92.75 210 ARG A CA 1
ATOM 1607 C C . ARG A 1 210 ? -10.316 0.687 10.731 1.00 92.75 210 ARG A C 1
ATOM 1609 O O . ARG A 1 210 ? -9.166 0.788 10.297 1.00 92.75 210 ARG A O 1
ATOM 1616 N N . LEU A 1 211 ? -11.226 1.643 10.565 1.00 92.44 211 LEU A N 1
ATOM 1617 C CA . LEU A 1 211 ? -10.935 2.897 9.869 1.00 92.44 211 LEU A CA 1
ATOM 1618 C C . LEU A 1 211 ? -9.888 3.737 10.599 1.00 92.44 211 LEU A C 1
ATOM 1620 O O . LEU A 1 211 ? -8.916 4.156 9.978 1.00 92.44 211 LEU A O 1
ATOM 1624 N N . LEU A 1 212 ? -10.017 3.914 11.915 1.00 93.25 212 LEU A N 1
ATOM 1625 C CA . LEU A 1 212 ? -9.047 4.666 12.721 1.00 93.25 212 LEU A CA 1
ATOM 1626 C C . LEU A 1 212 ? -7.645 4.040 12.714 1.00 93.25 212 LEU A C 1
ATOM 1628 O O . LEU A 1 212 ? -6.636 4.746 12.760 1.00 93.25 212 LEU A O 1
ATOM 1632 N N . MET A 1 213 ? -7.566 2.709 12.662 1.00 90.25 213 MET A N 1
ATOM 1633 C CA . MET A 1 213 ? -6.297 1.982 12.607 1.00 90.25 213 MET A CA 1
ATOM 1634 C C . MET A 1 213 ? -5.653 2.011 11.217 1.00 90.25 213 MET A C 1
ATOM 1636 O O . MET A 1 213 ? -4.429 2.150 11.115 1.00 90.25 213 MET A O 1
ATOM 1640 N N . SER A 1 214 ? -6.458 1.873 10.160 1.00 87.94 214 SER A N 1
ATOM 1641 C CA . SER A 1 214 ? -5.978 1.815 8.774 1.00 87.94 214 SER A CA 1
ATOM 1642 C C . SER A 1 214 ? -5.667 3.197 8.196 1.00 87.94 214 SER A C 1
ATOM 1644 O O . SER A 1 214 ? -4.647 3.363 7.528 1.00 87.94 214 SER A O 1
ATOM 1646 N N . GLN A 1 215 ? -6.490 4.205 8.493 1.00 87.88 215 GLN A N 1
ATOM 1647 C CA . GLN A 1 215 ? -6.387 5.554 7.935 1.00 87.88 215 GLN A CA 1
ATOM 1648 C C . GLN A 1 215 ? -5.899 6.566 8.971 1.00 87.88 215 GLN A C 1
ATOM 1650 O O . GLN A 1 215 ? -6.660 7.283 9.615 1.00 87.88 215 GLN A O 1
ATOM 1655 N N . GLN A 1 216 ? -4.578 6.688 9.080 1.00 89.44 216 GLN A N 1
ATOM 1656 C CA . GLN A 1 216 ? -3.927 7.570 10.061 1.00 89.44 216 GLN A CA 1
ATOM 1657 C C . GLN A 1 216 ? -3.733 9.018 9.573 1.00 89.44 216 GLN A C 1
ATOM 1659 O O . GLN A 1 216 ? -2.943 9.770 10.157 1.00 89.44 216 GLN A O 1
ATOM 1664 N N . VAL A 1 217 ? -4.431 9.399 8.495 1.00 94.38 217 VAL A N 1
ATOM 1665 C CA . VAL A 1 217 ? -4.347 10.724 7.856 1.00 94.38 217 VAL A CA 1
ATOM 1666 C C . VAL A 1 217 ? -5.007 11.797 8.715 1.00 94.38 217 VAL A C 1
ATOM 1668 O O . VAL A 1 217 ? -4.413 12.851 8.909 1.00 94.38 217 VAL A O 1
ATOM 1671 N N . TYR A 1 218 ? -6.192 11.518 9.263 1.00 95.44 218 TYR A N 1
ATOM 1672 C CA . TYR A 1 218 ? -6.980 12.487 10.038 1.00 95.44 218 TYR A CA 1
ATOM 1673 C C . TYR A 1 218 ? -6.739 12.391 11.541 1.00 95.44 218 TYR A C 1
ATOM 1675 O O . TYR A 1 218 ? -6.704 13.401 12.238 1.00 95.44 218 TYR A O 1
ATOM 1683 N N . PHE A 1 219 ? -6.535 11.175 12.042 1.00 95.94 219 PHE A N 1
ATOM 1684 C CA . PHE A 1 219 ? -6.416 10.902 13.468 1.00 95.94 219 PHE A CA 1
ATOM 1685 C C . PHE A 1 219 ? -5.044 10.338 13.816 1.00 95.94 219 PHE A C 1
ATOM 1687 O O . PHE A 1 219 ? -4.397 9.642 13.026 1.00 95.94 219 PHE A O 1
ATOM 1694 N N . ARG A 1 220 ? -4.597 10.622 15.037 1.00 94.75 220 ARG A N 1
ATOM 1695 C CA . ARG A 1 220 ? -3.421 10.000 15.640 1.00 94.75 220 ARG A CA 1
ATOM 1696 C C . ARG A 1 220 ? -3.836 9.247 16.894 1.00 94.75 220 ARG A C 1
ATOM 1698 O O . ARG A 1 220 ? -4.538 9.781 17.740 1.00 94.75 220 ARG A O 1
ATOM 1705 N N . CYS A 1 221 ? -3.362 8.013 17.042 1.00 93.25 221 CYS A N 1
ATOM 1706 C CA . CYS A 1 221 ? -3.555 7.265 18.280 1.00 93.25 221 CYS A CA 1
ATOM 1707 C C . CYS A 1 221 ? -2.707 7.894 19.398 1.00 93.25 221 CYS A C 1
ATOM 1709 O O . CYS A 1 221 ? -1.474 7.890 19.326 1.00 93.25 221 CYS A O 1
ATOM 1711 N N . LYS A 1 222 ? -3.379 8.436 20.415 1.00 92.19 222 LYS A N 1
ATOM 1712 C CA . LYS A 1 222 ? -2.780 9.069 21.596 1.00 92.19 222 LYS A CA 1
ATOM 1713 C C . LYS A 1 222 ? -2.540 8.051 22.703 1.00 92.19 222 LYS A C 1
ATOM 1715 O O . LYS A 1 222 ? -1.477 8.039 23.320 1.00 92.19 222 LYS A O 1
ATOM 1720 N N . GLN A 1 223 ? -3.504 7.155 22.904 1.00 89.75 223 GLN A N 1
ATOM 1721 C CA . GLN A 1 223 ? -3.425 6.067 23.869 1.00 89.75 223 GLN A CA 1
ATOM 1722 C C . GLN A 1 223 ? -3.771 4.747 23.189 1.00 89.75 223 GLN A C 1
ATOM 1724 O O . GLN A 1 223 ? -4.834 4.616 22.588 1.00 89.75 223 GLN A O 1
ATOM 1729 N N . LYS A 1 224 ? -2.873 3.766 23.313 1.00 86.56 224 LYS A N 1
ATOM 1730 C CA . LYS A 1 224 ? -3.085 2.391 22.844 1.00 86.56 224 LYS A CA 1
ATOM 1731 C C . LYS A 1 224 ? -3.697 1.534 23.949 1.00 86.56 224 LYS A C 1
ATOM 1733 O O . LYS A 1 224 ? -3.468 1.786 25.130 1.00 86.56 224 LYS A O 1
ATOM 1738 N N . GLY A 1 225 ? -4.400 0.480 23.553 1.00 79.62 225 GLY A N 1
ATOM 1739 C CA . GLY A 1 225 ? -5.003 -0.502 24.451 1.00 79.62 225 GLY A CA 1
ATOM 1740 C C . GLY A 1 225 ? -6.424 -0.839 24.016 1.00 79.62 225 GLY A C 1
ATOM 1741 O O . GLY A 1 225 ? -6.827 -0.480 22.915 1.00 79.62 225 GLY A O 1
ATOM 1742 N N . PHE A 1 226 ? -7.179 -1.491 24.901 1.00 76.12 226 PHE A N 1
ATOM 1743 C CA . PHE A 1 226 ? -8.547 -1.955 24.630 1.00 76.12 226 PHE A CA 1
ATOM 1744 C C . PHE A 1 226 ? -9.513 -0.835 24.226 1.00 76.12 226 PHE A C 1
ATOM 1746 O O . PHE A 1 226 ? -10.375 -1.046 23.379 1.00 76.12 226 PHE A O 1
ATOM 1753 N N . SER A 1 227 ? -9.337 0.347 24.818 1.00 80.69 227 SER A N 1
ATOM 1754 C CA . SER A 1 227 ? -10.095 1.560 24.509 1.00 80.69 227 SER A CA 1
ATOM 1755 C C . SER A 1 227 ? -9.140 2.606 23.954 1.00 80.69 227 SER A C 1
ATOM 1757 O O . SER A 1 227 ? -8.798 3.572 24.636 1.00 80.69 227 SER A O 1
ATOM 1759 N N . ALA A 1 228 ? -8.627 2.364 22.747 1.00 89.94 228 ALA A N 1
ATOM 1760 C CA . ALA A 1 228 ? -7.715 3.293 22.101 1.00 89.94 228 ALA A CA 1
ATOM 1761 C C . ALA A 1 228 ? -8.379 4.669 21.912 1.00 89.94 228 ALA A C 1
ATOM 1763 O O . ALA A 1 228 ? -9.523 4.767 21.460 1.00 89.94 228 ALA A O 1
ATOM 1764 N N . ILE A 1 229 ? -7.645 5.724 22.273 1.00 94.62 229 ILE A N 1
ATOM 1765 C CA . ILE A 1 229 ? -8.094 7.117 22.163 1.00 94.62 229 ILE A CA 1
ATOM 1766 C C . ILE A 1 229 ? -7.307 7.788 21.046 1.00 94.62 229 ILE A C 1
ATOM 1768 O O . ILE A 1 229 ? -6.075 7.675 20.976 1.00 94.62 229 ILE A O 1
ATOM 1772 N N . TYR A 1 230 ? -8.029 8.500 20.192 1.00 96.00 230 TYR A N 1
ATOM 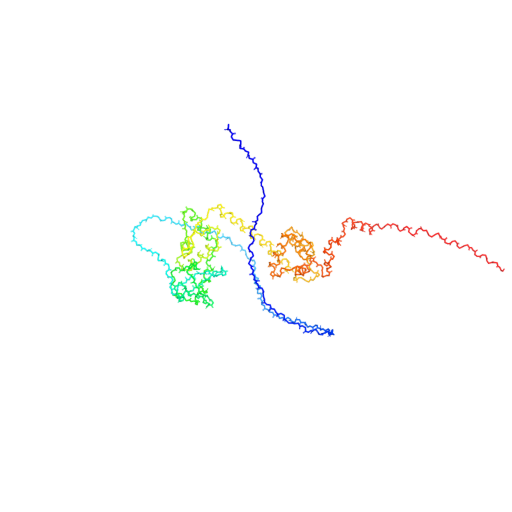1773 C CA . TYR A 1 230 ? -7.516 9.159 19.009 1.00 96.00 230 TYR A CA 1
ATOM 1774 C C . TYR A 1 230 ? -7.723 10.666 19.107 1.00 96.00 230 TYR A C 1
ATOM 1776 O O . TYR A 1 230 ? -8.811 11.138 19.431 1.00 96.00 230 TYR A O 1
ATOM 1784 N N . GLU A 1 231 ? -6.664 11.410 18.807 1.00 96.00 231 GLU A N 1
ATOM 1785 C CA . GLU A 1 231 ? -6.699 12.866 18.699 1.00 96.00 231 GLU A CA 1
ATOM 1786 C C . GLU A 1 231 ? -6.851 13.266 17.220 1.00 96.00 231 GLU A C 1
ATOM 1788 O O . GLU A 1 231 ? -6.143 12.709 16.363 1.00 96.00 231 GLU A O 1
ATOM 1793 N N . PRO A 1 232 ? -7.760 14.199 16.882 1.00 96.94 232 PRO A N 1
ATOM 1794 C CA . PRO A 1 232 ? -7.836 14.747 15.536 1.00 96.94 232 PRO A CA 1
ATOM 1795 C C . PRO A 1 232 ? -6.600 15.610 15.247 1.00 96.94 232 PRO A C 1
ATOM 1797 O O . PRO A 1 232 ? -6.153 16.407 16.075 1.00 96.94 232 PRO A O 1
ATOM 1800 N N . ARG A 1 233 ? -6.017 15.453 14.057 1.00 96.62 233 ARG A N 1
ATOM 1801 C CA . ARG A 1 233 ? -4.826 16.200 13.629 1.00 96.62 233 ARG A CA 1
ATOM 1802 C C . ARG A 1 233 ? -5.189 17.621 13.188 1.00 96.62 233 ARG A C 1
ATOM 1804 O O . ARG A 1 233 ? -6.298 17.842 12.712 1.00 96.62 233 ARG A O 1
ATOM 1811 N N . PRO A 1 234 ? -4.267 18.591 13.278 1.00 96.19 234 PRO A N 1
ATOM 1812 C CA . PRO A 1 234 ? -4.496 19.922 12.724 1.00 96.19 234 PRO A CA 1
ATOM 1813 C C . PRO A 1 234 ? -4.558 19.890 11.188 1.00 96.19 234 PRO A C 1
ATOM 1815 O O . PRO A 1 234 ? -3.860 19.100 10.550 1.00 96.19 234 PRO A O 1
ATOM 1818 N N . LEU A 1 235 ? -5.335 20.805 10.594 1.00 96.00 235 LEU A N 1
ATOM 1819 C CA . LEU A 1 235 ? -5.560 20.893 9.141 1.00 96.00 235 LEU A CA 1
ATOM 1820 C C . LEU A 1 235 ? -4.259 20.951 8.324 1.00 96.00 235 LEU A C 1
ATOM 1822 O O . LEU A 1 235 ? -4.163 20.296 7.291 1.00 96.00 235 LEU A O 1
ATOM 1826 N N . SER A 1 236 ? -3.242 21.685 8.791 1.00 96.38 236 SER A N 1
ATOM 1827 C CA . SER A 1 236 ? -1.940 21.750 8.111 1.00 96.38 236 SER A CA 1
ATOM 1828 C C . SER A 1 236 ? -1.307 20.365 7.955 1.00 96.38 236 SER A C 1
ATOM 1830 O O . SER A 1 236 ? -0.914 19.987 6.857 1.00 96.38 236 SER A O 1
ATOM 1832 N N . GLN A 1 237 ? -1.301 19.567 9.025 1.00 97.00 237 GLN A N 1
ATOM 1833 C CA . GLN A 1 237 ? -0.749 18.215 9.002 1.00 97.00 237 GLN A CA 1
ATOM 1834 C C . GLN A 1 237 ? -1.571 17.269 8.118 1.00 97.00 237 GLN A C 1
ATOM 1836 O O . GLN A 1 237 ? -0.997 16.417 7.443 1.00 97.00 237 GLN A O 1
ATOM 1841 N N . VAL A 1 238 ? -2.901 17.399 8.117 1.00 97.06 238 VAL A N 1
ATOM 1842 C CA . VAL A 1 238 ? -3.772 16.593 7.248 1.00 97.06 238 VAL A CA 1
ATOM 1843 C C . VAL A 1 238 ? -3.491 16.894 5.776 1.00 97.06 238 VAL A C 1
ATOM 1845 O O . VAL A 1 238 ? -3.340 15.961 4.989 1.00 97.06 238 VAL A O 1
ATOM 1848 N N . ASN A 1 239 ? -3.348 18.170 5.409 1.00 96.56 239 ASN A N 1
ATOM 1849 C CA . ASN A 1 239 ? -3.027 18.576 4.041 1.00 96.56 239 ASN A CA 1
ATOM 1850 C C . ASN A 1 239 ? -1.671 18.027 3.581 1.00 96.56 239 ASN A C 1
ATOM 1852 O O . ASN A 1 239 ? -1.590 17.457 2.494 1.00 96.56 239 ASN A O 1
ATOM 1856 N N . ASP A 1 240 ? -0.640 18.115 4.425 1.00 97.00 240 ASP A N 1
ATOM 1857 C CA . ASP A 1 240 ? 0.687 17.568 4.120 1.00 97.00 240 ASP A CA 1
ATOM 1858 C C . ASP A 1 240 ? 0.636 16.045 3.900 1.00 97.00 240 ASP A C 1
ATOM 1860 O O . ASP A 1 240 ? 1.240 15.516 2.963 1.00 97.00 240 ASP A O 1
ATOM 1864 N N . LEU A 1 241 ? -0.116 15.322 4.739 1.00 95.94 241 LEU A N 1
ATOM 1865 C CA . LEU A 1 241 ? -0.292 13.871 4.621 1.00 95.94 241 LEU A CA 1
ATOM 1866 C C . LEU A 1 241 ? -1.079 13.488 3.361 1.00 95.94 241 LEU A C 1
ATOM 1868 O O . LEU A 1 241 ? -0.662 12.573 2.651 1.00 95.94 241 LEU A O 1
ATOM 1872 N N . LYS A 1 242 ? -2.167 14.204 3.045 1.00 94.88 242 LYS A N 1
ATOM 1873 C CA . LYS A 1 242 ? -2.936 14.014 1.803 1.00 94.88 242 LYS A CA 1
ATOM 1874 C C . LYS A 1 242 ? -2.075 14.278 0.569 1.00 94.88 242 LYS A C 1
ATOM 1876 O O . LYS A 1 242 ? -2.103 13.497 -0.380 1.00 94.88 242 LYS A O 1
ATOM 1881 N N . GLN A 1 243 ? -1.277 15.347 0.582 1.00 96.56 243 GLN A N 1
ATOM 1882 C CA . GLN A 1 243 ? -0.365 15.663 -0.514 1.00 96.56 243 GLN A CA 1
ATOM 1883 C C . GLN A 1 243 ? 0.682 14.561 -0.692 1.00 96.56 243 GLN A C 1
ATOM 1885 O O . GLN A 1 243 ? 0.903 14.100 -1.812 1.00 96.56 243 GLN A O 1
ATOM 1890 N N . LYS A 1 244 ? 1.294 14.102 0.403 1.00 96.12 244 LYS A N 1
ATOM 1891 C CA . LYS A 1 244 ? 2.251 12.996 0.369 1.00 96.12 244 LYS A CA 1
ATOM 1892 C C . LYS A 1 244 ? 1.625 11.725 -0.211 1.00 96.12 244 LYS A C 1
ATOM 1894 O O . LYS A 1 244 ? 2.211 11.129 -1.110 1.00 96.12 244 LYS A O 1
ATOM 1899 N N . GLN A 1 245 ? 0.433 11.351 0.251 1.00 94.75 245 GLN A N 1
ATOM 1900 C CA . GLN A 1 245 ? -0.290 10.187 -0.258 1.00 94.75 245 GLN A CA 1
ATOM 1901 C C . GLN A 1 245 ? -0.592 10.323 -1.757 1.00 94.75 245 GLN A C 1
ATOM 1903 O O . GLN A 1 245 ? -0.333 9.398 -2.515 1.00 94.75 245 GLN A O 1
ATOM 1908 N N . SER A 1 246 ? -1.050 11.494 -2.204 1.00 95.88 246 SER A N 1
ATOM 1909 C CA . SER A 1 246 ? -1.318 11.763 -3.622 1.00 95.88 246 SER A CA 1
ATOM 1910 C C . SER A 1 246 ? -0.066 11.616 -4.499 1.00 95.88 246 SER A C 1
ATOM 1912 O O . SER A 1 246 ? -0.125 11.025 -5.577 1.00 95.88 246 SER A O 1
ATOM 1914 N N . ILE A 1 247 ? 1.094 12.087 -4.025 1.00 97.19 247 ILE A N 1
ATOM 1915 C CA . ILE A 1 247 ? 2.377 11.914 -4.726 1.00 97.19 247 ILE A CA 1
ATOM 1916 C C . ILE A 1 247 ? 2.759 10.429 -4.807 1.00 97.19 247 ILE A C 1
ATOM 1918 O O . ILE A 1 247 ? 3.157 9.956 -5.874 1.00 97.19 247 ILE A O 1
ATOM 1922 N N . GLU A 1 248 ? 2.633 9.690 -3.702 1.00 95.50 248 GLU A N 1
ATOM 1923 C CA . GLU A 1 248 ? 2.923 8.252 -3.649 1.00 95.50 248 GLU A CA 1
ATOM 1924 C C . GLU A 1 248 ? 1.982 7.445 -4.555 1.00 95.50 248 GLU A C 1
ATOM 1926 O O . GLU A 1 248 ? 2.436 6.566 -5.292 1.00 95.50 248 GLU A O 1
ATOM 1931 N N . ASP A 1 249 ? 0.693 7.777 -4.569 1.00 95.50 249 ASP A N 1
ATOM 1932 C CA . ASP A 1 249 ? -0.303 7.132 -5.419 1.00 95.50 249 ASP A CA 1
ATOM 1933 C C . ASP A 1 249 ? -0.059 7.447 -6.896 1.00 95.50 249 ASP A C 1
ATOM 1935 O O . ASP A 1 249 ? -0.064 6.536 -7.724 1.00 95.50 249 ASP A O 1
ATOM 1939 N N . ALA A 1 250 ? 0.259 8.696 -7.245 1.00 96.44 250 ALA A N 1
ATOM 1940 C CA . ALA A 1 250 ? 0.637 9.060 -8.609 1.00 96.44 250 ALA A CA 1
ATOM 1941 C C . ALA A 1 250 ? 1.904 8.318 -9.070 1.00 96.44 250 ALA A C 1
ATOM 1943 O O . ALA A 1 250 ? 1.972 7.849 -10.209 1.00 96.44 250 ALA A O 1
ATOM 1944 N N . ALA A 1 251 ? 2.902 8.167 -8.194 1.00 94.81 251 ALA A N 1
ATOM 1945 C CA . ALA A 1 251 ? 4.104 7.391 -8.485 1.00 94.81 251 ALA A CA 1
ATOM 1946 C C . ALA A 1 251 ? 3.789 5.897 -8.678 1.00 94.81 251 ALA A C 1
ATOM 1948 O O . ALA A 1 251 ? 4.264 5.291 -9.642 1.00 94.81 251 ALA A O 1
ATOM 1949 N N . ARG A 1 252 ? 2.937 5.321 -7.817 1.00 95.38 252 ARG A N 1
ATOM 1950 C CA . ARG A 1 252 ? 2.459 3.937 -7.936 1.00 95.38 252 ARG A CA 1
ATOM 1951 C C . ARG A 1 252 ? 1.701 3.714 -9.243 1.00 95.38 252 ARG A C 1
ATOM 1953 O O . ARG A 1 252 ? 1.945 2.711 -9.906 1.00 95.38 252 ARG A O 1
ATOM 1960 N N . GLN A 1 253 ? 0.816 4.630 -9.637 1.00 96.38 253 GLN A N 1
ATOM 1961 C CA . GLN A 1 253 ? 0.061 4.518 -10.889 1.00 96.38 253 GLN A CA 1
ATOM 1962 C C . GLN A 1 253 ? 0.976 4.564 -12.116 1.00 96.38 253 GLN A C 1
ATOM 1964 O O . GLN A 1 253 ? 0.819 3.749 -13.021 1.00 96.38 253 GLN A O 1
ATOM 1969 N N . LYS A 1 254 ? 1.986 5.445 -12.125 1.00 95.75 254 LYS A N 1
ATOM 1970 C CA . LYS A 1 254 ? 2.999 5.468 -13.195 1.00 95.75 254 LYS A CA 1
ATOM 1971 C C . LYS A 1 254 ? 3.758 4.145 -13.296 1.00 95.75 254 LYS A C 1
ATOM 1973 O O . LYS A 1 254 ? 3.962 3.649 -14.402 1.00 95.75 254 LYS A O 1
ATOM 1978 N N . LEU A 1 255 ? 4.129 3.554 -12.156 1.00 96.25 255 LEU A N 1
ATOM 1979 C CA . LEU A 1 255 ? 4.802 2.256 -12.139 1.00 96.25 255 LEU A CA 1
ATOM 1980 C C . LEU A 1 255 ? 3.887 1.172 -12.708 1.00 96.25 255 LEU A C 1
ATOM 1982 O O . LEU A 1 255 ? 4.305 0.430 -13.588 1.00 96.25 255 LEU A O 1
ATOM 1986 N N . LEU A 1 256 ? 2.636 1.099 -12.250 1.00 96.56 256 LEU A N 1
ATOM 1987 C CA . LEU A 1 256 ? 1.672 0.108 -12.732 1.00 96.56 256 LEU A CA 1
ATOM 1988 C C . LEU A 1 256 ? 1.393 0.238 -14.233 1.00 96.56 256 LEU A C 1
ATOM 1990 O O . LEU A 1 256 ? 1.320 -0.790 -14.901 1.00 96.56 256 LEU A O 1
ATOM 1994 N N . GLY A 1 257 ? 1.293 1.464 -14.755 1.00 96.62 257 GLY A N 1
ATOM 1995 C CA . GLY A 1 257 ? 1.184 1.720 -16.193 1.00 96.62 257 GLY A CA 1
ATOM 1996 C C . GLY A 1 257 ? 2.364 1.124 -16.959 1.00 96.62 257 GLY A C 1
ATOM 1997 O O . GLY A 1 257 ? 2.168 0.266 -17.812 1.00 96.62 257 GLY A O 1
ATOM 1998 N N . TYR A 1 258 ? 3.590 1.457 -16.548 1.00 97.00 258 TYR A N 1
ATOM 1999 C CA . TYR A 1 258 ? 4.807 0.908 -17.153 1.00 97.00 258 TYR A CA 1
ATOM 2000 C C . TYR A 1 258 ? 4.881 -0.627 -17.070 1.00 97.00 258 TYR A C 1
ATOM 2002 O O . TYR A 1 258 ? 5.235 -1.293 -18.040 1.00 97.00 258 TYR A O 1
ATOM 2010 N N . ILE A 1 259 ? 4.500 -1.221 -15.933 1.00 97.38 259 ILE A N 1
ATOM 2011 C CA . ILE A 1 259 ? 4.441 -2.682 -15.784 1.00 97.38 259 ILE A CA 1
ATOM 2012 C C . ILE A 1 259 ? 3.406 -3.308 -16.728 1.00 97.38 259 ILE A C 1
ATOM 2014 O O . ILE A 1 259 ? 3.634 -4.402 -17.247 1.00 97.38 259 ILE A O 1
ATOM 2018 N N . ASN A 1 260 ? 2.267 -2.652 -16.941 1.00 97.06 260 ASN A N 1
ATOM 2019 C CA . ASN A 1 260 ? 1.249 -3.130 -17.868 1.00 97.06 260 ASN A CA 1
ATOM 2020 C C . ASN A 1 260 ? 1.746 -3.089 -19.319 1.00 97.06 260 ASN A C 1
ATOM 2022 O O . ASN A 1 260 ? 1.554 -4.062 -20.047 1.00 97.06 260 ASN A O 1
ATOM 2026 N N . ASP A 1 261 ? 2.453 -2.025 -19.699 1.00 95.62 261 ASP A N 1
ATOM 2027 C CA . ASP A 1 261 ? 3.076 -1.902 -21.019 1.00 95.62 261 ASP A CA 1
ATOM 2028 C C . ASP A 1 261 ? 4.117 -3.010 -21.237 1.00 95.62 261 ASP A C 1
ATOM 2030 O O . ASP A 1 261 ? 4.119 -3.669 -22.277 1.00 95.62 261 ASP A O 1
ATOM 2034 N N . ILE A 1 262 ? 4.941 -3.300 -20.219 1.00 96.56 262 ILE A N 1
ATOM 2035 C CA . ILE A 1 262 ? 5.895 -4.421 -20.241 1.00 96.56 262 ILE A CA 1
ATOM 2036 C C . ILE A 1 262 ? 5.186 -5.754 -20.472 1.00 96.56 262 ILE A C 1
ATOM 2038 O O . ILE A 1 262 ? 5.617 -6.531 -21.323 1.00 96.56 262 ILE A O 1
ATOM 2042 N N . ARG A 1 263 ? 4.122 -6.043 -19.714 1.00 96.06 263 ARG A N 1
ATOM 2043 C CA . ARG A 1 263 ? 3.374 -7.303 -19.859 1.00 96.06 263 ARG A CA 1
ATOM 2044 C C . ARG A 1 263 ? 2.781 -7.431 -21.257 1.00 96.06 263 ARG A C 1
ATOM 2046 O O . ARG A 1 263 ? 3.001 -8.449 -21.900 1.00 96.06 263 ARG A O 1
ATOM 2053 N N . SER A 1 264 ? 2.140 -6.369 -21.745 1.00 95.44 264 SER A N 1
ATOM 2054 C CA . SER A 1 264 ? 1.591 -6.308 -23.101 1.00 95.44 264 SER A CA 1
ATOM 2055 C C . SER A 1 264 ? 2.659 -6.606 -24.161 1.00 95.44 264 SER A C 1
ATOM 2057 O O . SER A 1 264 ? 2.453 -7.450 -25.029 1.00 95.44 264 SER A O 1
ATOM 2059 N N . ALA A 1 265 ? 3.844 -5.998 -24.044 1.00 95.62 265 ALA A N 1
ATOM 2060 C CA . ALA A 1 265 ? 4.963 -6.248 -24.952 1.00 95.62 265 ALA A CA 1
ATOM 2061 C C . ALA A 1 265 ? 5.499 -7.688 -24.873 1.00 95.62 265 ALA A C 1
ATOM 2063 O O . ALA A 1 265 ? 5.901 -8.262 -25.884 1.00 95.62 265 ALA A O 1
ATOM 2064 N N . CYS A 1 266 ? 5.510 -8.286 -23.678 1.00 93.88 266 CYS A N 1
ATOM 2065 C CA . CYS A 1 266 ? 5.965 -9.663 -23.479 1.00 93.88 266 CYS A CA 1
ATOM 2066 C C . CYS A 1 266 ? 5.011 -10.699 -24.087 1.00 93.88 266 CYS A C 1
ATOM 2068 O O . CYS A 1 266 ? 5.477 -11.765 -24.492 1.00 93.88 266 CYS A O 1
ATOM 2070 N N . ASP A 1 267 ? 3.716 -10.388 -24.152 1.00 94.19 267 ASP A N 1
ATOM 2071 C CA . ASP A 1 267 ? 2.682 -11.255 -24.726 1.00 94.19 267 ASP A CA 1
ATOM 2072 C C . ASP A 1 267 ? 2.626 -11.174 -26.266 1.00 94.19 267 ASP A C 1
ATOM 2074 O O . ASP A 1 267 ? 2.012 -12.023 -26.917 1.00 94.19 267 ASP A O 1
ATOM 2078 N N . GLN A 1 268 ? 3.285 -10.181 -26.873 1.00 92.62 268 GLN A N 1
ATOM 2079 C CA . GLN A 1 268 ? 3.341 -10.015 -28.324 1.00 92.62 268 GLN A CA 1
ATOM 2080 C C . GLN A 1 268 ? 4.352 -10.965 -28.996 1.00 92.62 268 GLN A C 1
ATOM 2082 O O . GLN A 1 268 ? 5.428 -11.247 -28.451 1.00 92.62 268 GLN A O 1
ATOM 2087 N N . PRO A 1 269 ? 4.054 -11.437 -30.226 1.00 89.94 269 PRO A N 1
ATOM 2088 C CA . PRO A 1 269 ? 5.018 -12.185 -31.024 1.00 89.94 269 PRO A CA 1
ATOM 2089 C C . PRO A 1 269 ? 6.213 -11.297 -31.390 1.00 89.94 269 PRO A C 1
ATOM 2091 O O . PRO A 1 269 ? 6.083 -10.079 -31.479 1.00 89.94 269 PRO A O 1
ATOM 2094 N N . TYR A 1 270 ? 7.372 -11.915 -31.635 1.00 84.62 270 TYR A N 1
ATOM 2095 C CA . TYR A 1 270 ? 8.650 -11.215 -31.819 1.00 84.62 270 TYR A CA 1
ATOM 2096 C C . TYR A 1 270 ? 8.600 -10.061 -32.836 1.00 84.62 270 TYR A C 1
ATOM 2098 O O . TYR A 1 270 ? 9.041 -8.962 -32.517 1.00 84.62 270 TYR A O 1
ATOM 2106 N N . GLU A 1 271 ? 7.988 -10.286 -34.000 1.00 84.75 271 GLU A N 1
ATOM 2107 C CA . GLU A 1 271 ? 7.879 -9.300 -35.090 1.00 84.75 271 GLU A CA 1
ATOM 2108 C C . GLU A 1 271 ? 6.978 -8.100 -34.763 1.00 84.75 271 GLU A C 1
ATOM 2110 O O . GLU A 1 271 ? 7.023 -7.078 -35.439 1.00 84.75 271 GLU A O 1
ATOM 2115 N N . SER A 1 272 ? 6.115 -8.224 -33.753 1.00 89.38 272 SER A N 1
ATOM 2116 C CA . SER A 1 272 ? 5.168 -7.176 -33.353 1.00 89.38 272 SER A CA 1
ATOM 2117 C C . SER A 1 272 ? 5.567 -6.482 -32.058 1.00 89.38 272 SER A C 1
ATOM 2119 O O . SER A 1 272 ? 4.794 -5.669 -31.555 1.00 89.38 272 SER A O 1
ATOM 2121 N N . LYS A 1 273 ? 6.744 -6.802 -31.509 1.00 90.94 273 LYS A N 1
ATOM 2122 C CA . LYS A 1 273 ? 7.231 -6.189 -30.276 1.00 90.94 273 LYS A CA 1
ATOM 2123 C C . LYS A 1 273 ? 7.540 -4.709 -30.478 1.00 90.94 273 LYS A C 1
ATOM 2125 O O . LYS A 1 273 ? 7.974 -4.309 -31.561 1.00 90.94 273 LYS A O 1
ATOM 2130 N N . PRO A 1 274 ? 7.371 -3.890 -29.428 1.00 91.62 274 PRO A N 1
ATOM 2131 C CA . PRO A 1 274 ? 7.701 -2.484 -29.513 1.00 91.62 274 PRO A CA 1
ATOM 2132 C C . PRO A 1 274 ? 9.207 -2.303 -29.771 1.00 91.62 274 PRO A C 1
ATOM 2134 O O . PRO A 1 274 ? 10.025 -2.949 -29.108 1.00 91.62 274 PRO A O 1
ATOM 2137 N N . PRO A 1 275 ? 9.588 -1.413 -30.702 1.00 89.62 275 PRO A N 1
ATOM 2138 C CA . PRO A 1 275 ? 10.988 -1.079 -30.930 1.00 89.62 275 PRO A CA 1
ATOM 2139 C C . PRO A 1 275 ? 11.618 -0.412 -29.690 1.00 89.62 275 PRO A C 1
ATOM 2141 O O . PRO A 1 275 ? 10.902 0.190 -28.885 1.00 89.62 275 PRO A O 1
ATOM 2144 N N . PRO A 1 276 ? 12.956 -0.446 -29.525 1.00 88.12 276 PRO A N 1
ATOM 2145 C CA . PRO A 1 276 ? 13.628 0.095 -28.337 1.00 88.12 276 PRO A CA 1
ATOM 2146 C C . PRO A 1 276 ? 13.296 1.562 -28.011 1.00 88.12 276 PRO A C 1
ATOM 2148 O O . PRO A 1 276 ? 13.194 1.929 -26.840 1.00 88.12 276 PRO A O 1
ATOM 2151 N N . ASN A 1 277 ? 13.064 2.394 -29.031 1.00 88.06 277 ASN A N 1
ATOM 2152 C CA . ASN A 1 277 ? 12.688 3.804 -28.882 1.00 88.06 277 ASN A CA 1
ATOM 2153 C C . ASN A 1 277 ? 11.308 4.012 -28.223 1.00 88.06 277 ASN A C 1
ATOM 2155 O O . ASN A 1 277 ? 11.079 5.055 -27.615 1.00 88.06 277 ASN A O 1
ATOM 2159 N N . HIS A 1 278 ? 10.405 3.025 -28.272 1.00 92.25 278 HIS A N 1
ATOM 2160 C CA . HIS A 1 278 ? 9.106 3.078 -27.593 1.00 92.25 278 HIS A CA 1
ATOM 2161 C C . HIS A 1 278 ? 9.270 3.316 -26.085 1.00 92.25 278 HIS A C 1
ATOM 2163 O O . HIS A 1 278 ? 8.575 4.134 -25.477 1.00 92.25 278 HIS A O 1
ATOM 2169 N N . TRP A 1 279 ? 10.259 2.648 -25.494 1.00 94.31 279 TRP A N 1
ATOM 2170 C CA . TRP A 1 279 ? 10.565 2.719 -24.070 1.00 94.31 279 TRP A CA 1
ATOM 2171 C C . TRP A 1 279 ? 11.240 4.036 -23.660 1.00 94.31 279 TRP A C 1
ATOM 2173 O O . TRP A 1 279 ? 11.278 4.365 -22.475 1.00 94.31 279 TRP A O 1
ATOM 2183 N N . GLN A 1 280 ? 11.711 4.815 -24.635 1.00 91.62 280 GLN A N 1
ATOM 2184 C CA . GLN A 1 280 ? 12.350 6.124 -24.463 1.00 91.62 280 GLN A CA 1
ATOM 2185 C C . GLN A 1 280 ? 11.382 7.295 -24.700 1.00 91.62 280 GLN A C 1
ATOM 2187 O O . GLN A 1 280 ? 11.798 8.448 -24.722 1.00 91.62 280 GLN A O 1
ATOM 2192 N N . SER A 1 281 ? 10.086 7.015 -24.855 1.00 88.38 281 SER A N 1
ATOM 2193 C CA . SER A 1 281 ? 9.059 8.029 -25.124 1.00 88.38 281 SER A CA 1
ATOM 2194 C C . SER A 1 281 ? 8.894 9.072 -24.012 1.00 88.38 281 SER A C 1
ATOM 2196 O O . SER A 1 281 ? 8.443 10.185 -24.281 1.00 88.38 281 SER A O 1
ATOM 2198 N N . CYS A 1 282 ? 9.259 8.745 -22.768 1.00 92.38 282 CYS A N 1
ATOM 2199 C CA . CYS A 1 282 ? 9.278 9.694 -21.660 1.00 92.38 282 CYS A CA 1
ATOM 2200 C C . CYS A 1 282 ? 10.411 9.397 -20.671 1.00 92.38 282 CYS A C 1
ATOM 2202 O O . CYS A 1 282 ? 10.856 8.254 -20.534 1.00 92.38 282 CYS A O 1
ATOM 2204 N N . ASP A 1 283 ? 10.820 10.413 -19.906 1.00 94.69 283 ASP A N 1
ATOM 2205 C CA . ASP A 1 283 ? 11.905 10.301 -18.920 1.00 94.69 283 ASP A CA 1
ATOM 2206 C C . ASP A 1 283 ? 11.667 9.178 -17.898 1.00 94.69 283 ASP A C 1
ATOM 2208 O O . ASP A 1 283 ? 12.602 8.504 -17.467 1.00 94.69 283 ASP A O 1
ATOM 2212 N N . TYR A 1 284 ? 10.405 8.940 -17.521 1.00 94.50 284 TYR A N 1
ATOM 2213 C CA . TYR A 1 284 ? 10.045 7.943 -16.511 1.00 94.50 284 TYR A CA 1
ATOM 2214 C C . TYR A 1 284 ? 10.321 6.504 -16.971 1.00 94.50 284 TYR A C 1
ATOM 2216 O O . TYR A 1 284 ? 10.906 5.725 -16.208 1.00 94.50 284 TYR A O 1
ATOM 2224 N N . SER A 1 285 ? 9.880 6.148 -18.183 1.00 94.75 285 SER A N 1
ATOM 2225 C CA . SER A 1 285 ? 10.083 4.821 -18.777 1.00 94.75 285 SER A CA 1
ATOM 2226 C C . SER A 1 285 ? 11.524 4.648 -19.245 1.00 94.75 285 SER A C 1
ATOM 2228 O O . SER A 1 285 ? 12.101 3.577 -19.050 1.00 94.75 285 SER A O 1
ATOM 2230 N N . SER A 1 286 ? 12.120 5.719 -19.778 1.00 95.25 286 SER A N 1
ATOM 2231 C CA . SER A 1 286 ? 13.507 5.751 -20.234 1.00 95.25 286 SER A CA 1
ATOM 2232 C C . SER A 1 286 ? 14.458 5.425 -19.081 1.00 95.25 286 SER A C 1
ATOM 2234 O O . SER A 1 286 ? 15.142 4.405 -19.110 1.00 95.25 286 SER A O 1
ATOM 2236 N N . ALA A 1 287 ? 14.382 6.170 -17.971 1.00 95.38 287 ALA A N 1
ATOM 2237 C CA . ALA A 1 287 ? 15.258 5.964 -16.817 1.00 95.38 287 ALA A CA 1
ATOM 2238 C C . ALA A 1 287 ? 15.186 4.539 -16.234 1.00 95.38 287 ALA A C 1
ATOM 2240 O O . ALA A 1 287 ? 16.200 3.993 -15.793 1.00 95.38 287 ALA A O 1
ATOM 2241 N N . ARG A 1 288 ? 14.001 3.914 -16.224 1.00 95.94 288 ARG A N 1
ATOM 2242 C CA . ARG A 1 288 ? 13.806 2.537 -15.731 1.00 95.94 288 ARG A CA 1
ATOM 2243 C C . ARG A 1 288 ? 14.332 1.491 -16.700 1.00 95.94 288 ARG A C 1
ATOM 2245 O O . ARG A 1 288 ? 14.988 0.547 -16.269 1.00 95.94 288 ARG A O 1
ATOM 2252 N N . THR A 1 289 ? 14.095 1.685 -17.992 1.00 96.25 289 THR A N 1
ATOM 2253 C CA . THR A 1 289 ? 14.608 0.797 -19.040 1.00 96.25 289 THR A CA 1
ATOM 2254 C C . THR A 1 289 ? 16.134 0.841 -19.077 1.00 96.25 289 THR A C 1
ATOM 2256 O O . THR A 1 289 ? 16.788 -0.195 -19.153 1.00 96.25 289 THR A O 1
ATOM 2259 N N . ASP A 1 290 ? 16.721 2.024 -18.921 1.00 93.81 290 ASP A N 1
ATOM 2260 C CA . ASP A 1 290 ? 18.169 2.230 -18.864 1.00 93.81 290 ASP A CA 1
ATOM 2261 C C . ASP A 1 290 ? 18.774 1.600 -17.614 1.00 93.81 290 ASP A C 1
ATOM 2263 O O . ASP A 1 290 ? 19.793 0.913 -17.683 1.00 93.81 290 ASP A O 1
ATOM 2267 N N . SER A 1 291 ? 18.100 1.769 -16.476 1.00 95.19 291 SER A N 1
ATOM 2268 C CA . SER A 1 291 ? 18.478 1.121 -15.223 1.00 95.19 291 SER A CA 1
ATOM 2269 C C . SER A 1 291 ? 18.429 -0.405 -15.332 1.00 95.19 291 SER A C 1
ATOM 2271 O O . SER A 1 291 ? 19.340 -1.073 -14.852 1.00 95.19 291 SER A O 1
ATOM 2273 N N . LEU A 1 292 ? 17.417 -0.971 -16.002 1.00 95.50 292 LEU A N 1
ATOM 2274 C CA . LEU A 1 292 ? 17.343 -2.408 -16.285 1.00 95.50 292 LEU A CA 1
ATOM 2275 C C . LEU A 1 292 ? 18.488 -2.872 -17.190 1.00 95.50 292 LEU A C 1
ATOM 2277 O O . LEU A 1 292 ? 19.080 -3.913 -16.913 1.00 95.50 292 LEU A O 1
ATOM 2281 N N . ARG A 1 293 ? 18.829 -2.106 -18.236 1.00 93.56 293 ARG A N 1
ATOM 2282 C CA . ARG A 1 293 ? 19.964 -2.408 -19.125 1.00 93.56 293 ARG A CA 1
ATOM 2283 C C . ARG A 1 293 ? 21.285 -2.418 -18.359 1.00 93.56 293 ARG A C 1
ATOM 2285 O O . ARG A 1 293 ? 22.029 -3.391 -18.447 1.00 93.56 293 ARG A O 1
ATOM 2292 N N . ALA A 1 294 ? 21.551 -1.383 -17.563 1.00 92.88 294 ALA A N 1
ATOM 2293 C CA . ALA A 1 294 ? 22.743 -1.317 -16.718 1.00 92.88 294 ALA A CA 1
ATOM 2294 C C . ALA A 1 294 ? 22.785 -2.477 -15.706 1.00 92.88 294 ALA A C 1
ATOM 2296 O O . ALA A 1 294 ? 23.825 -3.121 -15.536 1.00 92.88 294 ALA A O 1
ATOM 2297 N N . TYR A 1 295 ? 21.637 -2.802 -15.100 1.00 94.69 295 TYR A N 1
ATOM 2298 C CA . TYR A 1 295 ? 21.512 -3.898 -14.142 1.00 94.69 295 TYR A CA 1
ATOM 2299 C C . TYR A 1 295 ? 21.801 -5.258 -14.775 1.00 94.69 295 TYR A C 1
ATOM 2301 O O . TYR A 1 295 ? 22.540 -6.051 -14.198 1.00 94.69 295 TYR A O 1
ATOM 2309 N N . ALA A 1 296 ? 21.274 -5.497 -15.975 1.00 93.56 296 ALA A N 1
ATOM 2310 C CA . ALA A 1 296 ? 21.478 -6.712 -16.752 1.00 93.56 296 ALA A CA 1
ATOM 2311 C C . ALA A 1 296 ? 22.939 -6.904 -17.197 1.00 93.56 296 ALA A C 1
ATOM 2313 O O . ALA A 1 296 ? 23.436 -8.030 -17.220 1.00 93.56 296 ALA A O 1
ATOM 2314 N N . LEU A 1 297 ? 23.630 -5.814 -17.544 1.00 91.06 297 LEU A N 1
ATOM 2315 C CA . LEU A 1 297 ? 25.014 -5.857 -18.022 1.00 91.06 297 LEU A CA 1
ATOM 2316 C C . LEU A 1 297 ? 26.051 -5.854 -16.889 1.00 91.06 297 LEU A C 1
ATOM 2318 O O . LEU A 1 297 ? 27.204 -6.188 -17.133 1.00 91.06 297 LEU A O 1
ATOM 2322 N N . GLU A 1 298 ? 25.664 -5.503 -15.661 1.00 87.38 298 GLU A N 1
ATOM 2323 C CA . GLU A 1 298 ? 26.560 -5.402 -14.495 1.00 87.38 298 GLU A CA 1
ATOM 2324 C C . GLU A 1 298 ? 27.716 -4.388 -14.665 1.00 87.38 298 GLU A C 1
ATOM 2326 O O . GLU A 1 298 ? 28.671 -4.407 -13.893 1.00 87.38 298 GLU A O 1
ATOM 2331 N N . VAL A 1 299 ? 27.639 -3.484 -15.650 1.00 75.94 299 VAL A N 1
ATOM 2332 C CA . VAL A 1 299 ? 28.755 -2.601 -16.045 1.00 75.94 299 VAL A CA 1
ATOM 2333 C C . VAL A 1 299 ? 28.933 -1.432 -15.077 1.00 75.94 299 VAL A C 1
ATOM 2335 O O . VAL A 1 299 ? 30.057 -1.135 -14.686 1.00 75.94 299 VAL A O 1
ATOM 2338 N N . THR A 1 300 ? 27.846 -0.786 -14.644 1.00 62.84 300 THR A N 1
ATOM 2339 C CA . THR A 1 300 ? 27.893 0.385 -13.747 1.00 62.84 300 THR A CA 1
ATOM 2340 C C . THR A 1 300 ? 26.517 0.656 -13.137 1.00 62.84 300 THR A C 1
ATOM 2342 O O . THR A 1 300 ? 25.739 1.467 -13.630 1.00 62.84 300 THR A O 1
ATOM 2345 N N . ASN A 1 301 ? 26.198 -0.012 -12.028 1.00 70.25 301 ASN A N 1
ATOM 2346 C CA . ASN A 1 301 ? 24.942 0.228 -11.318 1.00 70.25 301 ASN A CA 1
ATOM 2347 C C . ASN A 1 301 ? 25.160 1.216 -10.175 1.00 70.25 301 ASN A C 1
ATOM 2349 O O . ASN A 1 301 ? 25.629 0.833 -9.100 1.00 70.25 301 ASN A O 1
ATOM 2353 N N . THR A 1 302 ? 24.781 2.481 -10.369 1.00 88.50 302 THR A N 1
ATOM 2354 C CA . THR A 1 302 ? 24.585 3.369 -9.213 1.00 88.50 302 THR A CA 1
ATOM 2355 C C . THR A 1 302 ? 23.531 2.756 -8.276 1.00 88.50 302 THR A C 1
ATOM 2357 O O . THR A 1 302 ? 22.634 2.046 -8.747 1.00 88.50 302 THR A O 1
ATOM 2360 N N . PRO A 1 303 ? 23.577 3.020 -6.954 1.00 90.75 303 PRO A N 1
ATOM 2361 C CA . PRO A 1 303 ? 22.553 2.526 -6.032 1.00 90.75 303 PRO A CA 1
ATOM 2362 C C . PRO A 1 303 ? 21.128 2.871 -6.490 1.00 90.75 303 PRO A C 1
ATOM 2364 O O . PRO A 1 303 ? 20.224 2.052 -6.354 1.00 90.75 303 PRO A O 1
ATOM 2367 N N . GLN A 1 304 ? 20.954 4.044 -7.108 1.00 91.88 304 GLN A N 1
ATOM 2368 C CA . GLN A 1 304 ? 19.686 4.499 -7.671 1.00 91.88 304 GLN A CA 1
ATOM 2369 C C . GLN A 1 304 ? 19.244 3.672 -8.888 1.00 91.88 304 GLN A C 1
ATOM 2371 O O . GLN A 1 304 ? 18.101 3.228 -8.924 1.00 91.88 304 GLN A O 1
ATOM 2376 N N . GLN A 1 305 ? 20.124 3.413 -9.862 1.00 91.94 305 GLN A N 1
ATOM 2377 C CA . GLN A 1 305 ? 19.786 2.557 -11.011 1.00 91.94 305 GLN A CA 1
ATOM 2378 C C . GLN A 1 305 ? 19.457 1.133 -10.566 1.00 91.94 305 GLN A C 1
ATOM 2380 O O . GLN A 1 305 ? 18.462 0.558 -11.000 1.00 91.94 305 GLN A O 1
ATOM 2385 N N . LYS A 1 306 ? 20.241 0.582 -9.633 1.00 93.56 306 LYS A N 1
ATOM 2386 C CA . LYS A 1 306 ? 19.948 -0.728 -9.046 1.00 93.56 306 LYS A CA 1
ATOM 2387 C C . LYS A 1 306 ? 18.562 -0.747 -8.402 1.00 93.56 306 LYS A C 1
ATOM 2389 O O . LYS A 1 306 ? 17.793 -1.669 -8.649 1.00 93.56 306 LYS A O 1
ATOM 2394 N N . GLN A 1 307 ? 18.228 0.279 -7.621 1.00 94.69 307 GLN A N 1
ATOM 2395 C CA . GLN A 1 307 ? 16.921 0.398 -6.981 1.00 94.69 307 GLN A CA 1
ATOM 2396 C C . GLN A 1 307 ? 15.779 0.483 -8.005 1.00 94.69 307 GLN A C 1
ATOM 2398 O O . GLN A 1 307 ? 14.764 -0.179 -7.819 1.00 94.69 307 GLN A O 1
ATOM 2403 N N . LEU A 1 308 ? 15.940 1.252 -9.087 1.00 95.44 308 LEU A N 1
ATOM 2404 C CA . LEU A 1 308 ? 14.930 1.369 -10.146 1.00 95.44 308 LEU A CA 1
ATOM 2405 C C . LEU A 1 308 ? 14.727 0.051 -10.905 1.00 95.44 308 LEU A C 1
ATOM 2407 O O . LEU A 1 308 ? 13.592 -0.334 -11.174 1.00 95.44 308 LEU A O 1
ATOM 2411 N N . ALA A 1 309 ? 15.807 -0.666 -11.221 1.00 95.75 309 ALA A N 1
ATOM 2412 C CA . ALA A 1 309 ? 15.716 -1.981 -11.849 1.00 95.75 309 ALA A CA 1
ATOM 2413 C C . ALA A 1 309 ? 15.016 -2.992 -10.925 1.00 95.75 309 ALA A C 1
ATOM 2415 O O . ALA A 1 309 ? 14.084 -3.682 -11.335 1.00 95.75 309 ALA A O 1
ATOM 2416 N N . GLU A 1 310 ? 15.420 -3.047 -9.654 1.00 95.19 310 GLU A N 1
ATOM 2417 C CA . GLU A 1 310 ? 14.824 -3.945 -8.663 1.00 95.19 310 GLU A CA 1
ATOM 2418 C C . GLU A 1 310 ? 13.362 -3.600 -8.341 1.00 95.19 310 GLU A C 1
ATOM 2420 O O . GLU A 1 310 ? 12.587 -4.521 -8.091 1.00 95.19 310 GLU A O 1
ATOM 2425 N N . GLU A 1 311 ? 12.968 -2.320 -8.381 1.00 96.25 311 GLU A N 1
ATOM 2426 C CA . GLU A 1 311 ? 11.569 -1.869 -8.277 1.00 96.25 311 GLU A CA 1
ATOM 2427 C C . GLU A 1 311 ? 10.710 -2.508 -9.377 1.00 96.25 311 GLU A C 1
ATOM 2429 O O . GLU A 1 311 ? 9.646 -3.061 -9.093 1.00 96.25 311 GLU A O 1
ATOM 2434 N N . VAL A 1 312 ? 11.191 -2.489 -10.624 1.00 96.88 312 VAL A N 1
ATOM 2435 C CA . VAL A 1 312 ? 10.469 -3.057 -11.771 1.00 96.88 312 VAL A CA 1
ATOM 2436 C C . VAL A 1 312 ? 10.372 -4.581 -11.672 1.00 96.88 312 VAL A C 1
ATOM 2438 O O . VAL A 1 312 ? 9.286 -5.141 -11.838 1.00 96.88 312 VAL A O 1
ATOM 2441 N N . LEU A 1 313 ? 11.478 -5.264 -11.355 1.00 96.50 313 LEU A N 1
ATOM 2442 C CA . LEU A 1 313 ? 11.497 -6.726 -11.201 1.00 96.50 313 LEU A CA 1
ATOM 2443 C C . LEU A 1 313 ? 10.583 -7.190 -10.050 1.00 96.50 313 LEU A C 1
ATOM 2445 O O . LEU A 1 313 ? 9.849 -8.169 -10.197 1.00 96.50 313 LEU A O 1
ATOM 2449 N N . GLU A 1 314 ? 10.573 -6.462 -8.929 1.00 96.62 314 GLU A N 1
ATOM 2450 C CA . GLU A 1 314 ? 9.674 -6.725 -7.798 1.00 96.62 314 GLU A CA 1
ATOM 2451 C C . GLU A 1 314 ? 8.204 -6.525 -8.193 1.00 96.62 314 GLU A C 1
ATOM 2453 O O . GLU A 1 314 ? 7.362 -7.375 -7.901 1.00 96.62 314 GLU A O 1
ATOM 2458 N N . ALA A 1 315 ? 7.884 -5.445 -8.911 1.00 96.12 315 ALA A N 1
ATOM 2459 C CA . ALA A 1 315 ? 6.521 -5.168 -9.361 1.00 96.12 315 ALA A CA 1
ATOM 2460 C C . ALA A 1 315 ? 6.004 -6.210 -10.377 1.00 96.12 315 ALA A C 1
ATOM 2462 O O . ALA A 1 315 ? 4.806 -6.516 -10.417 1.00 96.12 315 ALA A O 1
ATOM 2463 N N . LEU A 1 316 ? 6.908 -6.810 -11.159 1.00 95.88 316 LEU A N 1
ATOM 2464 C CA . LEU A 1 316 ? 6.632 -7.964 -12.022 1.00 95.88 316 LEU A CA 1
ATOM 2465 C C . LEU A 1 316 ? 6.574 -9.299 -11.266 1.00 95.88 316 LEU A C 1
ATOM 2467 O O . LEU A 1 316 ? 6.132 -10.289 -11.846 1.00 95.88 316 LEU A O 1
ATOM 2471 N N . LYS A 1 317 ? 6.957 -9.329 -9.982 1.00 95.81 317 LYS A N 1
ATOM 2472 C CA . LYS A 1 317 ? 7.054 -10.529 -9.135 1.00 95.81 317 LYS A CA 1
ATOM 2473 C C . LYS A 1 317 ? 8.033 -11.576 -9.679 1.00 95.81 317 LYS A C 1
ATOM 2475 O O . LYS A 1 317 ? 7.791 -12.778 -9.571 1.00 95.81 317 LYS A O 1
ATOM 2480 N N . ILE A 1 318 ? 9.141 -11.122 -10.261 1.00 95.56 318 ILE A N 1
ATOM 2481 C CA . ILE A 1 318 ? 10.218 -11.975 -10.780 1.00 95.56 318 ILE A CA 1
ATOM 2482 C C . ILE A 1 318 ? 11.502 -11.798 -9.965 1.00 95.56 318 ILE A C 1
ATOM 2484 O O . ILE A 1 318 ? 11.652 -10.862 -9.183 1.00 95.56 318 ILE A O 1
ATOM 2488 N N . SER A 1 319 ? 12.436 -12.741 -10.103 1.00 95.25 319 SER A N 1
ATOM 2489 C CA . SER A 1 319 ? 13.668 -12.737 -9.309 1.00 95.25 319 SER A CA 1
ATOM 2490 C C . SER A 1 319 ? 14.561 -11.538 -9.653 1.00 95.25 319 SER A C 1
ATOM 2492 O O . SER A 1 319 ? 14.822 -11.267 -10.824 1.00 95.25 319 SER A O 1
ATOM 2494 N N . LYS A 1 320 ? 15.082 -10.862 -8.622 1.00 94.62 320 LYS A N 1
ATOM 2495 C CA . LYS A 1 320 ? 16.048 -9.754 -8.716 1.00 94.62 320 LYS A CA 1
ATOM 2496 C C . LYS A 1 320 ? 17.447 -10.265 -9.066 1.00 94.62 320 LYS A C 1
ATOM 2498 O O . LYS A 1 320 ? 18.334 -10.310 -8.215 1.00 94.62 320 LYS A O 1
ATOM 2503 N N . LYS A 1 321 ? 17.611 -10.748 -10.296 1.00 94.00 321 LYS A N 1
ATOM 2504 C CA . LYS A 1 321 ? 18.881 -11.256 -10.827 1.00 94.00 321 LYS A CA 1
ATOM 2505 C C . LYS A 1 321 ? 19.196 -10.588 -12.167 1.00 94.00 321 LYS A C 1
ATOM 2507 O O . LYS A 1 321 ? 18.282 -10.471 -12.984 1.00 94.00 321 LYS A O 1
ATOM 2512 N N . PRO A 1 322 ? 20.463 -10.229 -12.440 1.00 93.06 322 PRO A N 1
ATOM 2513 C CA . PRO A 1 322 ? 20.871 -9.657 -13.726 1.00 93.06 322 PRO A CA 1
ATOM 2514 C C . PRO A 1 322 ? 20.491 -10.526 -14.931 1.00 93.06 322 PRO A C 1
ATOM 2516 O O . PRO A 1 322 ? 19.976 -10.013 -15.918 1.00 93.06 322 PRO A O 1
ATOM 2519 N N . SER A 1 323 ? 20.628 -11.853 -14.823 1.00 92.81 323 SER A N 1
ATOM 2520 C CA . SER A 1 323 ? 20.232 -12.785 -15.891 1.00 92.81 323 SER A CA 1
ATOM 2521 C C . SER A 1 323 ? 18.739 -12.715 -16.228 1.00 92.81 323 SER A C 1
ATOM 2523 O O . SER A 1 323 ? 18.365 -12.706 -17.394 1.00 92.81 323 SER A O 1
ATOM 2525 N N . VAL A 1 324 ? 17.882 -12.587 -15.213 1.00 95.25 324 VAL A N 1
ATOM 2526 C CA . VAL A 1 324 ? 16.430 -12.443 -15.399 1.00 95.25 324 VAL A CA 1
ATOM 2527 C C . VAL A 1 324 ? 16.091 -11.094 -16.035 1.00 95.25 324 VAL A C 1
ATOM 2529 O O . VAL A 1 324 ? 15.148 -11.004 -16.817 1.00 95.25 324 VAL A O 1
ATOM 2532 N N . ALA A 1 325 ? 16.870 -10.050 -15.741 1.00 95.38 325 ALA A N 1
ATOM 2533 C CA . ALA A 1 325 ? 16.718 -8.756 -16.394 1.00 95.38 325 ALA A CA 1
ATOM 2534 C C . ALA A 1 325 ? 17.087 -8.814 -17.887 1.00 95.38 325 ALA A C 1
ATOM 2536 O O . ALA A 1 325 ? 16.381 -8.211 -18.690 1.00 95.38 325 ALA A O 1
ATOM 2537 N N . VAL A 1 326 ? 18.115 -9.580 -18.281 1.00 95.00 326 VAL A N 1
ATOM 2538 C CA . VAL A 1 326 ? 18.422 -9.836 -19.704 1.00 95.00 326 VAL A CA 1
ATOM 2539 C C . VAL A 1 326 ? 17.230 -10.496 -20.399 1.00 95.00 326 VAL A C 1
ATOM 2541 O O . VAL A 1 326 ? 16.759 -9.989 -21.418 1.00 95.00 326 VAL A O 1
ATOM 2544 N N . ASP A 1 327 ? 16.701 -11.580 -19.826 1.00 94.31 327 ASP A N 1
ATOM 2545 C CA . ASP A 1 327 ? 15.553 -12.297 -20.394 1.00 94.31 327 ASP A CA 1
ATOM 2546 C C . ASP A 1 327 ? 14.329 -11.385 -20.534 1.00 94.31 327 ASP A C 1
ATOM 2548 O O . ASP A 1 327 ? 13.606 -11.443 -21.531 1.00 94.31 327 ASP A O 1
ATOM 2552 N N . LEU A 1 328 ? 14.098 -10.519 -19.544 1.00 96.06 328 LEU A N 1
ATOM 2553 C CA . LEU A 1 328 ? 13.032 -9.527 -19.586 1.00 96.06 328 LEU A CA 1
ATOM 2554 C C . LEU A 1 328 ? 13.249 -8.514 -20.719 1.00 96.06 328 LEU A C 1
ATOM 2556 O O . LEU A 1 328 ? 12.318 -8.263 -21.477 1.00 96.06 328 LEU A O 1
ATOM 2560 N N . LEU A 1 329 ? 14.458 -7.969 -20.876 1.00 95.44 329 LEU A N 1
ATOM 2561 C CA . LEU A 1 329 ? 14.778 -6.995 -21.928 1.00 95.44 329 LEU A CA 1
ATOM 2562 C C . LEU A 1 329 ? 14.612 -7.585 -23.336 1.00 95.44 329 LEU A C 1
ATOM 2564 O O . LEU A 1 329 ? 14.137 -6.891 -24.236 1.00 95.44 329 LEU A O 1
ATOM 2568 N N . ILE A 1 330 ? 14.928 -8.871 -23.523 1.00 94.12 330 ILE A N 1
ATOM 2569 C CA . ILE A 1 330 ? 14.659 -9.599 -24.774 1.00 94.12 330 ILE A CA 1
ATOM 2570 C C . ILE A 1 330 ? 13.147 -9.784 -24.975 1.00 94.12 330 ILE A C 1
ATOM 2572 O O . ILE A 1 330 ? 12.609 -9.596 -26.072 1.00 94.12 330 ILE A O 1
ATOM 2576 N N . LYS A 1 331 ? 12.414 -10.137 -23.912 1.00 93.94 331 LYS A N 1
ATOM 2577 C CA . LYS A 1 331 ? 10.952 -10.283 -23.975 1.00 93.94 331 LYS A CA 1
ATOM 2578 C C . LYS A 1 331 ? 10.254 -8.966 -24.305 1.00 93.94 331 LYS A C 1
ATOM 2580 O O . LYS A 1 331 ? 9.369 -8.991 -25.149 1.00 93.94 331 LYS A O 1
ATOM 2585 N N . MET A 1 332 ? 10.724 -7.851 -23.754 1.00 94.56 332 MET A N 1
ATOM 2586 C CA . MET A 1 332 ? 10.230 -6.496 -24.017 1.00 94.56 332 MET A CA 1
ATOM 2587 C C . MET A 1 332 ? 10.556 -5.960 -25.420 1.00 94.56 332 MET A C 1
ATOM 2589 O O . MET A 1 332 ? 10.018 -4.924 -25.795 1.00 94.56 332 MET A O 1
ATOM 2593 N N . GLY A 1 333 ? 11.449 -6.610 -26.177 1.00 92.06 333 GLY A N 1
ATOM 2594 C CA . GLY A 1 333 ? 11.917 -6.106 -27.476 1.00 92.06 333 GLY A CA 1
ATOM 2595 C C . GLY A 1 333 ? 12.989 -5.012 -27.382 1.00 92.06 333 GLY A C 1
ATOM 2596 O O . GLY A 1 333 ? 13.340 -4.411 -28.391 1.00 92.06 333 GLY A O 1
ATOM 2597 N N . VAL A 1 334 ? 13.536 -4.758 -26.185 1.00 93.38 334 VAL A N 1
ATOM 2598 C CA . VAL A 1 334 ? 14.640 -3.800 -25.983 1.00 93.38 334 VAL A CA 1
ATOM 2599 C C . VAL A 1 334 ? 15.957 -4.387 -26.478 1.00 93.38 334 VAL A C 1
ATOM 2601 O O . VAL A 1 334 ? 16.750 -3.688 -27.105 1.00 93.38 334 VAL A O 1
ATOM 2604 N N . PHE A 1 335 ? 16.196 -5.668 -26.191 1.00 91.81 335 PHE A N 1
ATOM 2605 C CA . PHE A 1 335 ? 17.329 -6.410 -26.733 1.00 91.81 335 PHE A CA 1
ATOM 2606 C C . PHE A 1 335 ? 16.872 -7.364 -27.840 1.00 91.81 335 PHE A C 1
ATOM 2608 O O . PHE A 1 335 ? 15.817 -7.992 -27.710 1.00 91.81 335 PHE A O 1
ATOM 2615 N N . PRO A 1 336 ? 17.671 -7.524 -28.909 1.00 88.56 336 PRO A N 1
ATOM 2616 C CA . PRO A 1 336 ? 17.436 -8.582 -29.881 1.00 88.56 336 PRO A CA 1
ATOM 2617 C C . PRO A 1 336 ? 17.659 -9.957 -29.233 1.00 88.56 336 PRO A C 1
ATOM 2619 O O . PRO A 1 336 ? 18.410 -10.084 -28.265 1.00 88.56 336 PRO A O 1
ATOM 2622 N N . VAL A 1 337 ? 17.050 -11.010 -29.796 1.00 87.69 337 VAL A N 1
ATOM 2623 C CA . VAL A 1 337 ? 17.185 -12.393 -29.276 1.00 87.69 337 VAL A CA 1
ATOM 2624 C C . VAL A 1 337 ? 18.648 -12.832 -29.206 1.00 87.69 337 VAL A C 1
ATOM 2626 O O . VAL A 1 337 ? 19.062 -13.483 -28.251 1.00 87.69 337 VAL A O 1
ATOM 2629 N N . HIS A 1 338 ? 19.439 -12.457 -30.212 1.00 86.62 338 HIS A N 1
ATOM 2630 C CA . HIS A 1 338 ? 20.851 -12.814 -30.334 1.00 86.62 338 HIS A CA 1
ATOM 2631 C C . HIS A 1 338 ? 21.759 -11.634 -29.986 1.00 86.62 338 HIS A C 1
ATOM 2633 O O . HIS A 1 338 ? 22.552 -11.172 -30.804 1.00 86.62 338 HIS A O 1
ATOM 2639 N N . VAL A 1 339 ? 21.628 -11.123 -28.765 1.00 85.19 339 VAL A N 1
ATOM 2640 C CA . VAL A 1 339 ? 22.486 -10.049 -28.266 1.00 85.19 339 VAL A CA 1
ATOM 2641 C C . VAL A 1 339 ? 23.827 -10.599 -27.765 1.00 85.19 339 VAL A C 1
ATOM 2643 O O . VAL A 1 339 ? 23.875 -11.525 -26.956 1.00 85.19 339 VAL A O 1
ATOM 2646 N N . ASN A 1 340 ? 24.938 -10.013 -28.220 1.00 88.06 340 ASN A N 1
ATOM 2647 C CA . ASN A 1 340 ? 26.254 -10.294 -27.647 1.00 88.06 340 ASN A CA 1
ATOM 2648 C C . ASN A 1 340 ? 26.455 -9.430 -26.392 1.00 88.06 340 ASN A C 1
ATOM 2650 O O . ASN A 1 340 ? 26.808 -8.253 -26.480 1.00 88.06 340 ASN A O 1
ATOM 2654 N N . LEU A 1 341 ? 26.209 -10.023 -25.223 1.00 87.50 341 LEU A N 1
ATOM 2655 C CA . LEU A 1 341 ? 26.305 -9.324 -23.942 1.00 87.50 341 LEU A CA 1
ATOM 2656 C C . LEU A 1 341 ? 27.733 -8.868 -23.630 1.00 87.50 341 LEU A C 1
ATOM 2658 O O . LEU A 1 341 ? 27.895 -7.783 -23.085 1.00 87.50 341 LEU A O 1
ATOM 2662 N N . ASP A 1 342 ? 28.758 -9.643 -23.988 1.00 85.94 342 ASP A N 1
ATOM 2663 C CA . ASP A 1 342 ? 30.157 -9.293 -23.704 1.00 85.94 342 ASP A CA 1
ATOM 2664 C C . ASP A 1 342 ? 30.599 -8.057 -24.494 1.00 85.94 342 ASP A C 1
ATOM 2666 O O . ASP A 1 342 ? 31.323 -7.201 -23.983 1.00 85.94 342 ASP A O 1
ATOM 2670 N N . LEU A 1 343 ? 30.093 -7.915 -25.721 1.00 85.19 343 LEU A N 1
ATOM 2671 C CA . LEU A 1 343 ? 30.312 -6.720 -26.528 1.00 85.19 343 LEU A CA 1
ATOM 2672 C C . LEU A 1 343 ? 29.583 -5.502 -25.945 1.00 85.19 343 LEU A C 1
ATOM 2674 O O . LEU A 1 343 ? 30.164 -4.425 -25.885 1.00 85.19 343 LEU A O 1
ATOM 2678 N N . LEU A 1 344 ? 28.354 -5.662 -25.445 1.00 84.69 344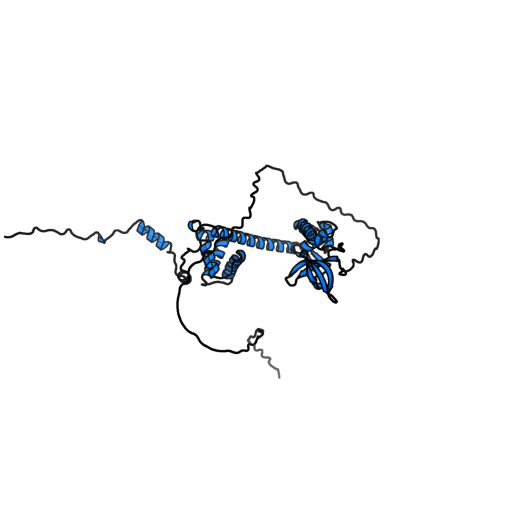 LEU A N 1
ATOM 2679 C CA . LEU A 1 344 ? 27.666 -4.568 -24.748 1.00 84.69 344 LEU A CA 1
ATOM 2680 C C . LEU A 1 344 ? 28.367 -4.188 -23.438 1.00 84.69 344 LEU A C 1
ATOM 2682 O O . LEU A 1 344 ? 28.438 -3.010 -23.091 1.00 84.69 344 LEU A O 1
ATOM 2686 N N . LYS A 1 345 ? 28.922 -5.173 -22.725 1.00 85.44 345 LYS A N 1
ATOM 2687 C CA . LYS A 1 345 ? 29.683 -4.957 -21.490 1.00 85.44 345 LYS A CA 1
ATOM 2688 C C . LYS A 1 345 ? 30.980 -4.190 -21.717 1.00 85.44 345 LYS A C 1
ATOM 2690 O O . LYS A 1 345 ? 31.393 -3.441 -20.836 1.00 85.44 345 LYS A O 1
ATOM 2695 N N . SER A 1 346 ? 31.614 -4.355 -22.878 1.00 83.81 346 SER A N 1
ATOM 2696 C CA . SER A 1 346 ? 32.856 -3.648 -23.205 1.00 83.81 346 SER A CA 1
ATOM 2697 C C . SER A 1 346 ? 32.652 -2.156 -23.491 1.00 83.81 346 SER A C 1
ATOM 2699 O O . SER A 1 346 ? 33.630 -1.415 -23.559 1.00 83.81 346 SER A O 1
ATOM 2701 N N . GLY A 1 347 ? 31.400 -1.698 -23.627 1.00 77.25 347 GLY A N 1
ATOM 2702 C CA . GLY A 1 347 ? 31.071 -0.292 -23.871 1.00 77.25 347 GLY A CA 1
ATOM 2703 C C . GLY A 1 347 ? 31.447 0.197 -25.271 1.00 77.25 347 GLY A C 1
ATOM 2704 O O . GLY A 1 347 ? 31.467 1.404 -25.507 1.00 77.25 347 GLY A O 1
ATOM 2705 N N . VAL A 1 348 ? 31.754 -0.716 -26.198 1.00 81.81 348 VAL A N 1
ATOM 2706 C CA . VAL A 1 348 ? 32.049 -0.366 -27.590 1.00 81.81 348 VAL A CA 1
ATOM 2707 C C . VAL A 1 348 ? 30.763 0.128 -28.264 1.00 81.81 348 VAL A C 1
ATOM 2709 O O . VAL A 1 348 ? 29.753 -0.583 -28.223 1.00 81.81 348 VAL A O 1
ATOM 2712 N N . PRO A 1 349 ? 30.770 1.318 -28.895 1.00 75.31 349 PRO A N 1
ATOM 2713 C CA . PRO A 1 349 ? 29.624 1.807 -29.650 1.00 75.31 349 PRO A CA 1
ATOM 2714 C C . PRO A 1 349 ? 29.236 0.811 -30.745 1.00 75.31 349 PRO A C 1
ATOM 2716 O O . PRO A 1 349 ? 30.057 0.437 -31.580 1.00 75.31 349 PRO A O 1
ATOM 2719 N N . THR A 1 350 ? 27.983 0.365 -30.718 1.00 73.75 350 THR A N 1
ATOM 2720 C CA . THR A 1 350 ? 27.417 -0.556 -31.719 1.00 73.75 350 THR A CA 1
ATOM 2721 C C . THR A 1 350 ? 26.651 0.171 -32.819 1.00 73.75 350 THR A C 1
ATOM 2723 O O . THR A 1 350 ? 26.393 -0.412 -33.868 1.00 73.75 350 THR A O 1
ATOM 2726 N N . GLU A 1 351 ? 26.324 1.443 -32.599 1.00 75.25 351 GLU A N 1
ATOM 2727 C CA . GLU A 1 351 ? 25.645 2.312 -33.554 1.00 75.25 351 GLU A CA 1
ATOM 2728 C C . GLU A 1 351 ? 26.644 3.306 -34.157 1.00 75.25 351 GLU A C 1
ATOM 2730 O O . GLU A 1 351 ? 27.515 3.842 -33.465 1.00 75.25 351 GLU A O 1
ATOM 2735 N N . PHE A 1 352 ? 26.523 3.546 -35.462 1.00 80.75 352 PHE A N 1
ATOM 2736 C CA . PHE A 1 352 ? 27.302 4.570 -36.153 1.00 80.75 352 PHE A CA 1
ATOM 2737 C C . PHE A 1 352 ? 26.770 5.962 -35.796 1.00 80.75 352 PHE A C 1
ATOM 2739 O O . PHE A 1 352 ? 25.564 6.139 -35.625 1.00 80.75 352 PHE A O 1
ATOM 2746 N N . SER A 1 353 ? 27.652 6.963 -35.699 1.00 84.56 353 SER A N 1
ATOM 2747 C CA . SER A 1 353 ? 27.209 8.345 -35.482 1.00 84.56 353 SER A CA 1
ATOM 2748 C C . SER A 1 353 ? 26.395 8.856 -36.674 1.00 84.56 353 SER A C 1
ATOM 2750 O O . SER A 1 353 ? 26.580 8.395 -37.805 1.00 84.56 353 SER A O 1
ATOM 2752 N N . CYS A 1 354 ? 25.525 9.843 -36.432 1.00 81.31 354 CYS A N 1
ATOM 2753 C CA . CYS A 1 354 ? 24.746 10.486 -37.493 1.00 81.31 354 CYS A CA 1
ATOM 2754 C C . CYS A 1 354 ? 25.642 10.990 -38.628 1.00 81.31 354 CYS A C 1
ATOM 2756 O O . CYS A 1 354 ? 25.330 10.730 -39.782 1.00 81.31 354 CYS A O 1
ATOM 2758 N N . ASP A 1 355 ? 26.795 11.587 -38.313 1.00 86.19 355 ASP A N 1
ATOM 2759 C CA . ASP A 1 355 ? 27.751 12.076 -39.313 1.00 86.19 355 ASP A CA 1
ATOM 2760 C C . ASP A 1 355 ? 28.197 10.971 -40.285 1.00 86.19 355 ASP A C 1
ATOM 2762 O O . ASP A 1 355 ? 28.270 11.185 -41.496 1.00 86.19 355 ASP A O 1
ATOM 2766 N N . PHE A 1 356 ? 28.468 9.763 -39.774 1.00 88.06 356 PHE A N 1
ATOM 2767 C CA . PHE A 1 356 ? 28.842 8.624 -40.613 1.00 88.06 356 PHE A CA 1
ATOM 2768 C C . PHE A 1 356 ? 27.662 8.106 -41.433 1.00 88.06 356 PHE A C 1
ATOM 2770 O O . PHE A 1 356 ? 27.844 7.744 -42.597 1.00 88.06 356 PHE A O 1
ATOM 2777 N N . LEU A 1 357 ? 26.458 8.085 -40.856 1.00 89.81 357 LEU A N 1
ATOM 2778 C CA . LEU A 1 357 ? 25.249 7.676 -41.569 1.00 89.81 357 LEU A CA 1
ATOM 2779 C C . LEU A 1 357 ? 24.920 8.658 -42.702 1.00 89.81 357 LEU A C 1
ATOM 2781 O O . LEU A 1 357 ? 24.712 8.224 -43.834 1.00 89.81 357 LEU A O 1
ATOM 2785 N N . GLU A 1 358 ? 24.976 9.963 -42.445 1.00 88.69 358 GLU A N 1
ATOM 2786 C CA . GLU A 1 358 ? 24.771 11.020 -43.440 1.00 88.69 358 GLU A CA 1
ATOM 2787 C C . GLU A 1 358 ? 25.829 10.970 -44.544 1.00 88.69 358 GLU A C 1
ATOM 2789 O O . GLU A 1 358 ? 25.486 10.985 -45.727 1.00 88.69 358 GLU A O 1
ATOM 2794 N N . ALA A 1 359 ? 27.109 10.824 -44.184 1.00 88.44 359 ALA A N 1
ATOM 2795 C CA . ALA A 1 359 ? 28.187 10.669 -45.158 1.00 88.44 359 ALA A CA 1
ATOM 2796 C C . ALA A 1 359 ? 27.998 9.411 -46.021 1.00 88.44 359 ALA A C 1
ATOM 2798 O O . ALA A 1 359 ? 28.186 9.458 -47.237 1.00 88.44 359 ALA A O 1
ATOM 2799 N N . SER A 1 360 ? 27.577 8.291 -45.423 1.00 88.31 360 SER A N 1
ATOM 2800 C CA . SER A 1 360 ? 27.300 7.058 -46.167 1.00 88.31 360 SER A CA 1
ATOM 2801 C C . SER A 1 360 ? 26.125 7.226 -47.134 1.00 88.31 360 SER A C 1
ATOM 2803 O O . SER A 1 360 ? 26.207 6.811 -48.290 1.00 88.31 360 SER A O 1
ATOM 2805 N N . GLN A 1 361 ? 25.063 7.913 -46.706 1.00 89.94 361 GLN A N 1
ATOM 2806 C CA . GLN A 1 361 ? 23.903 8.201 -47.540 1.00 89.94 361 GLN A CA 1
ATOM 2807 C C . GLN A 1 361 ? 24.255 9.169 -48.674 1.00 89.94 361 GLN A C 1
ATOM 2809 O O . GLN A 1 361 ? 23.785 8.992 -49.800 1.00 89.94 361 GLN A O 1
ATOM 2814 N N . HIS A 1 362 ? 25.129 10.143 -48.418 1.00 89.56 362 HIS A N 1
ATOM 2815 C CA . HIS A 1 362 ? 25.682 11.020 -49.444 1.00 89.56 362 HIS A CA 1
ATOM 2816 C C . HIS A 1 362 ? 26.483 10.237 -50.495 1.00 89.56 362 HIS A C 1
ATOM 2818 O O . HIS A 1 362 ? 26.299 10.457 -51.685 1.00 89.56 362 HIS A O 1
ATOM 2824 N N . VAL A 1 363 ? 27.329 9.282 -50.092 1.00 89.44 363 VAL A N 1
ATOM 2825 C CA . VAL A 1 363 ? 28.075 8.430 -51.041 1.00 89.44 363 VAL A CA 1
ATOM 2826 C C . VAL A 1 363 ? 27.141 7.525 -51.852 1.00 89.44 363 VAL A C 1
ATOM 2828 O O . VAL A 1 363 ? 27.371 7.322 -53.040 1.00 89.44 363 VAL A O 1
ATOM 2831 N N . LEU A 1 364 ? 26.069 7.003 -51.250 1.00 88.44 364 LEU A N 1
ATOM 2832 C CA . LEU A 1 364 ? 25.076 6.195 -51.969 1.00 88.44 364 LEU A CA 1
ATOM 2833 C C . LEU A 1 364 ? 24.266 7.018 -52.981 1.00 88.44 364 LEU A C 1
ATOM 2835 O O . LEU A 1 364 ? 23.908 6.509 -54.040 1.00 88.44 364 LEU A O 1
ATOM 2839 N N . THR A 1 365 ? 23.962 8.275 -52.655 1.00 90.94 365 THR A N 1
ATOM 2840 C CA . THR A 1 365 ? 23.169 9.170 -53.516 1.00 90.94 365 THR A CA 1
ATOM 2841 C C . THR A 1 365 ? 24.012 9.904 -54.555 1.00 90.94 365 THR A C 1
ATOM 2843 O O . THR A 1 365 ? 23.508 10.234 -55.626 1.00 90.94 365 THR A O 1
ATOM 2846 N N . SER A 1 366 ? 25.292 10.125 -54.267 1.00 88.38 366 SER A N 1
ATOM 2847 C CA . SER A 1 366 ? 26.257 10.787 -55.139 1.00 88.38 366 SER A CA 1
ATOM 2848 C C . SER A 1 366 ? 27.582 10.020 -55.100 1.00 88.38 366 SER A C 1
ATOM 2850 O O . SER A 1 366 ? 28.534 10.436 -54.426 1.00 88.38 366 SER A O 1
ATOM 2852 N N . PRO A 1 367 ? 27.646 8.851 -55.770 1.00 84.44 367 PRO A N 1
ATOM 2853 C CA . PRO A 1 367 ? 28.859 8.054 -55.787 1.00 84.44 367 PRO A CA 1
ATOM 2854 C C . PRO A 1 367 ? 29.979 8.837 -56.486 1.00 84.44 367 PRO A C 1
ATOM 2856 O O . PRO A 1 367 ? 29.744 9.445 -57.537 1.00 84.44 367 PRO A O 1
ATOM 2859 N N . PRO A 1 368 ? 31.202 8.846 -55.931 1.00 80.50 368 PRO A N 1
ATOM 2860 C CA . PRO A 1 368 ? 32.331 9.482 -56.590 1.00 80.50 368 PRO A CA 1
ATOM 2861 C C . PRO A 1 368 ? 32.608 8.801 -57.936 1.00 80.50 368 PRO A C 1
ATOM 2863 O O . PRO A 1 368 ? 32.462 7.586 -58.076 1.00 80.50 368 PRO A O 1
ATOM 2866 N N . LEU A 1 369 ? 33.015 9.594 -58.928 1.00 76.81 369 LEU A N 1
ATOM 2867 C CA . LEU A 1 369 ? 33.405 9.098 -60.248 1.00 76.81 369 LEU A CA 1
ATOM 2868 C C . LEU A 1 369 ? 34.555 8.091 -60.106 1.00 76.81 369 LEU A C 1
ATOM 2870 O O . LEU A 1 369 ? 35.602 8.423 -59.549 1.00 76.81 369 LEU A O 1
ATOM 2874 N N . ASP A 1 370 ? 34.358 6.877 -60.623 1.00 71.44 370 ASP A N 1
ATOM 2875 C CA . ASP A 1 370 ? 35.388 5.840 -60.646 1.00 71.44 370 ASP A CA 1
ATOM 2876 C C . ASP A 1 370 ? 36.526 6.264 -61.584 1.00 71.44 370 ASP A C 1
ATOM 2878 O O . ASP A 1 370 ? 36.404 6.264 -62.812 1.00 71.44 370 ASP A O 1
ATOM 2882 N N . THR A 1 371 ? 37.647 6.667 -60.994 1.00 66.69 371 THR A N 1
ATOM 2883 C CA . THR A 1 371 ? 38.833 7.134 -61.714 1.00 66.69 371 THR A CA 1
ATOM 2884 C C . THR A 1 371 ? 39.614 6.001 -62.380 1.00 66.69 371 THR A C 1
ATOM 2886 O O . THR A 1 371 ? 40.513 6.283 -63.170 1.00 66.69 371 THR A O 1
ATOM 2889 N N . ASN A 1 372 ? 39.256 4.731 -62.151 1.00 63.47 372 ASN A N 1
ATOM 2890 C CA . ASN A 1 372 ? 39.916 3.583 -62.783 1.00 63.47 372 ASN A CA 1
ATOM 2891 C C . ASN A 1 372 ? 39.366 3.242 -64.178 1.00 63.47 372 ASN A C 1
ATOM 2893 O O . ASN A 1 372 ? 39.927 2.388 -64.862 1.00 63.47 372 ASN A O 1
ATOM 2897 N N . LEU A 1 373 ? 38.304 3.914 -64.639 1.00 57.22 373 LEU A N 1
ATOM 2898 C CA . LEU A 1 373 ? 37.750 3.717 -65.987 1.00 57.22 373 LEU A CA 1
ATOM 2899 C C . LEU A 1 373 ? 38.418 4.586 -67.066 1.00 57.22 373 LEU A C 1
ATOM 2901 O O . LEU A 1 373 ? 38.114 4.442 -68.250 1.00 57.22 373 LEU A O 1
ATOM 2905 N N . VAL A 1 374 ? 39.359 5.459 -66.694 1.00 58.38 374 VAL A N 1
ATOM 2906 C CA . VAL A 1 374 ? 40.092 6.318 -67.632 1.00 58.38 374 VAL A CA 1
ATOM 2907 C C . VAL A 1 374 ? 41.578 5.992 -67.550 1.00 58.38 374 VAL A C 1
ATOM 2909 O O . VAL A 1 374 ? 42.303 6.645 -66.813 1.00 58.38 374 VAL A O 1
ATOM 2912 N N . CYS A 1 375 ? 42.012 4.959 -68.281 1.00 56.53 375 CYS A N 1
ATOM 2913 C CA . CYS A 1 375 ? 43.308 4.863 -68.984 1.00 56.53 375 CYS A CA 1
ATOM 2914 C C . CYS A 1 375 ? 43.618 3.408 -69.392 1.00 56.53 375 CYS A C 1
ATOM 2916 O O . CYS A 1 375 ? 44.559 2.793 -68.898 1.00 56.53 375 CYS A O 1
ATOM 2918 N N . HIS A 1 376 ? 42.901 2.881 -70.384 1.00 50.56 376 HIS A N 1
ATOM 2919 C CA . HIS A 1 376 ? 43.559 2.020 -71.366 1.00 50.56 376 HIS A CA 1
ATOM 2920 C C . HIS A 1 376 ? 43.502 2.740 -72.716 1.00 50.56 376 HIS A C 1
ATOM 2922 O O . HIS A 1 376 ? 42.407 2.914 -73.255 1.00 50.56 376 HIS A O 1
ATOM 2928 N N . PRO A 1 377 ? 44.636 3.218 -73.263 1.00 57.19 377 PRO A N 1
ATOM 2929 C CA . PRO A 1 377 ? 44.658 3.669 -74.647 1.00 57.19 377 PRO A CA 1
ATOM 2930 C C . PRO A 1 377 ? 44.286 2.484 -75.555 1.00 57.19 377 PRO A C 1
ATOM 2932 O O . PRO A 1 377 ? 44.639 1.343 -75.236 1.00 57.19 377 PRO A O 1
ATOM 2935 N N . PRO A 1 378 ? 43.574 2.711 -76.673 1.00 52.41 378 PRO A N 1
ATOM 2936 C CA . PRO A 1 378 ? 43.262 1.641 -77.608 1.00 52.41 378 PRO A CA 1
ATOM 2937 C C . PRO A 1 378 ? 44.572 1.009 -78.088 1.00 52.41 378 PRO A C 1
ATOM 2939 O O . PRO A 1 378 ? 45.457 1.701 -78.594 1.00 52.41 378 PRO A O 1
ATOM 2942 N N . PHE A 1 379 ? 44.702 -0.307 -77.905 1.00 52.00 379 PHE A N 1
ATOM 2943 C CA . PHE A 1 379 ? 45.769 -1.094 -78.509 1.00 52.00 379 PHE A CA 1
ATOM 2944 C C . PHE A 1 379 ? 45.724 -0.867 -80.022 1.00 52.00 379 PHE A C 1
ATOM 2946 O O . PHE A 1 379 ? 44.816 -1.318 -80.719 1.00 52.00 379 PHE A O 1
ATOM 2953 N N . ASN A 1 380 ? 46.699 -0.110 -80.512 1.00 46.41 380 ASN A N 1
ATOM 2954 C CA . ASN A 1 380 ? 46.873 0.184 -81.919 1.00 46.41 380 ASN A CA 1
ATOM 2955 C C . ASN A 1 380 ? 47.417 -1.089 -82.586 1.00 46.41 380 ASN A C 1
ATOM 2957 O O . ASN A 1 380 ? 48.613 -1.373 -82.513 1.00 46.41 380 ASN A O 1
ATOM 2961 N N . PHE A 1 381 ? 46.539 -1.899 -83.180 1.00 50.94 381 PHE A N 1
ATOM 2962 C CA . PHE A 1 381 ? 46.950 -3.005 -84.042 1.00 50.94 381 PHE A CA 1
ATOM 2963 C C . PHE A 1 381 ? 47.538 -2.425 -85.335 1.00 50.94 381 PHE A C 1
ATOM 2965 O O . PHE A 1 381 ? 46.825 -2.150 -86.298 1.00 50.94 381 PHE A O 1
ATOM 2972 N N . GLY A 1 382 ? 48.854 -2.209 -85.347 1.00 47.75 382 GLY A N 1
ATOM 2973 C CA . GLY A 1 382 ? 49.603 -1.950 -86.575 1.00 47.75 382 GLY A CA 1
ATOM 2974 C C . GLY A 1 382 ? 49.613 -3.196 -87.476 1.00 47.75 382 GLY A C 1
ATOM 2975 O O . GLY A 1 382 ? 49.673 -4.315 -86.961 1.00 47.75 382 GLY A O 1
ATOM 2976 N N . PRO A 1 383 ? 49.547 -3.041 -88.810 1.00 51.44 383 PRO A N 1
ATOM 2977 C CA . PRO A 1 383 ? 49.404 -4.162 -89.731 1.00 51.44 383 PRO A CA 1
ATOM 2978 C C . PRO A 1 383 ? 50.663 -5.033 -89.738 1.00 51.44 383 PRO A C 1
ATOM 2980 O O . PRO A 1 383 ? 51.771 -4.567 -90.010 1.00 51.44 383 PRO A O 1
ATOM 2983 N N . SER A 1 384 ? 50.480 -6.323 -89.462 1.00 45.31 384 SER A N 1
ATOM 2984 C CA . SER A 1 384 ? 51.500 -7.349 -89.644 1.00 45.31 384 SER A CA 1
ATOM 2985 C C . SER A 1 384 ? 51.901 -7.417 -91.119 1.00 45.31 384 SER A C 1
ATOM 2987 O O . SER A 1 384 ? 51.138 -7.865 -91.972 1.00 45.31 384 SER A O 1
ATOM 2989 N N . SER A 1 385 ? 53.115 -6.961 -91.420 1.00 44.53 385 SER A N 1
ATOM 2990 C CA . SER A 1 385 ? 53.772 -7.201 -92.700 1.00 44.53 385 SER A CA 1
ATOM 2991 C C . SER A 1 385 ? 54.171 -8.677 -92.770 1.00 44.53 385 SER A C 1
ATOM 2993 O O . SER A 1 385 ? 55.174 -9.089 -92.191 1.00 44.53 385 SER A O 1
ATOM 2995 N N . LEU A 1 386 ? 53.353 -9.478 -93.452 1.00 45.62 386 LEU A N 1
ATOM 2996 C CA . LEU A 1 386 ? 53.756 -10.770 -93.997 1.00 45.62 386 LEU A CA 1
ATOM 2997 C C . LEU A 1 386 ? 54.770 -10.504 -95.117 1.00 45.62 386 LEU A C 1
ATOM 2999 O O . LEU A 1 386 ? 54.411 -9.993 -96.179 1.00 45.62 386 LEU A O 1
ATOM 3003 N N . ARG A 1 387 ? 56.039 -10.850 -94.886 1.00 41.84 387 ARG A N 1
ATOM 3004 C CA . ARG A 1 387 ? 56.979 -11.154 -95.968 1.00 41.84 387 ARG A CA 1
ATOM 3005 C C . ARG A 1 387 ? 57.214 -12.660 -95.992 1.00 41.84 387 ARG A C 1
ATOM 3007 O O . ARG A 1 387 ? 57.415 -13.261 -94.940 1.00 41.84 387 ARG A O 1
ATOM 3014 N N . PHE A 1 388 ? 57.089 -13.177 -97.210 1.00 44.25 388 PHE A N 1
ATOM 3015 C CA . PHE A 1 388 ? 57.257 -14.554 -97.661 1.00 44.25 388 PHE A CA 1
ATOM 3016 C C . PHE A 1 388 ? 58.600 -15.170 -97.283 1.00 44.25 388 PHE A C 1
ATOM 3018 O O . PHE A 1 388 ? 59.600 -14.413 -97.259 1.00 44.25 388 PHE A O 1
#

Foldseek 3Di:
DDDDDDDDDDDDDDDDDDDDDDDDDDDDDDDDDDDDDDDDDDDDDDDDDDDDDDDDDDDDDDDDDDDDDDDDDDDDDDDDDDDDDDDDPPPPDPDDDDFFWWFWFADPVRDIFIWTWHAADPDAWTWTAGLVRDTDIHGQVRTFATQPPTGNHDSPCRVVLVVLLVVLQDLVLVVVLLVVCVVVVDKDWLQRSLCSRPRHHRSSSVSSSVSVVVPPLQWDFPDTHHGTIIGGDDPVSSVVSVVVVVVVVVVVVLLVVLLVLLVVQLPDDLVPADALCVQVPDPLSNLLLVLLLCLLLVQDHDPVSLVSPVSNCVVVVHDSHSPVSVVSCCSNNNDPPDDDSVVVSVVPDPDDDPVVVVVVVCCVVPPPPDPVVPDDDPPPPDDDDDDD

InterPro domains:
  IPR056403 Ribonuclease II-like, barrel domain [PF23163] (97-157)
  IPR056404 Ribonuclease II-like, double HTH domain [PF23161] (238-341)
  IPR057324 Ribonuclease II, winged helix domain [PF25255] (161-237)

Sequence (388 aa):
MSKMMMITRAGHNMAAACLLRPVCALGACFHHPVPVSRLVASPLLPWFGASFATGVRIAEVATRRGVAPARPLRVRIAKAVTTNEATTNSKQSEGVLRKGVLLEFSKESGKYVLGVIQKPEGKKNWIATDQFGNMHSVKPQQVTFIVPGVEDFKIADLSTFTNKVETLEDSSLLEFAWEELVEAKKDVNAVELAKMCYGDGPIEYYAAHRLLMSQQVYFRCKQKGFSAIYEPRPLSQVNDLKQKQSIEDAARQKLLGYINDIRSACDQPYESKPPPNHWQSCDYSSARTDSLRAYALEVTNTPQQKQLAEEVLEALKISKKPSVAVDLLIKMGVFPVHVNLDLLKSGVPTEFSCDFLEASQHVLTSPPLDTNLVCHPPFNFGPSSLRF

Organism: Ceratodon purpureus (NCBI:txid3225)